Protein AF-0000000075777014 (afdb_homodimer)

Organism: Galleria mellonella (NCBI:txid7137)

Sequence (472 aa):
MSAPPPPPPPPPGHVQSVHVVETNTSNSIITFLNIINAITHWLLGAVVIGAFFFANIVPKAGIFSTLRQHIYLCVTGYIILMSLALTSINPYSGFLKTLDQNKKRTIHFVLQVIGSVLAIAGSILSISKFKNFNSAHGILGLIAMILTFLSLIGGLVNVFAQKLNKFPVLI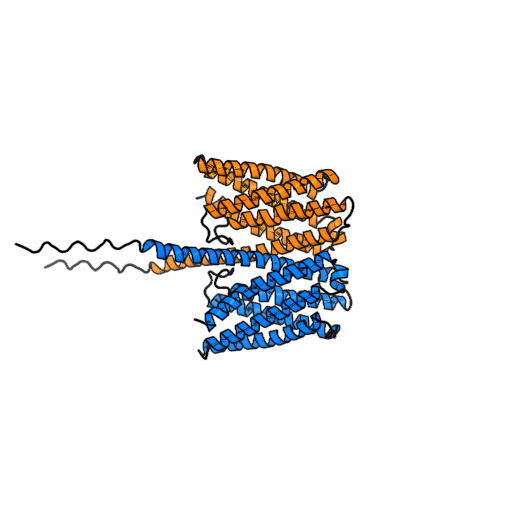KSCHACLGSVTLIVAFLSLIFGFSSDIFRNSIGETNSNMCIAFTVFALVGVIISPCITLFSRLFKMSAPPPPPPPPPGHVQSVHVVETNTSNSIITFLNIINAITHWLLGAVVIGAFFFANIVPKAGIFSTLRQHIYLCVTGYIILMSLALTSINPYSGFLKTLDQNKKRTIHFVLQVIGSVLAIAGSILSISKFKNFNSAHGILGLIAMILTFLSLIGGLVNVFAQKLNKFPVLIKSCHACLGSVTLIVAFLSLIFGFSSDIFRNSIGETNSNMCIAFTVFALVGVIISPCITLFSRLFK

InterPro domains:
  IPR006593 Cytochrome b561/ferric reductase, transmembrane domain [PF03188] (70-199)
  IPR006593 Cytochrome b561/ferric reductase, transmembrane domain [PS50939] (35-233)
  IPR006593 Cytochrome b561/ferric reductase, transmembrane domain [SM00665] (69-194)

Secondary structure (DSSP, 8-state):
---PPPPPPPP----HHHHHHHHHHHHHHHHHHHHHHHHHHHHHHHHHHHHHHHHHHS-SSTHHHHHHHHHHHHIIIIIIIIHHHHHHT-TTT-TTTTS-HHHHHHHHHHHHHHHHHHHHHHHHHHHHHH--TTSHHHHHHHHHHHHHHHHHHHHHHHHHHHHHTSSHHHHHHHHHHHHHHHHHHHHHHHHHHHHSHHHHHHH-HHHHHHHHHHHHHHHHHHHHHHHHHHHHHHH-/---PPPPPPPP----HHHHHHHHHHHHHHHHHHHHHHHHHHHHHHHHHHHHHHHHHHS-SSTHHHHHHHHHHHHIIIIIIIIHHHHHHT-TTT-TTTTS-HHHHHHHHHHHHHHHHHHHHHHHHHHHHHH--TTSHHHHHHHHHHHHHHHHHHHHHHHHHHHHHTSSHHHHHHHHHHHHHHHHHHHHHHHHHHHHSHHHHHHH-HHHHHHHHHHHHHHHHHHHHHHHHHHHHHHH-

Nearest PDB structures (foldseek):
  6egc-assembly1_A  TM=4.283E-01  e=3.767E+00  synthetic construct
  2wcd-assembly1_A  TM=2.147E-01  e=3.954E-01  Escherichia coli K-12
  3l39-assembly1_A  TM=3.059E-01  e=2.216E+00  Bacteroides thetaiotaomicron VPI-5482
  4q25-assembly1_B  TM=2.924E-01  e=4.495E+00  Pseudomonas aeruginosa PAO1
  8oyy-assembly2_B  TM=3.520E-01  e=6.125E+00  synthetic construct

Radius of gyration: 27.45 Å; Cα contacts (8 Å, |Δi|>4): 585; chains: 2; bounding box: 64×109×84 Å

pLDDT: mean 88.57, std 14.11, range [35.44, 98.88]

Solvent-accessible surface area (backbone atoms only — not comparable to full-atom values): 23688 Å² total; per-residue (Å²): 136,79,80,75,79,76,80,77,77,78,73,85,73,83,64,68,59,59,63,52,50,58,53,49,54,51,40,51,53,41,32,51,46,18,44,45,42,50,50,23,33,20,27,44,21,24,36,52,43,56,54,50,44,52,42,68,60,50,59,83,55,73,74,40,36,47,50,27,49,21,46,53,26,28,44,46,6,54,59,48,29,34,46,50,21,56,41,35,63,28,83,74,54,21,48,40,56,73,51,55,69,68,60,31,50,50,51,27,52,53,30,37,52,57,13,46,52,32,27,43,55,15,50,52,51,39,50,73,70,57,68,52,65,77,40,72,31,35,41,31,40,51,52,21,45,54,37,45,54,51,33,53,51,37,49,53,50,38,58,50,26,57,74,66,68,50,63,49,64,62,48,47,49,51,34,52,49,45,42,50,51,24,51,51,37,41,52,50,14,48,38,41,47,36,66,30,66,71,44,26,73,71,60,30,63,68,49,24,53,48,43,33,53,33,44,54,53,22,49,54,46,62,47,48,54,60,50,52,53,49,51,49,62,71,71,102,137,81,80,76,80,78,79,77,77,78,75,86,72,83,64,67,61,59,62,54,51,58,53,48,54,52,39,52,53,41,32,52,47,17,44,45,42,51,51,23,32,18,28,44,21,24,38,51,41,55,52,50,44,52,43,68,61,48,60,82,54,73,75,38,36,47,49,27,50,22,46,55,26,28,44,45,6,54,58,48,28,36,44,48,22,54,40,33,62,27,84,75,55,21,48,41,57,72,52,55,69,68,59,31,51,49,50,26,50,52,31,38,52,56,12,46,52,32,26,44,53,14,49,51,51,40,51,75,70,59,68,52,64,77,40,71,28,36,42,31,40,52,51,20,45,52,38,42,54,51,33,53,52,37,48,52,49,38,58,50,26,57,74,66,68,49,63,50,64,60,48,46,47,51,34,52,49,45,42,50,51,24,51,51,37,42,51,51,15,47,38,40,47,35,66,31,65,71,43,26,74,72,60,31,64,70,47,24,54,49,44,33,53,34,43,53,54,22,48,53,46,62,48,48,54,59,51,52,53,48,51,50,62,73,74,102

Structure (mmCIF, N/CA/C/O backbone):
data_AF-0000000075777014-model_v1
#
loop_
_entity.id
_entity.type
_entity.pdbx_description
1 polymer 'ascorbate ferrireductase (transmembrane)'
#
loop_
_atom_site.group_PDB
_atom_site.id
_atom_site.type_symbol
_atom_site.label_atom_id
_atom_site.label_alt_id
_atom_site.label_comp_id
_atom_site.label_asym_id
_atom_site.label_entity_id
_atom_site.label_seq_id
_atom_site.pdbx_PDB_ins_code
_atom_site.Cartn_x
_atom_site.Cartn_y
_atom_site.Cartn_z
_atom_site.occupancy
_atom_site.B_iso_or_equiv
_atom_site.auth_seq_id
_atom_site.auth_comp_id
_atom_site.auth_asym_id
_atom_site.auth_atom_id
_atom_site.pdbx_PDB_model_num
ATOM 1 N N . MET A 1 1 ? 2.143 54.531 64.562 1 35.44 1 MET A N 1
ATOM 2 C CA . MET A 1 1 ? 2.857 53.344 64.188 1 35.44 1 MET A CA 1
ATOM 3 C C . MET A 1 1 ? 2.174 52.625 63.031 1 35.44 1 MET A C 1
ATOM 5 O O . MET A 1 1 ? 1.037 52.188 63.156 1 35.44 1 MET A O 1
ATOM 9 N N . SER A 1 2 ? 2.459 53 61.812 1 42.75 2 SER A N 1
ATOM 10 C CA . SER A 1 2 ? 1.83 52.656 60.531 1 42.75 2 SER A CA 1
ATOM 11 C C . SER A 1 2 ? 2.006 51.188 60.188 1 42.75 2 SER A C 1
ATOM 13 O O . SER A 1 2 ? 3.053 50.594 60.469 1 42.75 2 SER A O 1
ATOM 15 N N . ALA A 1 3 ? 0.825 50.375 60.094 1 61.12 3 ALA A N 1
ATOM 16 C CA . ALA A 1 3 ? 0.763 48.938 59.75 1 61.12 3 ALA A CA 1
ATOM 17 C C . ALA A 1 3 ? 1.71 48.594 58.625 1 61.12 3 ALA A C 1
ATOM 19 O O . ALA A 1 3 ? 1.916 49.438 57.719 1 61.12 3 ALA A O 1
ATOM 20 N N . PRO A 1 4 ? 2.627 47.688 58.781 1 56.28 4 PRO A N 1
ATOM 21 C CA . PRO A 1 4 ? 3.574 47.344 57.719 1 56.28 4 PRO A CA 1
ATOM 22 C C . PRO A 1 4 ? 2.883 46.875 56.438 1 56.28 4 PRO A C 1
ATOM 24 O O . PRO A 1 4 ? 1.76 46.375 56.469 1 56.28 4 PRO A O 1
ATOM 27 N N . PRO A 1 5 ? 3.264 47.406 55.188 1 57.84 5 PRO A N 1
ATOM 28 C CA . PRO A 1 5 ? 2.564 47.062 53.938 1 57.84 5 PRO A CA 1
ATOM 29 C C . PRO A 1 5 ? 2.51 45.562 53.688 1 57.84 5 PRO A C 1
ATOM 31 O O . PRO A 1 5 ? 3.359 44.812 54.188 1 57.84 5 PRO A O 1
ATOM 34 N N . PRO A 1 6 ? 1.336 45 53.312 1 61.06 6 PRO A N 1
ATOM 35 C CA . PRO A 1 6 ? 1.16 43.562 53.094 1 61.06 6 PRO A CA 1
ATOM 36 C C . PRO A 1 6 ? 2.219 43 52.156 1 61.06 6 PRO A C 1
ATOM 38 O O . PRO A 1 6 ? 2.816 43.719 51.375 1 61.06 6 PRO A O 1
ATOM 41 N N . PRO A 1 7 ? 2.707 41.781 52.469 1 58.62 7 PRO A N 1
ATOM 42 C CA . PRO A 1 7 ? 3.77 41.188 51.656 1 58.62 7 PRO A CA 1
ATOM 43 C C . PRO A 1 7 ? 3.383 41.062 50.188 1 58.62 7 PRO A C 1
ATOM 45 O O . PRO A 1 7 ? 2.195 41 49.844 1 58.62 7 PRO A O 1
ATOM 48 N N . PRO A 1 8 ? 4.266 41.406 49.156 1 58.19 8 PRO A N 1
ATOM 49 C CA . PRO A 1 8 ? 3.975 41.344 47.719 1 58.19 8 PRO A CA 1
ATOM 50 C C . PRO A 1 8 ? 3.457 40 47.281 1 58.19 8 PRO A C 1
ATOM 52 O O . PRO A 1 8 ? 3.756 38.969 47.906 1 58.19 8 PRO A O 1
ATOM 55 N N . PRO A 1 9 ? 2.398 39.969 46.531 1 58.56 9 PRO A N 1
ATOM 56 C CA . PRO A 1 9 ? 1.796 38.719 46.062 1 58.56 9 PRO A CA 1
ATOM 57 C C . PRO A 1 9 ? 2.814 37.75 45.469 1 58.56 9 PRO A C 1
ATOM 59 O O . PRO A 1 9 ? 3.855 38.188 44.969 1 58.56 9 PRO A O 1
ATOM 62 N N . PRO A 1 10 ? 2.672 36.5 45.812 1 54.78 10 PRO A N 1
ATOM 63 C CA . PRO A 1 10 ? 3.658 35.531 45.281 1 54.78 10 PRO A CA 1
ATOM 64 C C . PRO A 1 10 ? 3.766 35.562 43.75 1 54.78 10 PRO A C 1
ATOM 66 O O . PRO A 1 10 ? 2.812 35.969 43.094 1 54.78 10 PRO A O 1
ATOM 69 N N . PRO A 1 11 ? 4.926 35.625 43.156 1 48.66 11 PRO A N 1
ATOM 70 C CA . PRO A 1 11 ? 5.141 35.688 41.719 1 48.66 11 PRO A CA 1
ATOM 71 C C . PRO A 1 11 ? 4.355 34.625 40.969 1 48.66 11 PRO A C 1
ATOM 73 O O . PRO A 1 11 ? 4.051 33.562 41.5 1 48.66 11 PRO A O 1
ATOM 76 N N . PRO A 1 12 ? 3.535 34.969 40 1 46.94 12 PRO A N 1
ATOM 77 C CA . PRO A 1 12 ? 2.754 34.031 39.219 1 46.94 12 PRO A CA 1
ATOM 78 C C . PRO A 1 12 ? 3.539 32.75 38.875 1 46.94 12 PRO A C 1
ATOM 80 O O . PRO A 1 12 ? 4.66 32.844 38.344 1 46.94 12 PRO A O 1
ATOM 83 N N . GLY A 1 13 ? 3.352 31.641 39.594 1 43.09 13 GLY A N 1
ATOM 84 C CA . GLY A 1 13 ? 3.994 30.344 39.406 1 43.09 13 GLY A CA 1
ATOM 85 C C . GLY A 1 13 ? 3.992 29.859 37.969 1 43.09 13 GLY A C 1
ATOM 86 O O . GLY A 1 13 ? 3.314 30.438 37.125 1 43.09 13 GLY A O 1
ATOM 87 N N . HIS A 1 14 ? 4.746 28.703 37.625 1 43.19 14 HIS A N 1
ATOM 88 C CA . HIS A 1 14 ? 5.242 27.953 36.469 1 43.19 14 HIS A CA 1
ATOM 89 C C . HIS A 1 14 ? 4.098 27.344 35.656 1 43.19 14 HIS A C 1
ATOM 91 O O . HIS A 1 14 ? 3.676 26.219 35.938 1 43.19 14 HIS A O 1
ATOM 97 N N . VAL A 1 15 ? 3.123 28.031 35.312 1 48.84 15 VAL A N 1
ATOM 98 C CA . VAL A 1 15 ? 2.09 27.547 34.406 1 48.84 15 VAL A CA 1
ATOM 99 C C . VAL A 1 15 ? 2.732 27.047 33.125 1 48.84 15 VAL A C 1
ATOM 101 O O . VAL A 1 15 ? 2.078 26.406 32.312 1 48.84 15 VAL A O 1
ATOM 104 N N . GLN A 1 16 ? 3.959 27.297 32.781 1 50.84 16 GLN A N 1
ATOM 105 C CA . GLN A 1 16 ? 4.523 26.969 31.484 1 50.84 16 GLN A CA 1
ATOM 106 C C . GLN A 1 16 ? 4.629 25.453 31.297 1 50.84 16 GLN A C 1
ATOM 108 O O . GLN A 1 16 ? 4.59 24.953 30.172 1 50.84 16 GLN A O 1
ATOM 113 N N . SER A 1 17 ? 4.617 24.672 32.406 1 50.22 17 SER A N 1
ATOM 114 C CA . SER A 1 17 ? 4.926 23.25 32.25 1 50.22 17 SER A CA 1
ATOM 115 C C . SER A 1 17 ? 3.703 22.469 31.781 1 50.22 17 SER A C 1
ATOM 117 O O . SER A 1 17 ? 3.834 21.484 31.047 1 50.22 17 SER A O 1
ATOM 119 N N . VAL A 1 18 ? 2.539 22.984 32.125 1 51.41 18 VAL A N 1
ATOM 120 C CA . VAL A 1 18 ? 1.358 22.188 31.828 1 51.41 18 VAL A CA 1
ATOM 121 C C . VAL A 1 18 ? 1.059 22.234 30.328 1 51.41 18 VAL A C 1
ATOM 123 O O . VAL A 1 18 ? 0.735 21.219 29.719 1 51.41 18 VAL A O 1
ATOM 126 N N . HIS A 1 19 ? 1.19 23.344 29.641 1 52.88 19 HIS A N 1
ATOM 127 C CA . HIS A 1 19 ? 0.889 23.5 28.219 1 52.88 19 HIS A CA 1
ATOM 128 C C . HIS A 1 19 ? 1.884 22.719 27.359 1 52.88 19 HIS A C 1
ATOM 130 O O . HIS A 1 19 ? 1.521 22.203 26.297 1 52.88 19 HIS A O 1
ATOM 136 N N . VAL A 1 20 ? 3.119 22.672 27.938 1 52.09 20 VAL A N 1
ATOM 137 C CA . VAL A 1 20 ? 4.168 21.969 27.203 1 52.09 20 VAL A CA 1
ATOM 138 C C . VAL A 1 20 ? 3.922 20.469 27.266 1 52.09 20 VAL A C 1
ATOM 140 O O . VAL A 1 20 ? 4.09 19.766 26.266 1 52.09 20 VAL A O 1
ATOM 143 N N . VAL A 1 21 ? 3.33 19.906 28.344 1 51.69 21 VAL A N 1
ATOM 144 C CA . VAL A 1 21 ? 3.084 18.484 28.531 1 51.69 21 VAL A CA 1
ATOM 145 C C . VAL A 1 21 ? 1.923 18.047 27.641 1 51.69 21 VAL A C 1
ATOM 147 O O . VAL A 1 21 ? 1.988 16.984 27.016 1 51.69 21 VAL A O 1
ATOM 150 N N . GLU A 1 22 ? 0.84 18.719 27.5 1 51.47 22 GLU A N 1
ATOM 151 C CA . GLU A 1 22 ? -0.319 18.375 26.672 1 51.47 22 GLU A CA 1
ATOM 152 C C . GLU A 1 22 ? 0.03 18.406 25.188 1 51.47 22 GLU A C 1
ATOM 154 O O . GLU A 1 22 ? -0.395 17.531 24.422 1 51.47 22 GLU A O 1
ATOM 159 N N . THR A 1 23 ? 0.928 19.328 24.797 1 59.56 23 THR A N 1
ATOM 160 C CA . THR A 1 23 ? 1.347 19.422 23.406 1 59.56 23 THR A CA 1
ATOM 161 C C . THR A 1 23 ? 2.248 18.25 23.016 1 59.56 23 THR A C 1
ATOM 163 O O . THR A 1 23 ? 2.117 17.688 21.938 1 59.56 23 THR A O 1
ATOM 166 N N . ASN A 1 24 ? 3.047 17.797 24.031 1 62.06 24 ASN A N 1
ATOM 167 C CA . ASN A 1 24 ? 3.951 16.672 23.781 1 62.06 24 ASN A CA 1
ATOM 168 C C . ASN A 1 24 ? 3.193 15.359 23.672 1 62.06 24 ASN A C 1
ATOM 170 O O . ASN A 1 24 ? 3.523 14.516 22.828 1 62.06 24 ASN A O 1
ATOM 174 N N . THR A 1 25 ? 2.205 15.102 24.516 1 61.53 25 THR A N 1
ATOM 175 C CA . THR A 1 25 ? 1.397 13.891 24.453 1 61.53 25 THR A CA 1
ATOM 176 C C . THR A 1 25 ? 0.602 13.844 23.156 1 61.53 25 THR A C 1
ATOM 178 O O . THR A 1 25 ? 0.506 12.789 22.516 1 61.53 25 THR A O 1
ATOM 181 N N . SER A 1 26 ? 0.234 15 22.844 1 74.5 26 SER A N 1
ATOM 182 C CA . SER A 1 26 ? -0.527 15.086 21.609 1 74.5 26 SER A CA 1
ATOM 183 C C . SER A 1 26 ? 0.353 14.789 20.391 1 74.5 26 SER A C 1
ATOM 185 O O . SER A 1 26 ? -0.049 14.055 19.5 1 74.5 26 SER A O 1
ATOM 187 N N . ASN A 1 27 ? 1.629 15.148 20.562 1 83.44 27 ASN A N 1
ATOM 188 C CA . ASN A 1 27 ? 2.545 14.922 19.453 1 83.44 27 ASN A CA 1
ATOM 189 C C . ASN A 1 27 ? 2.955 13.453 19.359 1 83.44 27 ASN A C 1
ATOM 191 O O . ASN A 1 27 ? 3.105 12.922 18.25 1 83.44 27 ASN A O 1
ATOM 195 N N . SER A 1 28 ? 3.027 12.844 20.562 1 86 28 SER A N 1
ATOM 196 C CA . SER A 1 28 ? 3.418 11.438 20.578 1 86 28 SER A CA 1
ATOM 197 C C . SER A 1 28 ? 2.318 10.555 19.984 1 86 28 SER A C 1
ATOM 199 O O . SER A 1 28 ? 2.604 9.594 19.266 1 86 28 SER A O 1
ATOM 201 N N . ILE A 1 29 ? 1.096 10.883 20.312 1 86.56 29 ILE A N 1
ATOM 202 C CA . ILE A 1 29 ? -0.028 10.109 19.797 1 86.56 29 ILE A CA 1
ATOM 203 C C . ILE A 1 29 ? -0.126 10.281 18.281 1 86.56 29 ILE A C 1
ATOM 205 O O . ILE A 1 29 ? -0.361 9.312 17.562 1 86.56 29 ILE A O 1
ATOM 209 N N . ILE A 1 30 ? 0.134 11.438 17.844 1 87.06 30 ILE A N 1
ATOM 210 C CA . ILE A 1 30 ? 0.062 11.719 16.406 1 87.06 30 ILE A CA 1
ATOM 211 C C . ILE A 1 30 ? 1.189 10.984 15.688 1 87.06 30 ILE A C 1
ATOM 213 O O . ILE A 1 30 ? 0.982 10.43 14.602 1 87.06 30 ILE A O 1
ATOM 217 N N . THR A 1 31 ? 2.344 11.023 16.297 1 89.06 31 THR A N 1
ATOM 218 C CA . THR A 1 31 ? 3.467 10.289 15.711 1 89.06 31 THR A CA 1
ATOM 219 C C . THR A 1 31 ? 3.158 8.797 15.633 1 89.06 31 THR A C 1
ATOM 221 O O . THR A 1 31 ? 3.412 8.156 14.609 1 89.06 31 THR A O 1
ATOM 224 N N . PHE A 1 32 ? 2.602 8.297 16.719 1 90.56 32 PHE A N 1
ATOM 225 C CA . PHE A 1 32 ? 2.234 6.887 16.766 1 90.56 32 PHE A CA 1
ATOM 226 C C . PHE A 1 32 ? 1.229 6.551 15.664 1 90.56 32 PHE A C 1
ATOM 228 O O . PHE A 1 32 ? 1.383 5.551 14.961 1 90.56 32 PHE A O 1
ATOM 235 N N . LEU A 1 33 ? 0.269 7.367 15.461 1 89.25 33 LEU A N 1
ATOM 236 C CA . LEU A 1 33 ? -0.756 7.137 14.453 1 89.25 33 LEU A CA 1
ATOM 237 C C . LEU A 1 33 ? -0.174 7.277 13.047 1 89.25 33 LEU A C 1
ATOM 239 O O . LEU A 1 33 ? -0.598 6.578 12.125 1 89.25 33 LEU A O 1
ATOM 243 N N . ASN A 1 34 ? 0.771 8.125 12.906 1 89.19 34 ASN A N 1
ATOM 244 C CA . ASN A 1 34 ? 1.46 8.258 11.625 1 89.19 34 ASN A CA 1
ATOM 245 C C . ASN A 1 34 ? 2.252 7.004 11.281 1 89.19 34 ASN A C 1
ATOM 247 O O . ASN A 1 34 ? 2.281 6.582 10.125 1 89.19 34 ASN A O 1
ATOM 251 N N . ILE A 1 35 ? 2.873 6.469 12.273 1 91.81 35 ILE A N 1
ATOM 252 C CA . ILE A 1 35 ? 3.633 5.238 12.078 1 91.81 35 ILE A CA 1
ATOM 253 C C . ILE A 1 35 ? 2.688 4.105 11.695 1 91.81 35 ILE A C 1
ATOM 255 O O . ILE A 1 35 ? 2.953 3.363 10.742 1 91.81 35 ILE A O 1
ATOM 259 N N . ILE A 1 36 ? 1.582 4.004 12.367 1 92.31 36 ILE A N 1
ATOM 260 C CA . ILE A 1 36 ? 0.596 2.971 12.07 1 92.31 36 ILE A CA 1
ATOM 261 C C . ILE A 1 36 ? 0.069 3.154 10.648 1 92.31 36 ILE A C 1
ATOM 263 O O . ILE A 1 36 ? -0.12 2.178 9.922 1 92.31 36 ILE A O 1
ATOM 267 N N . ASN A 1 37 ? -0.108 4.352 10.312 1 91.94 37 ASN A N 1
ATOM 268 C CA . ASN A 1 37 ? -0.606 4.641 8.969 1 91.94 37 ASN A CA 1
ATOM 269 C C . ASN A 1 37 ? 0.393 4.219 7.898 1 91.94 37 ASN A C 1
ATOM 271 O O . ASN A 1 37 ? 0.009 3.643 6.879 1 91.94 37 ASN A O 1
ATOM 275 N N . ALA A 1 38 ? 1.639 4.547 8.102 1 92.5 38 ALA A N 1
ATOM 276 C CA . ALA A 1 38 ? 2.672 4.148 7.148 1 92.5 38 ALA A CA 1
ATOM 277 C C . ALA A 1 38 ? 2.742 2.631 7.02 1 92.5 38 ALA A C 1
ATOM 279 O O . ALA A 1 38 ? 2.783 2.1 5.906 1 92.5 38 ALA A O 1
ATOM 280 N N . ILE A 1 39 ? 2.686 1.96 8.109 1 95.06 39 ILE A N 1
ATOM 281 C CA . ILE A 1 39 ? 2.725 0.501 8.117 1 95.06 39 ILE A CA 1
ATOM 282 C C . ILE A 1 39 ? 1.491 -0.052 7.406 1 95.06 39 ILE A C 1
ATOM 284 O O . ILE A 1 39 ? 1.589 -1.012 6.637 1 95.06 39 ILE A O 1
ATOM 288 N N . THR A 1 40 ? 0.391 0.559 7.699 1 96.25 40 THR A N 1
ATOM 289 C CA . THR A 1 40 ? -0.855 0.125 7.074 1 96.25 40 THR A CA 1
ATOM 290 C C . THR A 1 40 ? -0.766 0.231 5.555 1 96.25 40 THR A C 1
ATOM 292 O O . THR A 1 40 ? -1.189 -0.679 4.84 1 96.25 40 THR A O 1
ATOM 295 N N . HIS A 1 41 ? -0.216 1.272 5.062 1 96.12 41 HIS A N 1
ATOM 296 C CA . HIS A 1 41 ? -0.076 1.438 3.619 1 96.12 41 HIS A CA 1
ATOM 297 C C . HIS A 1 41 ? 0.849 0.378 3.029 1 96.12 41 HIS A C 1
ATOM 299 O O . HIS A 1 41 ? 0.579 -0.158 1.952 1 96.12 41 HIS A O 1
ATOM 305 N N . TRP A 1 42 ? 1.928 0.049 3.719 1 97.06 42 TRP A N 1
ATOM 306 C CA . TRP A 1 42 ? 2.805 -1.033 3.283 1 97.06 42 TRP A CA 1
ATOM 307 C C . TRP A 1 42 ? 2.041 -2.352 3.195 1 97.06 42 TRP A C 1
ATOM 309 O O . TRP A 1 42 ? 2.16 -3.078 2.207 1 97.06 42 TRP A O 1
ATOM 319 N N . LEU A 1 43 ? 1.316 -2.582 4.25 1 98 43 LEU A N 1
ATOM 320 C CA . LEU A 1 43 ? 0.597 -3.846 4.355 1 98 43 LEU A CA 1
ATOM 321 C C . LEU A 1 43 ? -0.484 -3.947 3.287 1 98 43 LEU A C 1
ATOM 323 O O . LEU A 1 43 ? -0.692 -5.016 2.707 1 98 43 LEU A O 1
ATOM 327 N N . LEU A 1 44 ? -1.144 -2.85 3.053 1 98.38 44 LEU A N 1
ATOM 328 C CA . LEU A 1 44 ? -2.17 -2.842 2.016 1 98.38 44 LEU A CA 1
ATOM 329 C C . LEU A 1 44 ? -1.561 -3.125 0.646 1 98.38 44 LEU A C 1
ATOM 331 O O . LEU A 1 44 ? -2.115 -3.896 -0.138 1 98.38 44 LEU A O 1
ATOM 335 N N . GLY A 1 45 ? -0.43 -2.484 0.338 1 97.94 45 GLY A N 1
ATOM 336 C CA . GLY A 1 45 ? 0.27 -2.803 -0.896 1 97.94 45 GLY A CA 1
ATOM 337 C C . GLY A 1 45 ? 0.631 -4.27 -1.017 1 97.94 45 GLY A C 1
ATOM 338 O O . GLY A 1 45 ? 0.477 -4.867 -2.084 1 97.94 45 GLY A O 1
ATOM 339 N N . ALA A 1 46 ? 1.086 -4.828 0.08 1 98 46 ALA A N 1
ATOM 340 C CA . ALA A 1 46 ? 1.467 -6.238 0.114 1 98 46 ALA A CA 1
ATOM 341 C C . ALA A 1 46 ? 0.262 -7.137 -0.148 1 98 46 ALA A C 1
ATOM 343 O O . ALA A 1 46 ? 0.356 -8.102 -0.905 1 98 46 ALA A O 1
ATOM 344 N N . VAL A 1 47 ? -0.828 -6.824 0.484 1 98.56 47 VAL A N 1
ATOM 345 C CA . VAL A 1 47 ? -2.045 -7.613 0.342 1 98.56 47 VAL A CA 1
ATOM 346 C C . VAL A 1 47 ? -2.527 -7.566 -1.106 1 98.56 47 VAL A C 1
ATOM 348 O O . VAL A 1 47 ? -2.896 -8.594 -1.679 1 98.56 47 VAL A O 1
ATOM 351 N N . VAL A 1 48 ? -2.518 -6.387 -1.705 1 98.62 48 VAL A N 1
ATOM 352 C CA . VAL A 1 48 ? -2.986 -6.195 -3.074 1 98.62 48 VAL A CA 1
ATOM 353 C C . VAL A 1 48 ? -2.129 -7.02 -4.031 1 98.62 48 VAL A C 1
ATOM 355 O O . VAL A 1 48 ? -2.656 -7.742 -4.883 1 98.62 48 VAL A O 1
ATOM 358 N N . ILE A 1 49 ? -0.854 -6.984 -3.84 1 97.44 49 ILE A N 1
ATOM 359 C CA . ILE A 1 49 ? 0.032 -7.68 -4.762 1 97.44 49 ILE A CA 1
ATOM 360 C C . ILE A 1 49 ? -0.097 -9.188 -4.562 1 97.44 49 ILE A C 1
ATOM 362 O O . ILE A 1 49 ? -0.011 -9.961 -5.523 1 97.44 49 ILE A O 1
ATOM 366 N N . GLY A 1 50 ? -0.251 -9.609 -3.35 1 97.56 50 GLY A N 1
ATOM 367 C CA . GLY A 1 50 ? -0.514 -11.016 -3.125 1 97.56 50 GLY A CA 1
ATOM 368 C C . GLY A 1 50 ? -1.717 -11.531 -3.895 1 97.56 50 GLY A C 1
ATOM 369 O O . GLY A 1 50 ? -1.658 -12.602 -4.508 1 97.56 50 GLY A O 1
ATOM 370 N N . ALA A 1 51 ? -2.793 -10.781 -3.9 1 98.38 51 ALA A N 1
ATOM 371 C CA . ALA A 1 51 ? -4.008 -11.164 -4.613 1 98.38 51 ALA A CA 1
ATOM 372 C C . ALA A 1 51 ? -3.803 -11.102 -6.125 1 98.38 51 ALA A C 1
ATOM 374 O O . ALA A 1 51 ? -4.227 -12 -6.852 1 98.38 51 ALA A O 1
ATOM 375 N N . PHE A 1 52 ? -3.141 -10.109 -6.605 1 97.94 52 PHE A N 1
ATOM 376 C CA . PHE A 1 52 ? -2.961 -9.922 -8.039 1 97.94 52 PHE A CA 1
ATOM 377 C C . PHE A 1 52 ? -2.008 -10.969 -8.609 1 97.94 52 PHE A C 1
ATOM 379 O O . PHE A 1 52 ? -2.166 -11.398 -9.75 1 97.94 52 PHE A O 1
ATOM 386 N N . PHE A 1 53 ? -0.965 -11.344 -7.836 1 97.06 53 PHE A N 1
ATOM 387 C CA . PHE A 1 53 ? -0.081 -12.422 -8.273 1 97.06 53 PHE A CA 1
ATOM 388 C C . PHE A 1 53 ? -0.874 -13.688 -8.555 1 97.06 53 PHE A C 1
ATOM 390 O O . PHE A 1 53 ? -0.682 -14.328 -9.594 1 97.06 53 PHE A O 1
ATOM 397 N N . PHE A 1 54 ? -1.752 -14.047 -7.641 1 97.19 54 PHE A N 1
ATOM 398 C CA . PHE A 1 54 ? -2.584 -15.234 -7.812 1 97.19 54 PHE A CA 1
ATOM 399 C C . PHE A 1 54 ? -3.477 -15.094 -9.039 1 97.19 54 PHE A C 1
ATOM 401 O O . PHE A 1 54 ? -3.604 -16.031 -9.828 1 97.19 54 PHE A O 1
ATOM 408 N N . ALA A 1 55 ? -4.086 -13.898 -9.195 1 96.69 55 ALA A N 1
ATOM 409 C CA . ALA A 1 55 ? -4.941 -13.648 -10.352 1 96.69 55 ALA A CA 1
ATOM 410 C C . ALA A 1 55 ? -4.184 -13.883 -11.656 1 96.69 55 ALA A C 1
ATOM 412 O O . ALA A 1 55 ? -4.762 -14.328 -12.648 1 96.69 55 ALA A O 1
ATOM 413 N N . ASN A 1 56 ? -2.895 -13.609 -11.68 1 95.88 56 ASN A N 1
ATOM 414 C CA . ASN A 1 56 ? -2.102 -13.688 -12.898 1 95.88 56 ASN A CA 1
ATOM 415 C C . ASN A 1 56 ? -1.534 -15.094 -13.109 1 95.88 56 ASN A C 1
ATOM 417 O O . ASN A 1 56 ? -1.068 -15.422 -14.203 1 95.88 56 ASN A O 1
ATOM 421 N N . ILE A 1 57 ? -1.499 -15.891 -12.086 1 93.94 57 ILE A N 1
ATOM 422 C CA . ILE A 1 57 ? -0.912 -17.219 -12.164 1 93.94 57 ILE A CA 1
ATOM 423 C C . ILE A 1 57 ? -1.966 -18.219 -12.641 1 93.94 57 ILE A C 1
ATOM 425 O O . ILE A 1 57 ? -1.647 -19.188 -13.352 1 93.94 57 ILE A O 1
ATOM 429 N N . VAL A 1 58 ? -3.24 -18.078 -12.258 1 90.69 58 VAL A N 1
ATOM 430 C CA . VAL A 1 58 ? -4.277 -19.016 -12.648 1 90.69 58 VAL A CA 1
ATOM 431 C C . VAL A 1 58 ? -4.438 -19 -14.172 1 90.69 58 VAL A C 1
ATOM 433 O O . VAL A 1 58 ? -4.133 -18 -14.82 1 90.69 58 VAL A O 1
ATOM 436 N N . PRO A 1 59 ? -4.938 -20.125 -14.719 1 88.56 59 PR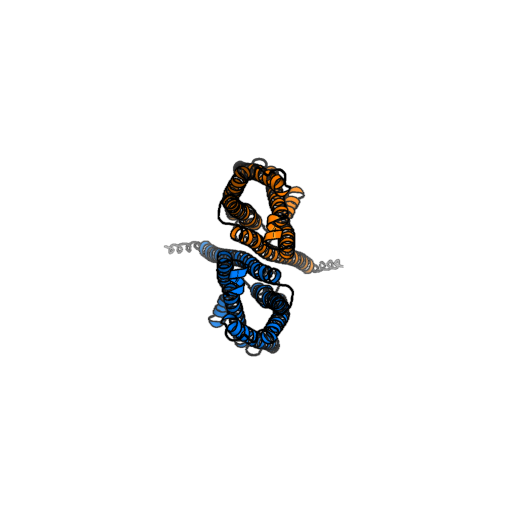O A N 1
ATOM 437 C CA . PRO A 1 59 ? -5.09 -20.203 -16.172 1 88.56 59 PRO A CA 1
ATOM 438 C C . PRO A 1 59 ? -5.945 -19.078 -16.75 1 88.56 59 PRO A C 1
ATOM 440 O O . PRO A 1 59 ? -6.824 -18.562 -16.062 1 88.56 59 PRO A O 1
ATOM 443 N N . LYS A 1 60 ? -5.66 -18.641 -17.969 1 85.75 60 LYS A N 1
ATOM 444 C CA . LYS A 1 60 ? -6.27 -17.453 -18.547 1 85.75 60 LYS A CA 1
ATOM 445 C C . LYS A 1 60 ? -7.562 -17.797 -19.281 1 85.75 60 LYS A C 1
ATOM 447 O O . LYS A 1 60 ? -8.219 -16.922 -19.844 1 85.75 60 LYS A O 1
ATOM 452 N N . ALA A 1 61 ? -8.016 -18.922 -19.156 1 86.94 61 ALA A N 1
ATOM 453 C CA . ALA A 1 61 ? -9.195 -19.312 -19.922 1 86.94 61 ALA A CA 1
ATOM 454 C C . ALA A 1 61 ? -10.242 -19.969 -19.031 1 86.94 61 ALA A C 1
ATOM 456 O O . ALA A 1 61 ? -9.953 -20.312 -17.875 1 86.94 61 ALA A O 1
ATOM 457 N N . GLY A 1 62 ? -11.492 -19.891 -19.562 1 86.75 62 GLY A N 1
ATOM 458 C CA . GLY A 1 62 ? -12.578 -20.594 -18.891 1 86.75 62 GLY A CA 1
ATOM 459 C C . GLY A 1 62 ? -12.984 -19.938 -17.578 1 86.75 62 GLY A C 1
ATOM 460 O O . GLY A 1 62 ? -13.109 -18.703 -17.516 1 86.75 62 GLY A O 1
ATOM 461 N N . ILE A 1 63 ? -13.266 -20.719 -16.594 1 84.44 63 ILE A N 1
ATOM 462 C CA . ILE A 1 63 ? -13.766 -20.281 -15.297 1 84.44 63 ILE A CA 1
ATOM 463 C C . ILE A 1 63 ? -12.711 -19.438 -14.594 1 84.44 63 ILE A C 1
ATOM 465 O O . ILE A 1 63 ? -13.039 -18.531 -13.82 1 84.44 63 ILE A O 1
ATOM 469 N N . PHE A 1 64 ? -11.5 -19.609 -14.984 1 88.5 64 PHE A N 1
ATOM 470 C CA . PHE A 1 64 ? -10.406 -18.922 -14.32 1 88.5 64 PHE A CA 1
ATOM 471 C C . PHE A 1 64 ? -10.281 -17.484 -14.828 1 88.5 64 PHE A C 1
ATOM 473 O O . PHE A 1 64 ? -9.766 -16.609 -14.133 1 88.5 64 PHE A O 1
ATOM 480 N N . SER A 1 65 ? -10.781 -17.281 -16.031 1 90.75 65 SER A N 1
ATOM 481 C CA . SER A 1 65 ? -10.82 -15.914 -16.516 1 90.75 65 SER A CA 1
ATOM 482 C C . SER A 1 65 ? -11.781 -15.055 -15.695 1 90.75 65 SER A C 1
ATOM 484 O O . SER A 1 65 ? -11.469 -13.906 -15.375 1 90.75 65 SER A O 1
ATOM 486 N N . THR A 1 66 ? -12.906 -15.625 -15.367 1 92.38 66 THR A N 1
ATOM 487 C CA . THR A 1 66 ? -13.875 -14.93 -14.531 1 92.38 66 THR A CA 1
ATOM 488 C C . THR A 1 66 ? -13.328 -14.719 -13.125 1 92.38 66 THR A C 1
ATOM 490 O O . THR A 1 66 ? -13.539 -13.672 -12.516 1 92.38 66 THR A O 1
ATOM 493 N N . LEU A 1 67 ? -12.648 -15.703 -12.594 1 93.62 67 LEU A N 1
ATOM 494 C CA . LEU A 1 67 ? -12.023 -15.594 -11.281 1 93.62 67 LEU A CA 1
ATOM 495 C C . LEU A 1 67 ? -11.008 -14.461 -11.25 1 93.62 67 LEU A C 1
ATOM 497 O O . LEU A 1 67 ? -10.984 -13.672 -10.305 1 93.62 67 LEU A O 1
ATOM 501 N N . ARG A 1 68 ? -10.211 -14.383 -12.312 1 96.25 68 ARG A N 1
ATOM 502 C CA . ARG A 1 68 ? -9.211 -13.328 -12.438 1 96.25 68 ARG A CA 1
ATOM 503 C C . ARG A 1 68 ? -9.859 -11.953 -12.422 1 96.25 68 ARG A C 1
ATOM 505 O O . ARG A 1 68 ? -9.414 -11.055 -11.695 1 96.25 68 ARG A O 1
ATOM 512 N N . GLN A 1 69 ? -10.914 -11.828 -13.227 1 96.25 69 GLN A N 1
ATOM 513 C CA . GLN A 1 69 ? -11.617 -10.547 -13.281 1 96.25 69 GLN A CA 1
ATOM 514 C C . GLN A 1 69 ? -12.25 -10.211 -11.938 1 96.25 69 GLN A C 1
ATOM 516 O O . GLN A 1 69 ? -12.211 -9.055 -11.5 1 96.25 69 GLN A O 1
ATOM 521 N N . HIS A 1 70 ? -12.844 -11.211 -11.266 1 96.88 70 HIS A N 1
ATOM 522 C CA . HIS A 1 70 ? -13.414 -11.031 -9.938 1 96.88 70 HIS A CA 1
ATOM 523 C C . HIS A 1 70 ? -12.359 -10.523 -8.953 1 96.88 70 HIS A C 1
ATOM 525 O O . HIS A 1 70 ? -12.617 -9.57 -8.211 1 96.88 70 HIS A O 1
ATOM 531 N N . ILE A 1 71 ? -11.18 -11.062 -9.008 1 97.88 71 ILE A N 1
ATOM 532 C CA . ILE A 1 71 ? -10.117 -10.695 -8.078 1 97.88 71 ILE A CA 1
ATOM 533 C C . ILE A 1 71 ? -9.664 -9.266 -8.344 1 97.88 71 ILE A C 1
ATOM 535 O O . ILE A 1 71 ? -9.602 -8.445 -7.418 1 97.88 71 ILE A O 1
ATOM 539 N N . TYR A 1 72 ? -9.453 -8.945 -9.555 1 98.19 72 TYR A N 1
ATOM 540 C CA . TYR A 1 72 ? -9 -7.602 -9.898 1 98.19 72 TYR A CA 1
ATOM 541 C C . TYR A 1 72 ? -10.023 -6.551 -9.484 1 98.19 72 TYR A C 1
ATOM 543 O O . TYR A 1 72 ? -9.664 -5.516 -8.922 1 98.19 72 TYR A O 1
ATOM 551 N N . LEU A 1 73 ? -11.219 -6.793 -9.766 1 98.5 73 LEU A N 1
ATOM 552 C CA . LEU A 1 73 ? -12.281 -5.816 -9.516 1 98.5 73 LEU A CA 1
ATOM 553 C C . LEU A 1 73 ? -12.539 -5.668 -8.023 1 98.5 73 LEU A C 1
ATOM 555 O O . LEU A 1 73 ? -12.578 -4.551 -7.504 1 98.5 73 LEU A O 1
ATOM 559 N N . CYS A 1 74 ? -12.688 -6.75 -7.301 1 98.56 74 CYS A N 1
ATOM 560 C CA . CYS A 1 74 ? -13.016 -6.691 -5.883 1 98.56 74 CYS A CA 1
ATOM 561 C C . CYS A 1 74 ? -11.844 -6.152 -5.07 1 98.56 74 CYS A C 1
ATOM 563 O O . CYS A 1 74 ? -12.039 -5.359 -4.145 1 98.56 74 CYS A O 1
ATOM 565 N N . VAL A 1 75 ? -10.609 -6.574 -5.422 1 98.88 75 VAL A N 1
ATOM 566 C CA . VAL A 1 75 ? -9.438 -6.105 -4.688 1 98.88 75 VAL A CA 1
ATOM 567 C C . VAL A 1 75 ? -9.211 -4.621 -4.973 1 98.88 75 VAL A C 1
ATOM 569 O O . VAL A 1 75 ? -8.922 -3.844 -4.062 1 98.88 75 VAL A O 1
ATOM 572 N N . THR A 1 76 ? -9.391 -4.215 -6.164 1 98.75 76 THR A N 1
ATOM 573 C CA . THR A 1 76 ? -9.273 -2.799 -6.492 1 98.75 76 THR A CA 1
ATOM 574 C C . THR A 1 76 ? -10.352 -1.986 -5.785 1 98.75 76 THR A C 1
ATOM 576 O O . THR A 1 76 ? -10.078 -0.905 -5.258 1 98.75 76 THR A O 1
ATOM 579 N N . GLY A 1 77 ? -11.5 -2.473 -5.758 1 98.75 77 GLY A N 1
ATOM 580 C CA . GLY A 1 77 ? -12.602 -1.766 -5.129 1 98.75 77 GLY A CA 1
ATOM 581 C C . GLY A 1 77 ? -12.5 -1.722 -3.615 1 98.75 77 GLY A C 1
ATOM 582 O O . GLY A 1 77 ? -12.406 -0.644 -3.025 1 98.75 77 GLY A O 1
ATOM 583 N N . TYR A 1 78 ? -12.438 -2.883 -2.945 1 98.75 78 TYR A N 1
ATOM 584 C CA . TYR A 1 78 ? -12.508 -2.982 -1.492 1 98.75 78 TYR A CA 1
ATOM 585 C C . TYR A 1 78 ? -11.18 -2.592 -0.853 1 98.75 78 TYR A C 1
ATOM 587 O O . TYR A 1 78 ? -11.148 -1.815 0.104 1 98.75 78 TYR A O 1
ATOM 595 N N . ILE A 1 79 ? -10.102 -3.129 -1.372 1 98.81 79 ILE A N 1
ATOM 596 C CA . ILE A 1 79 ? -8.828 -3.031 -0.66 1 98.81 79 ILE A CA 1
ATOM 597 C C . ILE A 1 79 ? -8.109 -1.747 -1.062 1 98.81 79 ILE A C 1
ATOM 599 O O . ILE A 1 79 ? -7.617 -1.011 -0.205 1 98.81 79 ILE A O 1
ATOM 603 N N . ILE A 1 80 ? -8.094 -1.444 -2.34 1 98.5 80 ILE A N 1
ATOM 604 C CA . ILE A 1 80 ? -7.355 -0.259 -2.762 1 98.5 80 ILE A CA 1
ATOM 605 C C . ILE A 1 80 ? -8.211 0.987 -2.547 1 98.5 80 ILE A C 1
ATOM 607 O O . ILE A 1 80 ? -7.93 1.798 -1.662 1 98.5 80 ILE A O 1
ATOM 611 N N . LEU A 1 81 ? -9.32 1.07 -3.23 1 98.44 81 LEU A N 1
ATOM 612 C CA . LEU A 1 81 ? -10.07 2.322 -3.309 1 98.44 81 LEU A CA 1
ATOM 613 C C . LEU A 1 81 ? -10.781 2.609 -1.993 1 98.44 81 LEU A C 1
ATOM 615 O O . LEU A 1 81 ? -10.734 3.732 -1.486 1 98.44 81 LEU A O 1
ATOM 619 N N . MET A 1 82 ? -11.438 1.652 -1.407 1 98.19 82 MET A N 1
ATOM 620 C CA . MET A 1 82 ? -12.203 1.915 -0.193 1 98.19 82 MET A CA 1
ATOM 621 C C . MET A 1 82 ? -11.281 2.152 0.995 1 98.19 82 MET A C 1
ATOM 623 O O . MET A 1 82 ? -11.586 2.953 1.88 1 98.19 82 MET A O 1
ATOM 627 N N . SER A 1 83 ? -10.156 1.417 1.051 1 97.5 83 SER A N 1
ATOM 628 C CA . SER A 1 83 ? -9.188 1.695 2.109 1 97.5 83 SER A CA 1
ATOM 629 C C . SER A 1 83 ? -8.609 3.096 1.97 1 97.5 83 SER A C 1
ATOM 631 O O . SER A 1 83 ? -8.438 3.807 2.963 1 97.5 83 SER A O 1
ATOM 633 N N . LEU A 1 84 ? -8.305 3.49 0.725 1 96.75 84 LEU A N 1
ATOM 634 C CA . LEU A 1 84 ? -7.828 4.844 0.482 1 96.75 84 LEU A CA 1
ATOM 635 C C . LEU A 1 84 ? -8.883 5.875 0.878 1 96.75 84 LEU A C 1
ATOM 637 O O . LEU A 1 84 ? -8.547 6.926 1.436 1 96.75 84 LEU A O 1
ATOM 641 N N . ALA A 1 85 ? -10.109 5.582 0.601 1 96.94 85 ALA A N 1
ATOM 642 C CA . ALA A 1 85 ? -11.195 6.492 0.955 1 96.94 85 ALA A CA 1
ATOM 643 C C . ALA A 1 85 ? -11.281 6.688 2.467 1 96.94 85 ALA A C 1
ATOM 645 O O . ALA A 1 85 ? -11.43 7.812 2.947 1 96.94 85 ALA A O 1
ATOM 646 N N . LEU A 1 86 ? -11.156 5.594 3.178 1 95.44 86 LEU A N 1
ATOM 647 C CA . LEU A 1 86 ? -11.25 5.668 4.633 1 95.44 86 LEU A CA 1
ATOM 648 C C . LEU A 1 86 ? -10.055 6.414 5.219 1 95.44 86 LEU A C 1
ATOM 650 O O . LEU A 1 86 ? -10.219 7.223 6.137 1 95.44 86 LEU A O 1
ATOM 654 N N . THR A 1 87 ? -8.891 6.191 4.656 1 92.25 87 THR A N 1
ATOM 655 C CA . THR A 1 87 ? -7.691 6.84 5.188 1 92.25 87 THR A CA 1
ATOM 656 C C . THR A 1 87 ? -7.629 8.305 4.754 1 92.25 87 THR A C 1
ATOM 658 O O . THR A 1 87 ? -6.977 9.117 5.402 1 92.25 87 THR A O 1
ATOM 661 N N . SER A 1 88 ? -8.328 8.672 3.723 1 91.31 88 SER A N 1
ATOM 662 C CA . SER A 1 88 ? -8.328 10.047 3.223 1 91.31 88 SER A CA 1
ATOM 663 C C . SER A 1 88 ? -9.055 10.984 4.184 1 91.31 88 SER A C 1
ATOM 665 O O . SER A 1 88 ? -8.75 12.172 4.246 1 91.31 88 SER A O 1
ATOM 667 N N . ILE A 1 89 ? -10.047 10.484 4.895 1 90.38 89 ILE A N 1
ATOM 668 C CA . ILE A 1 89 ? -10.812 11.367 5.766 1 90.38 89 ILE A CA 1
ATOM 669 C C . ILE A 1 89 ? -10.32 11.219 7.207 1 90.38 89 ILE A C 1
ATOM 671 O O . ILE A 1 89 ? -10.961 11.711 8.141 1 90.38 89 ILE A O 1
ATOM 675 N N . ASN A 1 90 ? -9.164 10.469 7.383 1 84.88 90 ASN A N 1
ATOM 676 C CA . ASN A 1 90 ? -8.523 10.383 8.695 1 84.88 90 ASN A CA 1
ATOM 677 C C . ASN A 1 90 ? -7.992 11.742 9.141 1 84.88 90 ASN A C 1
ATOM 679 O O . ASN A 1 90 ? -7.117 12.312 8.492 1 84.88 90 ASN A O 1
ATOM 683 N N . PRO A 1 91 ? -8.492 12.281 10.203 1 82.19 91 PRO A N 1
ATOM 684 C CA . PRO A 1 91 ? -8.07 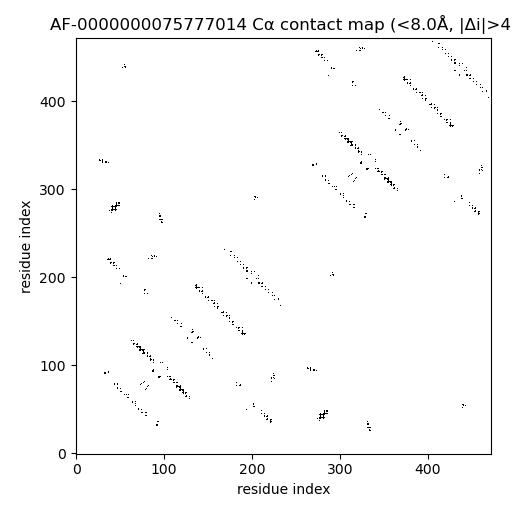13.625 10.617 1 82.19 91 PRO A CA 1
ATOM 685 C C . PRO A 1 91 ? -6.695 13.625 11.289 1 82.19 91 PRO A C 1
ATOM 687 O O . PRO A 1 91 ? -6.094 14.688 11.461 1 82.19 91 PRO A O 1
ATOM 690 N N . TYR A 1 92 ? -6.156 12.555 11.617 1 78.12 92 TYR A N 1
ATOM 691 C CA . TYR A 1 92 ? -4.941 12.5 12.422 1 78.12 92 TYR A CA 1
ATOM 692 C C . TYR A 1 92 ? -3.719 12.234 11.547 1 78.12 92 TYR A C 1
ATOM 694 O O . TYR A 1 92 ? -2.631 12.742 11.828 1 78.12 92 TYR A O 1
ATOM 702 N N . SER A 1 93 ? -3.857 11.43 10.625 1 72.44 93 SER A N 1
ATOM 703 C CA . SER A 1 93 ? -2.652 10.984 9.938 1 72.44 93 SER A CA 1
ATOM 704 C C . SER A 1 93 ? -2.939 10.648 8.477 1 72.44 93 SER A C 1
ATOM 706 O O . SER A 1 93 ? -2.252 9.82 7.879 1 72.44 93 SER A O 1
ATOM 708 N N . GLY A 1 94 ? -3.832 11.305 7.914 1 77.88 94 GLY A N 1
ATOM 709 C CA . GLY A 1 94 ? -4.156 11.023 6.523 1 77.88 94 GLY A CA 1
ATOM 710 C C . GLY A 1 94 ? -3.254 11.742 5.539 1 77.88 94 GLY A C 1
ATOM 711 O O . GLY A 1 94 ? -2.639 12.75 5.879 1 77.88 94 GLY A O 1
ATOM 712 N N . PHE A 1 95 ? -3.209 11.18 4.355 1 84.44 95 PHE A N 1
ATOM 713 C CA . PHE A 1 95 ? -2.35 11.75 3.326 1 84.44 95 PHE A CA 1
ATOM 714 C C . PHE A 1 95 ? -2.975 13.008 2.732 1 84.44 95 PHE A C 1
ATOM 716 O O . PHE A 1 95 ? -2.324 13.727 1.975 1 84.44 95 PHE A O 1
ATOM 723 N N . LEU A 1 96 ? -4.199 13.297 3.158 1 85.94 96 LEU A N 1
ATOM 724 C CA . LEU A 1 96 ? -4.883 14.516 2.73 1 85.94 96 LEU A CA 1
ATOM 725 C C . LEU A 1 96 ? -5.125 15.445 3.914 1 85.94 96 LEU A C 1
ATOM 727 O O . LEU A 1 96 ? -6.035 16.281 3.883 1 85.94 96 LEU A O 1
ATOM 731 N N . LYS A 1 97 ? -4.352 15.375 4.914 1 82.56 97 LYS A N 1
ATOM 732 C CA . LYS A 1 97 ? -4.574 16.062 6.184 1 82.56 97 LYS A CA 1
ATOM 733 C C . LYS A 1 97 ? -4.582 17.578 5.992 1 82.56 97 LYS A C 1
ATOM 735 O O . LYS A 1 97 ? -5.242 18.297 6.746 1 82.56 97 LYS A O 1
ATOM 740 N N . THR A 1 98 ? -3.967 18.078 4.902 1 84.19 98 THR A N 1
ATOM 741 C CA . THR A 1 98 ? -3.83 19.516 4.703 1 84.19 98 THR A CA 1
ATOM 742 C C . THR A 1 98 ? -5.023 20.062 3.93 1 84.19 98 THR A C 1
ATOM 744 O O . THR A 1 98 ? -5.188 21.281 3.82 1 84.19 98 THR A O 1
ATOM 747 N N . LEU A 1 99 ? -5.848 19.219 3.424 1 87.94 99 LEU A N 1
ATOM 748 C CA . LEU A 1 99 ? -7.016 19.641 2.668 1 87.94 99 LEU A CA 1
ATOM 749 C C . LEU A 1 99 ? -8.172 20 3.602 1 87.94 99 LEU A C 1
ATOM 751 O O . LEU A 1 99 ? -8.234 19.5 4.727 1 87.94 99 LEU A O 1
ATOM 755 N N . ASP A 1 100 ? -8.961 20.891 3.154 1 89.38 100 ASP A N 1
ATOM 756 C CA . ASP A 1 100 ? -10.148 21.203 3.943 1 89.38 100 ASP A CA 1
ATOM 757 C C . ASP A 1 100 ? -11.109 20.016 3.98 1 89.38 100 ASP A C 1
ATOM 759 O O . ASP A 1 100 ? -11.07 19.156 3.1 1 89.38 100 ASP A O 1
ATOM 763 N N . GLN A 1 101 ? -12 19.984 4.871 1 89 101 GLN A N 1
ATOM 764 C CA . GLN A 1 101 ? -12.898 18.875 5.16 1 89 101 GLN A CA 1
ATOM 765 C C . GLN A 1 101 ? -13.812 18.578 3.973 1 89 101 GLN A C 1
ATOM 767 O O . GLN A 1 101 ? -14.117 17.422 3.684 1 89 101 GLN A O 1
ATOM 772 N N . ASN A 1 102 ? -14.234 19.625 3.312 1 89.94 102 ASN A N 1
ATOM 773 C CA . ASN A 1 102 ? -15.141 19.438 2.184 1 89.94 102 ASN A CA 1
ATOM 774 C C . ASN A 1 102 ? -14.461 18.703 1.035 1 89.94 102 ASN A C 1
ATOM 776 O O . ASN A 1 102 ? -15.07 17.828 0.402 1 89.94 102 ASN A O 1
ATOM 780 N N . LYS A 1 103 ? -13.227 19.047 0.749 1 92.56 103 LYS A N 1
ATOM 781 C CA . LYS A 1 103 ? -12.461 18.375 -0.295 1 92.56 103 LYS A CA 1
ATOM 782 C C . LYS A 1 103 ? -12.195 16.922 0.08 1 92.56 103 LYS A C 1
ATOM 784 O O . LYS A 1 103 ? -12.289 16.016 -0.764 1 92.56 103 LYS A O 1
ATOM 789 N N . LYS A 1 104 ? -11.883 16.672 1.307 1 94.06 104 LYS A N 1
ATOM 790 C CA . LYS A 1 104 ? -11.672 15.305 1.787 1 94.06 104 LYS A CA 1
ATOM 791 C C . LYS A 1 104 ? -12.938 14.461 1.629 1 94.06 104 LYS A C 1
ATOM 793 O O . LYS A 1 104 ? -12.875 13.312 1.193 1 94.06 104 LYS A O 1
ATOM 798 N N . ARG A 1 105 ? -14.039 15.086 1.962 1 93 105 ARG A N 1
ATOM 799 C CA . ARG A 1 105 ? -15.312 14.391 1.853 1 93 105 ARG A CA 1
ATOM 800 C C . ARG A 1 105 ? -15.633 14.062 0.398 1 93 105 ARG A C 1
ATOM 802 O O . ARG A 1 105 ? -16.203 13.008 0.105 1 93 105 ARG A O 1
ATOM 809 N N . THR A 1 106 ? -15.312 14.977 -0.453 1 94.81 106 THR A N 1
ATOM 810 C CA . THR A 1 106 ? -15.539 14.758 -1.876 1 94.81 106 THR A CA 1
ATOM 811 C C . THR A 1 106 ? -14.68 13.602 -2.389 1 94.81 106 THR A C 1
ATOM 813 O O . THR A 1 106 ? -15.156 12.742 -3.131 1 94.81 106 THR A O 1
ATOM 816 N N . ILE A 1 107 ? -13.414 13.617 -2.004 1 95.75 107 ILE A N 1
ATOM 817 C CA . ILE A 1 107 ? -12.508 12.555 -2.426 1 95.75 107 ILE A CA 1
ATOM 818 C C . ILE A 1 107 ? -12.977 11.219 -1.859 1 95.75 107 ILE A C 1
ATOM 820 O O . ILE A 1 107 ? -13.008 10.211 -2.572 1 95.75 107 ILE A O 1
ATOM 824 N N . HIS A 1 108 ? -13.359 11.203 -0.605 1 96.75 108 HIS A N 1
ATOM 825 C CA . HIS A 1 108 ? -13.938 10.016 0.009 1 96.75 108 HIS A CA 1
ATOM 826 C C . HIS A 1 108 ? -15.141 9.508 -0.787 1 96.75 108 HIS A C 1
ATOM 828 O O . HIS A 1 108 ? -15.234 8.32 -1.088 1 96.75 108 HIS A O 1
ATOM 834 N N . PHE A 1 109 ? -16.016 10.445 -1.118 1 96.12 109 PHE A N 1
ATOM 835 C CA . PHE A 1 109 ? -17.234 10.117 -1.854 1 96.12 109 PHE A CA 1
ATOM 836 C C . PHE A 1 109 ? -16.906 9.492 -3.201 1 96.12 109 PHE A C 1
ATOM 838 O O . PHE A 1 109 ? -17.453 8.445 -3.559 1 96.12 109 PHE A O 1
ATOM 845 N N . VAL A 1 110 ? -15.984 10.062 -3.973 1 97.31 110 VAL A N 1
ATOM 846 C CA . VAL A 1 110 ? -15.625 9.602 -5.309 1 97.31 110 VAL A CA 1
ATOM 847 C C . VAL A 1 110 ? -14.969 8.227 -5.223 1 97.31 110 VAL A C 1
ATOM 849 O O . VAL A 1 110 ? -15.336 7.312 -5.965 1 97.31 110 VAL A O 1
ATOM 852 N N . LEU A 1 111 ? -14.039 8.055 -4.332 1 98.06 111 LEU A N 1
ATOM 853 C CA . LEU A 1 111 ? -13.336 6.785 -4.168 1 98.06 111 LEU A CA 1
ATOM 854 C C . LEU A 1 111 ? -14.305 5.684 -3.744 1 98.06 111 LEU A C 1
ATOM 856 O O . LEU A 1 111 ? -14.211 4.555 -4.23 1 98.06 111 LEU A O 1
ATOM 860 N N . GLN A 1 112 ? -15.242 6.035 -2.916 1 98.06 112 GLN A N 1
ATOM 861 C CA . GLN A 1 112 ? -16.203 5.051 -2.432 1 98.06 112 GLN A CA 1
ATOM 862 C C . GLN A 1 112 ? -17.172 4.629 -3.541 1 98.06 112 GLN A C 1
ATOM 864 O O . GLN A 1 112 ? -17.516 3.449 -3.654 1 98.06 112 GLN A O 1
ATOM 869 N N . VAL A 1 113 ? -17.594 5.547 -4.297 1 97.75 113 VAL A N 1
ATOM 870 C CA . VAL A 1 113 ? -18.547 5.23 -5.367 1 97.75 113 VAL A CA 1
ATOM 871 C C . VAL A 1 113 ? -17.859 4.344 -6.406 1 97.75 113 VAL A C 1
ATOM 873 O O . VAL A 1 113 ? -18.391 3.295 -6.781 1 97.75 113 VAL A O 1
ATOM 876 N N . ILE A 1 114 ? -16.672 4.758 -6.906 1 98.44 114 ILE A N 1
ATOM 877 C CA . ILE A 1 114 ? -15.953 3.963 -7.898 1 98.44 114 ILE A CA 1
ATOM 878 C C . ILE A 1 114 ? -15.617 2.592 -7.312 1 98.44 114 ILE A C 1
ATOM 880 O O . ILE A 1 114 ? -15.797 1.567 -7.977 1 98.44 114 ILE A O 1
ATOM 884 N N . GLY A 1 115 ? -15.109 2.588 -6.016 1 98.62 115 GLY A N 1
ATOM 885 C CA . GLY A 1 115 ? -14.789 1.333 -5.355 1 98.62 115 GLY A CA 1
ATOM 886 C C . GLY A 1 115 ? -15.977 0.407 -5.219 1 98.62 115 GLY A C 1
ATOM 887 O O . GLY A 1 115 ? -15.867 -0.8 -5.438 1 98.62 115 GLY A O 1
ATOM 888 N N . SER A 1 116 ? -17.125 0.956 -4.918 1 98.44 116 SER A N 1
ATOM 889 C CA . SER A 1 116 ? -18.328 0.163 -4.762 1 98.44 116 SER A CA 1
ATOM 890 C C . SER A 1 116 ? -18.781 -0.442 -6.09 1 98.44 116 SER A C 1
ATOM 892 O O . SER A 1 116 ? -19.188 -1.603 -6.145 1 98.44 116 SER A O 1
ATOM 894 N N . VAL A 1 117 ? -18.688 0.312 -7.133 1 98.31 117 VAL A N 1
ATOM 895 C CA . VAL A 1 117 ? -19.094 -0.169 -8.453 1 98.31 117 VAL A CA 1
ATOM 896 C C . VAL A 1 117 ? -18.203 -1.343 -8.859 1 98.31 117 VAL A C 1
ATOM 898 O O . VAL A 1 117 ? -18.703 -2.365 -9.344 1 98.31 117 VAL A O 1
ATOM 901 N N . LEU A 1 118 ? -16.922 -1.189 -8.68 1 98.69 118 LEU A N 1
ATOM 902 C CA . LEU A 1 118 ? -15.992 -2.254 -9.039 1 98.69 118 LEU A CA 1
ATOM 903 C C . LEU A 1 118 ? -16.219 -3.486 -8.164 1 98.69 118 LEU A C 1
ATOM 905 O O . LEU A 1 118 ? -16.234 -4.613 -8.672 1 98.69 118 LEU A O 1
ATOM 909 N N . ALA A 1 119 ? -16.391 -3.264 -6.859 1 98.5 119 ALA A N 1
ATOM 910 C CA . ALA A 1 119 ? -16.578 -4.371 -5.922 1 98.5 119 ALA A CA 1
ATOM 911 C C . ALA A 1 119 ? -17.859 -5.133 -6.234 1 98.5 119 ALA A C 1
ATOM 913 O O . ALA A 1 119 ? -17.875 -6.367 -6.23 1 98.5 119 ALA A O 1
ATOM 914 N N . ILE A 1 120 ? -18.922 -4.438 -6.492 1 97.81 120 ILE A N 1
ATOM 915 C CA . ILE A 1 120 ? -20.203 -5.055 -6.793 1 97.81 120 ILE A CA 1
ATOM 916 C C . ILE A 1 120 ? -20.125 -5.789 -8.133 1 97.81 120 ILE A C 1
ATOM 918 O O . ILE A 1 120 ? -20.562 -6.934 -8.242 1 97.81 120 ILE A O 1
ATOM 922 N N . ALA A 1 121 ? -19.547 -5.137 -9.188 1 97.69 121 ALA A N 1
ATOM 923 C CA . ALA A 1 121 ? -19.375 -5.785 -10.484 1 97.69 121 ALA A CA 1
ATOM 924 C C . ALA A 1 121 ? -18.562 -7.07 -10.352 1 97.69 121 ALA A C 1
ATOM 926 O O . ALA A 1 121 ? -18.922 -8.102 -10.938 1 97.69 121 ALA A O 1
ATOM 927 N N . GLY A 1 122 ? -17.484 -7.031 -9.633 1 97.5 122 GLY A N 1
ATOM 928 C CA . GLY A 1 122 ? -16.672 -8.219 -9.414 1 97.5 122 GLY A CA 1
ATOM 929 C C . GLY A 1 122 ? -17.406 -9.32 -8.688 1 97.5 122 GLY A C 1
ATOM 930 O O . GLY A 1 122 ? -17.234 -10.5 -9 1 97.5 122 GLY A O 1
ATOM 931 N N . SER A 1 123 ? -18.234 -8.945 -7.703 1 95.94 123 SER A N 1
ATOM 932 C CA . SER A 1 123 ? -19.016 -9.914 -6.953 1 95.94 123 SER A CA 1
ATOM 933 C C . SER A 1 123 ? -20.062 -10.578 -7.832 1 95.94 123 SER A C 1
ATOM 935 O O . SER A 1 123 ? -20.281 -11.789 -7.738 1 95.94 123 SER A O 1
ATOM 937 N N . ILE A 1 124 ? -20.656 -9.844 -8.672 1 94.56 124 ILE A N 1
ATOM 938 C CA . ILE A 1 124 ? -21.688 -10.375 -9.555 1 94.56 124 ILE A CA 1
ATOM 939 C C . ILE A 1 124 ? -21.062 -11.352 -10.547 1 94.56 124 ILE A C 1
ATOM 941 O O . ILE A 1 124 ? -21.656 -12.391 -10.859 1 94.56 124 ILE A O 1
ATOM 945 N N . LEU A 1 125 ? -19.891 -11.039 -11.062 1 92.38 125 LEU A N 1
ATOM 946 C CA . LEU A 1 125 ? -19.188 -11.945 -11.961 1 92.38 125 LEU A CA 1
ATOM 947 C C . LEU A 1 125 ? -18.953 -13.305 -11.297 1 92.38 125 LEU A C 1
ATOM 949 O O . LEU A 1 125 ? -19.109 -14.344 -11.938 1 92.38 125 LEU A O 1
ATOM 953 N N . SER A 1 126 ? -18.578 -13.281 -10.062 1 90 126 SER A N 1
ATOM 954 C CA . SER A 1 126 ? -18.297 -14.516 -9.336 1 90 126 SER A CA 1
ATOM 955 C C . SER A 1 126 ? -19.578 -15.312 -9.086 1 90 126 SER A C 1
ATOM 957 O O . SER A 1 126 ? -19.578 -16.531 -9.195 1 90 126 SER A O 1
ATOM 959 N N . ILE A 1 127 ? -20.656 -14.656 -8.703 1 86.31 127 ILE A N 1
ATOM 960 C CA . ILE A 1 127 ? -21.938 -15.297 -8.414 1 86.31 127 ILE A CA 1
ATOM 961 C C . ILE A 1 127 ? -22.484 -15.961 -9.672 1 86.31 127 ILE A C 1
ATOM 963 O O . ILE A 1 127 ? -23.047 -17.062 -9.617 1 86.31 127 ILE A O 1
ATOM 967 N N . SER A 1 128 ? -22.297 -15.414 -10.703 1 79.5 128 SER A N 1
ATOM 968 C CA . SER A 1 128 ? -22.828 -15.922 -11.969 1 79.5 128 SER A CA 1
ATOM 969 C C . SER A 1 128 ? -22.094 -17.203 -12.391 1 79.5 128 SER A C 1
ATOM 971 O O . SER A 1 128 ? -22.688 -18.062 -13.031 1 79.5 128 SER A O 1
ATOM 973 N N . LYS A 1 129 ? -20.875 -17.297 -11.961 1 75.06 129 LYS A N 1
ATOM 974 C CA . LYS A 1 129 ? -20.078 -18.391 -12.5 1 75.06 129 LYS A CA 1
ATOM 975 C C . LYS A 1 129 ? -19.875 -19.484 -11.461 1 75.06 129 LYS A C 1
ATOM 977 O O . LYS A 1 129 ? -19.906 -20.672 -11.797 1 75.06 129 LYS A O 1
ATOM 982 N N . PHE A 1 130 ? -19.672 -19.141 -10.234 1 70.81 130 PHE A N 1
ATOM 983 C CA . PHE A 1 130 ? -19.234 -20.156 -9.266 1 70.81 130 PHE A CA 1
ATOM 984 C C . PHE A 1 130 ? -20.391 -20.547 -8.359 1 70.81 130 PHE A C 1
ATOM 986 O O . PHE A 1 130 ? -20.406 -21.656 -7.805 1 70.81 130 PHE A O 1
ATOM 993 N N . LYS A 1 131 ? -21.406 -19.906 -8.391 1 64.06 131 LYS A N 1
ATOM 994 C CA . LYS A 1 131 ? -22.578 -20.141 -7.539 1 64.06 131 LYS A CA 1
ATOM 995 C C . LYS A 1 131 ? -22.156 -20.734 -6.199 1 64.06 131 LYS A C 1
ATOM 997 O O . LYS A 1 131 ? -22.797 -21.656 -5.695 1 64.06 131 LYS A O 1
ATOM 1002 N N . ASN A 1 132 ? -20.875 -20.453 -5.785 1 63.44 132 ASN A N 1
ATOM 1003 C CA . ASN A 1 132 ? -20.328 -21.094 -4.59 1 63.44 132 ASN A CA 1
ATOM 1004 C C . ASN A 1 132 ? -20.578 -20.234 -3.348 1 63.44 132 ASN A C 1
ATOM 1006 O O . ASN A 1 132 ? -19.641 -19.641 -2.809 1 63.44 132 ASN A O 1
ATOM 1010 N N . PHE A 1 133 ? -21.766 -20.359 -2.975 1 75.5 133 PHE A N 1
ATOM 1011 C CA . PHE A 1 133 ? -22.141 -19.641 -1.761 1 75.5 133 PHE A CA 1
ATOM 1012 C C . PHE A 1 133 ? -22.016 -20.547 -0.54 1 75.5 133 PHE A C 1
ATOM 1014 O O . PHE A 1 133 ? -22.625 -20.281 0.503 1 75.5 133 PHE A O 1
ATOM 1021 N N . ASN A 1 134 ? -21.219 -21.469 -0.787 1 83.62 134 ASN A N 1
ATOM 1022 C CA . ASN A 1 134 ? -21.141 -22.391 0.341 1 83.62 134 ASN A CA 1
ATOM 1023 C C . ASN A 1 134 ? -19.812 -22.25 1.083 1 83.62 134 ASN A C 1
ATOM 1025 O O . ASN A 1 134 ? -19.625 -22.828 2.156 1 83.62 134 ASN A O 1
ATOM 1029 N N . SER A 1 135 ? -18.953 -21.578 0.58 1 91.5 135 SER A N 1
ATOM 1030 C CA . SER A 1 135 ? -17.688 -21.359 1.276 1 91.5 135 SER A CA 1
ATOM 1031 C C . SER A 1 135 ? -17.734 -20.109 2.139 1 91.5 135 SER A C 1
ATOM 1033 O O . SER A 1 135 ? -18.578 -19.234 1.924 1 91.5 135 SER A O 1
ATOM 1035 N N . ALA A 1 136 ? -16.891 -20.094 3.223 1 94.5 136 ALA A N 1
ATOM 1036 C CA . ALA A 1 136 ? -16.812 -18.906 4.066 1 94.5 136 ALA A CA 1
ATOM 1037 C C . ALA A 1 136 ? -16.5 -17.656 3.236 1 94.5 136 ALA A C 1
ATOM 1039 O O . ALA A 1 136 ? -17.078 -16.594 3.467 1 94.5 136 ALA A O 1
ATOM 1040 N N . HIS A 1 137 ? -15.609 -17.766 2.244 1 96.69 137 HIS A N 1
ATOM 1041 C CA . HIS A 1 137 ? -15.273 -16.656 1.356 1 96.69 137 HIS A CA 1
ATOM 1042 C C . HIS A 1 137 ? -16.5 -16.188 0.583 1 96.69 137 HIS A C 1
ATOM 1044 O O . HIS A 1 137 ? -16.766 -14.984 0.523 1 96.69 137 HIS A O 1
ATOM 1050 N N . GLY A 1 138 ? -17.219 -17.156 0.045 1 94.88 138 GLY A N 1
ATOM 1051 C CA . GLY A 1 138 ? -18.391 -16.797 -0.741 1 94.88 138 GLY A CA 1
ATOM 1052 C C . GLY A 1 138 ? -19.484 -16.156 0.082 1 94.88 138 GLY A C 1
ATOM 1053 O O . GLY A 1 138 ? -20.109 -15.188 -0.36 1 94.88 138 GLY A O 1
ATOM 1054 N N . ILE A 1 139 ? -19.672 -16.641 1.267 1 95.62 139 ILE A N 1
ATOM 1055 C CA . ILE A 1 139 ? -20.719 -16.109 2.148 1 95.62 139 ILE A CA 1
ATOM 1056 C C . ILE A 1 139 ? -20.359 -14.695 2.582 1 95.62 139 ILE A C 1
ATOM 1058 O O . ILE A 1 139 ? -21.172 -13.781 2.459 1 95.62 139 ILE A O 1
ATOM 1062 N N . LEU A 1 140 ? -19.234 -14.578 3.027 1 97.31 140 LEU A N 1
ATOM 1063 C CA . LEU A 1 140 ? -18.797 -13.266 3.484 1 97.31 140 LEU A CA 1
ATOM 1064 C C . LEU A 1 140 ? -18.734 -12.273 2.324 1 97.31 140 LEU A C 1
ATOM 1066 O O . LEU A 1 140 ? -19.031 -11.086 2.494 1 97.31 140 LEU A O 1
ATOM 1070 N N . GLY A 1 141 ? -18.359 -12.797 1.158 1 97 141 GLY A N 1
ATOM 1071 C CA . GLY A 1 141 ? -18.359 -11.945 -0.024 1 97 141 GLY A CA 1
ATOM 1072 C C . GLY A 1 141 ? -19.75 -11.43 -0.37 1 97 141 GLY A C 1
ATOM 1073 O O . GLY A 1 141 ? -19.906 -10.258 -0.716 1 97 141 GLY A O 1
ATOM 1074 N N . LEU A 1 142 ? -20.656 -12.273 -0.288 1 95.75 142 LEU A N 1
ATOM 1075 C CA . LEU A 1 142 ? -22.047 -11.875 -0.555 1 95.75 142 LEU A CA 1
ATOM 1076 C C . LEU A 1 142 ? -22.516 -10.844 0.465 1 95.75 142 LEU A C 1
ATOM 1078 O O . LEU A 1 142 ? -23.156 -9.852 0.102 1 95.75 142 LEU A O 1
ATOM 1082 N N . ILE A 1 143 ? -22.234 -11.109 1.694 1 97.44 143 ILE A N 1
ATOM 1083 C CA . ILE A 1 143 ? -22.609 -10.172 2.748 1 97.44 143 ILE A CA 1
ATOM 1084 C C . ILE A 1 143 ? -21.953 -8.82 2.5 1 97.44 143 ILE A C 1
ATOM 1086 O O . ILE A 1 143 ? -22.594 -7.777 2.615 1 97.44 143 ILE A O 1
ATOM 1090 N N . ALA A 1 144 ? -20.688 -8.852 2.17 1 98.25 144 ALA A N 1
ATOM 1091 C CA . ALA A 1 144 ? -19.953 -7.613 1.892 1 98.25 144 ALA A CA 1
ATOM 1092 C C . ALA A 1 144 ? -20.594 -6.848 0.737 1 98.25 144 ALA A C 1
ATOM 1094 O O . ALA A 1 144 ? -20.703 -5.621 0.777 1 98.25 144 ALA A O 1
ATOM 1095 N N . MET A 1 145 ? -21.016 -7.566 -0.239 1 97.88 145 MET A N 1
ATOM 1096 C CA . MET A 1 145 ? -21.641 -6.918 -1.391 1 97.88 145 MET A CA 1
ATOM 1097 C C . MET A 1 145 ? -22.938 -6.23 -0.99 1 97.88 145 MET A C 1
ATOM 1099 O O . MET A 1 145 ? -23.188 -5.094 -1.389 1 97.88 145 MET A O 1
ATOM 1103 N N . ILE A 1 146 ? -23.719 -6.895 -0.27 1 97.81 146 ILE A N 1
ATOM 1104 C CA . ILE A 1 146 ? -24.984 -6.336 0.186 1 97.81 146 ILE A CA 1
ATOM 1105 C C . ILE A 1 146 ? -24.734 -5.105 1.057 1 97.81 146 ILE A C 1
ATOM 1107 O O . ILE A 1 146 ? -25.359 -4.062 0.875 1 97.81 146 ILE A O 1
ATOM 1111 N N . LEU A 1 147 ? -23.844 -5.273 1.953 1 98.5 147 LEU A N 1
ATOM 1112 C CA . LEU A 1 147 ? -23.516 -4.164 2.84 1 98.5 147 LEU A CA 1
ATOM 1113 C C . LEU A 1 147 ? -22.953 -2.99 2.049 1 98.5 147 LEU A C 1
ATOM 1115 O O . LEU A 1 147 ? -23.156 -1.832 2.41 1 98.5 147 LEU A O 1
ATOM 1119 N N . THR A 1 148 ? -22.203 -3.293 1.021 1 98.5 148 THR A N 1
ATOM 1120 C CA . THR A 1 148 ? -21.672 -2.24 0.164 1 98.5 148 THR A CA 1
ATOM 1121 C C . THR A 1 148 ? -22.797 -1.432 -0.468 1 98.5 148 THR A C 1
ATOM 1123 O O . THR A 1 148 ? -22.734 -0.201 -0.504 1 98.5 148 THR A O 1
ATOM 1126 N N . PHE A 1 149 ? -23.766 -2.102 -0.889 1 97.25 149 PHE A N 1
ATOM 1127 C CA . PHE A 1 149 ? -24.922 -1.435 -1.466 1 97.25 149 PHE A CA 1
ATOM 1128 C C . PHE A 1 149 ? -25.625 -0.56 -0.428 1 97.25 149 PHE A C 1
ATOM 1130 O O . PHE A 1 149 ? -25.984 0.582 -0.715 1 97.25 149 PHE A O 1
ATOM 1137 N N . LEU A 1 150 ? -25.828 -1.046 0.686 1 97.44 150 LEU A N 1
ATOM 1138 C CA . LEU A 1 150 ? -26.453 -0.307 1.771 1 97.44 150 LEU A CA 1
ATOM 1139 C C . LEU A 1 150 ? -25.609 0.895 2.18 1 97.44 150 LEU A C 1
ATOM 1141 O O . LEU A 1 150 ? -26.156 1.973 2.449 1 97.44 150 LEU A O 1
ATOM 1145 N N . SER A 1 151 ? -24.344 0.646 2.236 1 97.38 151 SER A N 1
ATOM 1146 C CA . SER A 1 151 ? -23.438 1.734 2.607 1 97.38 151 SER A CA 1
ATOM 1147 C C . SER A 1 151 ? -23.469 2.85 1.566 1 97.38 151 SER A C 1
ATOM 1149 O O . SER A 1 151 ? -23.328 4.027 1.908 1 97.38 151 SER A O 1
ATOM 1151 N N . LEU A 1 152 ? -23.562 2.516 0.318 1 96.56 152 LEU A N 1
ATOM 1152 C CA . LEU A 1 152 ? -23.688 3.508 -0.744 1 96.56 152 LEU A CA 1
ATOM 1153 C C . LEU A 1 152 ? -24.922 4.371 -0.55 1 96.56 152 LEU A C 1
ATOM 1155 O O . LEU A 1 152 ? -24.859 5.594 -0.693 1 96.56 152 LEU A O 1
ATOM 1159 N N . ILE A 1 153 ? -26 3.729 -0.238 1 95.25 153 ILE A N 1
ATOM 1160 C CA . ILE A 1 153 ? -27.234 4.438 0.032 1 95.25 153 ILE A CA 1
ATOM 1161 C C . ILE A 1 153 ? -27.078 5.328 1.263 1 95.25 153 ILE A C 1
ATOM 1163 O O . ILE A 1 153 ? -27.484 6.488 1.26 1 95.25 153 ILE A O 1
ATOM 1167 N N . GLY A 1 154 ? -26.516 4.738 2.242 1 94.44 154 GLY A N 1
ATOM 1168 C CA . GLY A 1 154 ? -26.266 5.508 3.449 1 94.44 154 GLY A CA 1
ATOM 1169 C C . GLY A 1 154 ? -25.406 6.734 3.203 1 94.44 154 GLY A C 1
ATOM 1170 O O . GLY A 1 154 ? -25.625 7.789 3.799 1 94.44 154 GLY A O 1
ATOM 1171 N N . GLY A 1 155 ? -24.391 6.566 2.408 1 94.69 155 GLY A N 1
ATOM 1172 C CA . GLY A 1 155 ? -23.562 7.703 2.037 1 94.69 155 GLY A CA 1
ATOM 1173 C C . GLY A 1 155 ? -24.344 8.797 1.327 1 94.69 155 GLY A C 1
ATOM 1174 O O . GLY A 1 155 ? -24.141 9.984 1.607 1 94.69 155 GLY A O 1
ATOM 1175 N N . LEU A 1 156 ? -25.219 8.477 0.434 1 93.19 156 LEU A N 1
ATOM 1176 C CA . LEU A 1 156 ? -26.062 9.438 -0.28 1 93.19 156 LEU A CA 1
ATOM 1177 C C . LEU A 1 156 ? -27 10.148 0.678 1 93.19 156 LEU A C 1
ATOM 1179 O O . LEU A 1 156 ? -27.203 11.367 0.576 1 93.19 156 LEU A O 1
ATOM 1183 N N . VAL A 1 157 ? -27.547 9.438 1.538 1 92.38 157 VAL A N 1
ATOM 1184 C CA . VAL A 1 157 ? -28.438 10.008 2.553 1 92.38 157 VAL A CA 1
ATOM 1185 C C . VAL A 1 157 ? -27.656 11 3.416 1 92.38 157 VAL A C 1
ATOM 1187 O O . VAL A 1 157 ? -28.172 12.062 3.764 1 92.38 157 VAL A O 1
ATOM 1190 N N . ASN A 1 158 ? -26.453 10.547 3.748 1 91.56 158 ASN A N 1
ATOM 1191 C CA . ASN A 1 158 ? -25.625 11.414 4.574 1 91.56 158 ASN A CA 1
ATOM 1192 C C . ASN A 1 158 ? -25.312 12.727 3.869 1 91.56 158 ASN A C 1
ATOM 1194 O O . ASN A 1 158 ? -25.297 13.789 4.5 1 91.56 158 ASN A O 1
ATOM 1198 N N . VAL A 1 159 ? -25.031 12.703 2.566 1 90.19 159 VAL A N 1
ATOM 1199 C CA . VAL A 1 159 ? -24.75 13.914 1.791 1 90.19 159 VAL A CA 1
ATOM 1200 C C . VAL A 1 159 ? -25.969 14.836 1.809 1 90.19 159 VAL A C 1
ATOM 1202 O O . VAL A 1 159 ? -25.844 16.047 2.027 1 90.19 159 VAL A O 1
ATOM 1205 N N . PHE A 1 160 ? -27.156 14.32 1.712 1 88.88 160 PHE A N 1
ATOM 1206 C CA . PHE A 1 160 ? -28.391 15.102 1.692 1 88.88 160 PHE A CA 1
ATOM 1207 C C . PHE A 1 160 ? -28.734 15.602 3.09 1 88.88 160 PHE A C 1
ATOM 1209 O O . PHE A 1 160 ? -29.219 16.719 3.25 1 88.88 160 PHE A O 1
ATOM 1216 N N . ALA A 1 161 ? -28.562 14.805 3.975 1 87.25 161 ALA A N 1
ATOM 1217 C CA . ALA A 1 161 ? -28.859 15.18 5.355 1 87.25 161 ALA A CA 1
ATOM 1218 C C . ALA A 1 161 ? -28 16.359 5.801 1 87.25 161 ALA A C 1
ATOM 1220 O O . ALA A 1 161 ? -28.453 17.219 6.543 1 87.25 161 ALA A O 1
ATOM 1221 N N . GLN A 1 162 ? -26.766 16.344 5.461 1 85.19 162 GLN A N 1
ATOM 1222 C CA . GLN A 1 162 ? -25.875 17.453 5.793 1 85.19 162 GLN A CA 1
ATOM 1223 C C . GLN A 1 162 ? -26.328 18.75 5.121 1 85.19 162 GLN A C 1
ATOM 1225 O O . GLN A 1 162 ? -26.25 19.828 5.723 1 85.19 162 GLN A O 1
ATOM 1230 N N . LYS A 1 163 ? -26.859 18.609 3.975 1 85 163 LYS A N 1
ATOM 1231 C CA . LYS A 1 163 ? -27.344 19.781 3.244 1 85 163 LYS A CA 1
ATOM 1232 C C . LYS A 1 163 ? -28.625 20.328 3.871 1 85 163 LYS A C 1
ATOM 1234 O O . LYS A 1 163 ? -28.828 21.547 3.896 1 85 163 LYS A O 1
ATOM 1239 N N . LEU A 1 164 ? -29.344 19.406 4.453 1 85.38 164 LEU A N 1
ATOM 1240 C CA . LEU A 1 164 ? -30.625 19.812 5 1 85.38 164 LEU A CA 1
ATOM 1241 C C . LEU A 1 164 ? -30.531 20.062 6.5 1 85.38 164 LEU A C 1
ATOM 1243 O O . LEU A 1 164 ? -31.5 20.484 7.133 1 85.38 164 LEU A O 1
ATOM 1247 N N . ASN A 1 165 ? -29.297 19.828 7.121 1 81.62 165 ASN A N 1
ATOM 1248 C CA . ASN A 1 165 ? -29.062 20 8.547 1 81.62 165 ASN A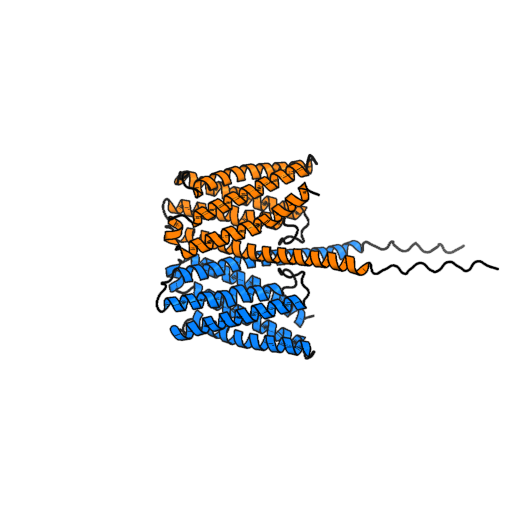 CA 1
ATOM 1249 C C . ASN A 1 165 ? -30.016 19.172 9.391 1 81.62 165 ASN A C 1
ATOM 1251 O O . ASN A 1 165 ? -30.562 19.672 10.383 1 81.62 165 ASN A O 1
ATOM 1255 N N . LYS A 1 166 ? -30.328 18.078 8.992 1 74.25 166 LYS A N 1
ATOM 1256 C CA . LYS A 1 166 ? -31.219 17.188 9.719 1 74.25 166 LYS A CA 1
ATOM 1257 C C . LYS A 1 166 ? -30.438 16.047 10.375 1 74.25 166 LYS A C 1
ATOM 1259 O O . LYS A 1 166 ? -29.938 15.156 9.68 1 74.25 166 LYS A O 1
ATOM 1264 N N . PHE A 1 167 ? -30.391 15.938 11.625 1 76.69 167 PHE A N 1
ATOM 1265 C CA . PHE A 1 167 ? -29.781 14.922 12.469 1 76.69 167 PHE A CA 1
ATOM 1266 C C . PHE A 1 167 ? -28.406 14.523 11.945 1 76.69 167 PHE A C 1
ATOM 1268 O O . PHE A 1 167 ? -28.125 13.336 11.781 1 76.69 167 PHE A O 1
ATOM 1275 N N . PRO A 1 168 ? -27.578 15.453 11.828 1 80.12 168 PRO A N 1
ATOM 1276 C CA . PRO A 1 168 ? -26.328 15.18 11.109 1 80.12 168 PRO A CA 1
ATOM 1277 C C . PRO A 1 168 ? -25.406 14.234 11.859 1 80.12 168 PRO A C 1
ATOM 1279 O O . PRO A 1 168 ? -24.781 13.352 11.25 1 80.12 168 PRO A O 1
ATOM 1282 N N . VAL A 1 169 ? -25.516 14.172 13.094 1 85.5 169 VAL A N 1
ATOM 1283 C CA . VAL A 1 169 ? -24.562 13.383 13.867 1 85.5 169 VAL A CA 1
ATOM 1284 C C . VAL A 1 169 ? -24.969 11.906 13.828 1 85.5 169 VAL A C 1
ATOM 1286 O O . VAL A 1 169 ? -24.125 11.031 13.641 1 85.5 169 VAL A O 1
ATOM 1289 N N . LEU A 1 170 ? -26.234 11.672 14.008 1 89.38 170 LEU A N 1
ATOM 1290 C CA . LEU A 1 170 ? -26.734 10.297 14.039 1 89.38 170 LEU A CA 1
ATOM 1291 C C . LEU A 1 170 ? -26.562 9.633 12.672 1 89.38 170 LEU A C 1
ATOM 1293 O O . LEU A 1 170 ? -26.125 8.484 12.594 1 89.38 170 LEU A O 1
ATOM 1297 N N . ILE A 1 171 ? -26.938 10.328 11.656 1 92.19 171 ILE A N 1
ATOM 1298 C CA . ILE A 1 171 ? -26.844 9.773 10.305 1 92.19 171 ILE A CA 1
ATOM 1299 C C . ILE A 1 171 ? -25.375 9.539 9.938 1 92.19 171 ILE A C 1
ATOM 1301 O O . ILE A 1 171 ? -25.031 8.5 9.375 1 92.19 171 ILE A O 1
ATOM 1305 N N . LYS A 1 172 ? -24.562 10.469 10.273 1 92.06 172 LYS A N 1
ATOM 1306 C CA . LYS A 1 172 ? -23.125 10.352 10.016 1 92.06 172 LYS A CA 1
ATOM 1307 C C . LYS A 1 172 ? -22.531 9.172 10.781 1 92.06 172 LYS A C 1
ATOM 1309 O O . LYS A 1 172 ? -21.703 8.438 10.242 1 92.06 172 LYS A O 1
ATOM 1314 N N . SER A 1 173 ? -22.938 9.039 12.023 1 93.25 173 SER A N 1
ATOM 1315 C CA . SER A 1 173 ? -22.422 7.949 12.852 1 93.25 173 SER A CA 1
ATOM 1316 C C . SER A 1 173 ? -22.891 6.594 12.336 1 93.25 173 SER A C 1
ATOM 1318 O O . SER A 1 173 ? -22.125 5.637 12.289 1 93.25 173 SER A O 1
ATOM 1320 N N . CYS A 1 174 ? -24.125 6.504 11.961 1 93.62 174 CYS A N 1
ATOM 1321 C CA . CYS A 1 174 ? -24.672 5.262 11.422 1 93.62 174 CYS A CA 1
ATOM 1322 C C . CYS A 1 174 ? -23.969 4.887 10.117 1 93.62 174 CYS A C 1
ATOM 1324 O O . CYS A 1 174 ? -23.641 3.723 9.906 1 93.62 174 CYS A O 1
ATOM 1326 N N . HIS A 1 175 ? -23.75 5.844 9.242 1 95.12 175 HIS A N 1
ATOM 1327 C CA . HIS A 1 175 ? -23.047 5.598 7.992 1 95.12 175 HIS A CA 1
ATOM 1328 C C . HIS A 1 175 ? -21.609 5.125 8.242 1 95.12 175 HIS A C 1
ATOM 1330 O O . HIS A 1 175 ? -21.141 4.191 7.598 1 95.12 175 HIS A O 1
ATOM 1336 N N . ALA A 1 176 ? -20.969 5.781 9.195 1 94.69 176 ALA A N 1
ATOM 1337 C CA . ALA A 1 176 ? -19.594 5.402 9.523 1 94.69 176 ALA A CA 1
ATOM 1338 C C . ALA A 1 176 ? -19.531 3.969 10.039 1 94.69 176 ALA A C 1
ATOM 1340 O O . ALA A 1 176 ? -18.609 3.221 9.703 1 94.69 176 ALA A O 1
ATOM 1341 N N . CYS A 1 177 ? -20.453 3.617 10.836 1 95.38 177 CYS A N 1
ATOM 1342 C CA . CYS A 1 177 ? -20.516 2.264 11.375 1 95.38 177 CYS A CA 1
ATOM 1343 C C . CYS A 1 177 ? -20.781 1.249 10.266 1 95.38 177 CYS A C 1
ATOM 1345 O O . CYS A 1 177 ? -20.062 0.246 10.164 1 95.38 177 CYS A O 1
ATOM 1347 N N . LEU A 1 178 ? -21.75 1.543 9.508 1 96.75 178 LEU A N 1
ATOM 1348 C CA . LEU A 1 178 ? -22.094 0.649 8.406 1 96.75 178 LEU A CA 1
ATOM 1349 C C . LEU A 1 178 ? -20.922 0.489 7.445 1 96.75 178 LEU A C 1
ATOM 1351 O O . LEU A 1 178 ? -20.625 -0.622 7 1 96.75 178 LEU A O 1
ATOM 1355 N N . GLY A 1 179 ? -20.328 1.583 7.055 1 97 179 GLY A N 1
ATOM 1356 C CA . GLY A 1 179 ? -19.156 1.537 6.191 1 97 179 GLY A CA 1
ATOM 1357 C C . GLY A 1 179 ? -18.016 0.732 6.773 1 97 179 GLY A C 1
ATOM 1358 O O . GLY A 1 179 ? -17.375 -0.053 6.07 1 97 179 GLY A O 1
ATOM 1359 N N . SER A 1 180 ? -17.719 0.918 8.062 1 97.44 180 SER A N 1
ATOM 1360 C CA . SER A 1 180 ? -16.656 0.183 8.727 1 97.44 180 SER A CA 1
ATOM 1361 C C . SER A 1 180 ? -16.938 -1.314 8.742 1 97.44 180 SER A C 1
ATOM 1363 O O . SER A 1 180 ? -16.062 -2.125 8.453 1 97.44 180 SER A O 1
ATOM 1365 N N . VAL A 1 181 ? -18.125 -1.645 9.078 1 97.75 181 VAL A N 1
ATOM 1366 C CA . VAL A 1 181 ? -18.516 -3.053 9.109 1 97.75 181 VAL A CA 1
ATOM 1367 C C . VAL A 1 181 ? -18.375 -3.658 7.715 1 97.75 181 VAL A C 1
ATOM 1369 O O . VAL A 1 181 ? -17.938 -4.797 7.566 1 97.75 181 VAL A O 1
ATOM 1372 N N . THR A 1 182 ? -18.812 -2.936 6.73 1 98.31 182 THR A N 1
ATOM 1373 C CA . THR A 1 182 ? -18.703 -3.385 5.348 1 98.31 182 THR A CA 1
ATOM 1374 C C . THR A 1 182 ? -17.266 -3.742 5.008 1 98.31 182 THR A C 1
ATOM 1376 O O . THR A 1 182 ? -17 -4.812 4.465 1 98.31 182 THR A O 1
ATOM 1379 N N . LEU A 1 183 ? -16.391 -2.854 5.312 1 98.38 183 LEU A N 1
ATOM 1380 C CA . LEU A 1 183 ? -14.984 -3.082 4.977 1 98.38 183 LEU A CA 1
ATOM 1381 C C . LEU A 1 183 ? -14.414 -4.234 5.797 1 98.38 183 LEU A C 1
ATOM 1383 O O . LEU A 1 183 ? -13.609 -5.02 5.293 1 98.38 183 LEU A O 1
ATOM 1387 N N . ILE A 1 184 ? -14.789 -4.344 7.059 1 98.56 184 ILE A N 1
ATOM 1388 C CA . ILE A 1 184 ? -14.344 -5.445 7.902 1 98.56 184 ILE A CA 1
ATOM 1389 C C . ILE A 1 184 ? -14.758 -6.777 7.273 1 98.56 184 ILE A C 1
ATOM 1391 O O . ILE A 1 184 ? -13.93 -7.688 7.141 1 98.56 184 ILE A O 1
ATOM 1395 N N . VAL A 1 185 ? -15.953 -6.859 6.867 1 98.69 185 VAL A N 1
ATOM 1396 C CA . VAL A 1 185 ? -16.469 -8.102 6.293 1 98.69 185 VAL A CA 1
ATOM 1397 C C . VAL A 1 185 ? -15.75 -8.391 4.973 1 98.69 185 VAL A C 1
ATOM 1399 O O . VAL A 1 185 ? -15.453 -9.547 4.664 1 98.69 185 VAL A O 1
ATOM 1402 N N . ALA A 1 186 ? -15.555 -7.379 4.164 1 98.75 186 ALA A N 1
ATOM 1403 C CA . ALA A 1 186 ? -14.836 -7.555 2.904 1 98.75 186 ALA A CA 1
ATOM 1404 C C . ALA A 1 186 ? -13.43 -8.094 3.146 1 98.75 186 ALA A C 1
ATOM 1406 O O . ALA A 1 186 ? -12.969 -9 2.443 1 98.75 186 ALA A O 1
ATOM 1407 N N . PHE A 1 187 ? -12.68 -7.523 4.133 1 98.81 187 PHE A N 1
ATOM 1408 C CA . PHE A 1 187 ? -11.336 -7.992 4.473 1 98.81 187 PHE A CA 1
ATOM 1409 C C . PHE A 1 187 ? -11.375 -9.43 4.977 1 98.81 187 PHE A C 1
ATOM 1411 O O . PHE A 1 187 ? -10.5 -10.234 4.645 1 98.81 187 PHE A O 1
ATOM 1418 N N . LEU A 1 188 ? -12.391 -9.758 5.777 1 98.56 188 LEU A N 1
ATOM 1419 C CA . LEU A 1 188 ? -12.539 -11.125 6.262 1 98.56 188 LEU A CA 1
ATOM 1420 C C . LEU A 1 188 ? -12.758 -12.094 5.098 1 98.56 188 LEU A C 1
ATOM 1422 O O . LEU A 1 188 ? -12.203 -13.195 5.09 1 98.56 188 LEU A O 1
ATOM 1426 N N . SER A 1 189 ? -13.562 -11.656 4.195 1 98.31 189 SER A N 1
ATOM 1427 C CA . SER A 1 189 ? -13.766 -12.484 3.01 1 98.31 189 SER A CA 1
ATOM 1428 C C . SER A 1 189 ? -12.438 -12.75 2.299 1 98.31 189 SER A C 1
ATOM 1430 O O . SER A 1 189 ? -12.18 -13.875 1.857 1 98.31 189 SER A O 1
ATOM 1432 N N . LEU A 1 190 ? -11.664 -11.734 2.148 1 98.69 190 LEU A N 1
ATOM 1433 C CA . LEU A 1 190 ? -10.375 -11.875 1.479 1 98.69 190 LEU A CA 1
ATOM 1434 C C . LEU A 1 190 ? -9.461 -12.82 2.258 1 98.69 190 LEU A C 1
ATOM 1436 O O . LEU A 1 190 ? -8.703 -13.594 1.661 1 98.69 190 LEU A O 1
ATOM 1440 N N . ILE A 1 191 ? -9.484 -12.727 3.619 1 98.75 191 ILE A N 1
ATOM 1441 C CA . ILE A 1 191 ? -8.695 -13.625 4.461 1 98.75 191 ILE A CA 1
ATOM 1442 C C . ILE A 1 191 ? -9.047 -15.07 4.137 1 98.75 191 ILE A C 1
ATOM 1444 O O . ILE A 1 191 ? -8.156 -15.906 3.957 1 98.75 191 ILE A O 1
ATOM 1448 N N . PHE A 1 192 ? -10.266 -15.359 3.982 1 97.94 192 PHE A N 1
ATOM 1449 C CA . PHE A 1 192 ? -10.68 -16.719 3.648 1 97.94 192 PHE A CA 1
ATOM 1450 C C . PHE A 1 192 ? -10.344 -17.047 2.201 1 97.94 192 PHE A C 1
ATOM 1452 O O . PHE A 1 192 ? -10.148 -18.219 1.854 1 97.94 192 PHE A O 1
ATOM 1459 N N . GLY A 1 193 ? -10.336 -15.992 1.324 1 97.38 193 GLY A N 1
ATOM 1460 C CA . GLY A 1 193 ? -9.805 -16.203 -0.011 1 97.38 193 GLY A CA 1
ATOM 1461 C C . GLY A 1 193 ? -8.359 -16.672 -0.011 1 97.38 193 GLY A C 1
ATOM 1462 O O . GLY A 1 193 ? -8 -17.609 -0.725 1 97.38 193 GLY A O 1
ATOM 1463 N N . PHE A 1 194 ? -7.508 -16.078 0.839 1 98.25 194 PHE A N 1
ATOM 1464 C CA . PHE A 1 194 ? -6.098 -16.422 0.953 1 98.25 194 PHE A CA 1
ATOM 1465 C C . PHE A 1 194 ? -5.93 -17.781 1.622 1 98.25 194 PHE A C 1
ATOM 1467 O O . PHE A 1 194 ? -4.895 -18.438 1.458 1 98.25 194 PHE A O 1
ATOM 1474 N N . SER A 1 195 ? -6.945 -18.203 2.379 1 97.38 195 SER A N 1
ATOM 1475 C CA . SER A 1 195 ? -6.883 -19.484 3.084 1 97.38 195 SER A CA 1
ATOM 1476 C C . SER A 1 195 ? -7.445 -20.609 2.23 1 97.38 195 SER A C 1
ATOM 1478 O O . SER A 1 195 ? -7.383 -21.781 2.617 1 97.38 195 SER A O 1
ATOM 1480 N N . SER A 1 196 ? -8.016 -20.328 1.113 1 95.5 196 SER A N 1
ATOM 1481 C CA . SER A 1 196 ? -8.633 -21.344 0.26 1 95.5 196 SER A CA 1
ATOM 1482 C C . SER A 1 196 ? -7.59 -22.297 -0.306 1 95.5 196 SER A C 1
ATOM 1484 O O . SER A 1 196 ? -6.414 -21.953 -0.412 1 95.5 196 SER A O 1
ATOM 1486 N N . ASP A 1 197 ? -7.973 -23.484 -0.711 1 94.94 197 ASP A N 1
ATOM 1487 C CA . ASP A 1 197 ? -7.09 -24.516 -1.249 1 94.94 197 ASP A CA 1
ATOM 1488 C C . ASP A 1 197 ? -6.48 -24.078 -2.578 1 94.94 197 ASP A C 1
ATOM 1490 O O . ASP A 1 197 ? -5.309 -24.344 -2.846 1 94.94 197 ASP A O 1
ATOM 1494 N N . ILE A 1 198 ? -7.262 -23.453 -3.381 1 93.31 198 ILE A N 1
ATOM 1495 C CA . ILE A 1 198 ? -6.773 -23.062 -4.699 1 93.31 198 ILE A CA 1
ATOM 1496 C C . ILE A 1 198 ? -5.633 -22.062 -4.555 1 93.31 198 ILE A C 1
ATOM 1498 O O . ILE A 1 198 ? -4.648 -22.125 -5.293 1 93.31 198 ILE A O 1
ATOM 1502 N N . PHE A 1 199 ? -5.766 -21.109 -3.652 1 95.81 199 PHE A N 1
ATOM 1503 C CA . PHE A 1 199 ? -4.711 -20.125 -3.412 1 95.81 199 PHE A CA 1
ATOM 1504 C C . PHE A 1 199 ? -3.48 -20.797 -2.811 1 95.81 199 PHE A C 1
ATOM 1506 O O . PHE A 1 199 ? -2.363 -20.609 -3.297 1 95.81 199 PHE A O 1
ATOM 1513 N N . ARG A 1 200 ? -3.682 -21.625 -1.753 1 96.19 200 ARG A N 1
ATOM 1514 C CA . ARG A 1 200 ? -2.586 -22.281 -1.045 1 96.19 200 ARG A CA 1
ATOM 1515 C C . ARG A 1 200 ? -1.813 -23.203 -1.974 1 96.19 200 ARG A C 1
ATOM 1517 O O . ARG A 1 200 ? -0.586 -23.297 -1.895 1 96.19 200 ARG A O 1
ATOM 1524 N N . ASN A 1 201 ? -2.494 -23.891 -2.879 1 94.94 201 ASN A N 1
ATOM 1525 C CA . ASN A 1 201 ? -1.844 -24.797 -3.807 1 94.94 201 ASN A CA 1
ATOM 1526 C C . ASN A 1 201 ? -1.077 -24.047 -4.895 1 94.94 201 ASN A C 1
ATOM 1528 O O . ASN A 1 201 ? -0.081 -24.562 -5.414 1 94.94 201 ASN A O 1
ATOM 1532 N N . SER A 1 202 ? -1.544 -22.828 -5.188 1 93.38 202 SER A N 1
ATOM 1533 C CA . SER A 1 202 ? -0.941 -22.047 -6.262 1 93.38 202 SER A CA 1
ATOM 1534 C C . SER A 1 202 ? 0.261 -21.25 -5.762 1 93.38 202 SER A C 1
ATOM 1536 O O . SER A 1 202 ? 1.272 -21.141 -6.461 1 93.38 202 SER A O 1
ATOM 1538 N N . ILE A 1 203 ? 0.109 -20.641 -4.559 1 93.94 203 ILE A N 1
ATOM 1539 C CA . ILE A 1 203 ? 1.095 -19.656 -4.117 1 93.94 203 ILE A CA 1
ATOM 1540 C C . ILE A 1 203 ? 1.937 -20.25 -2.986 1 93.94 203 ILE A C 1
ATOM 1542 O O . ILE A 1 203 ? 3.016 -19.734 -2.678 1 93.94 203 ILE A O 1
ATOM 1546 N N . GLY A 1 204 ? 1.511 -21.359 -2.35 1 95 204 GLY A N 1
ATOM 1547 C CA . GLY A 1 204 ? 2.244 -22 -1.272 1 95 204 GLY A CA 1
ATOM 1548 C C . GLY A 1 204 ? 1.703 -21.656 0.104 1 95 204 GLY A C 1
ATOM 1549 O O . GLY A 1 204 ? 1.13 -20.594 0.306 1 95 204 GLY A O 1
ATOM 1550 N N . GLU A 1 205 ? 1.966 -22.516 1.018 1 96.56 205 GLU A N 1
ATOM 1551 C CA . GLU A 1 205 ? 1.431 -22.406 2.369 1 96.56 205 GLU A CA 1
ATOM 1552 C C . GLU A 1 205 ? 2.014 -21.188 3.086 1 96.56 205 GLU A C 1
ATOM 1554 O O . GLU A 1 205 ? 1.282 -20.422 3.727 1 96.56 205 GLU A O 1
ATOM 1559 N N . THR A 1 206 ? 3.291 -20.969 3.037 1 96.62 206 THR A N 1
ATOM 1560 C CA . THR A 1 206 ? 3.957 -19.875 3.723 1 96.62 206 THR A CA 1
ATOM 1561 C C . THR A 1 206 ? 3.453 -18.516 3.205 1 96.62 206 THR A C 1
ATOM 1563 O O . THR A 1 206 ? 3.166 -17.609 3.99 1 96.62 206 THR A O 1
ATOM 1566 N N . ASN A 1 207 ? 3.365 -18.406 1.902 1 97.44 207 ASN A N 1
ATOM 1567 C CA . ASN A 1 207 ? 2.887 -17.172 1.292 1 97.44 207 ASN A CA 1
ATOM 1568 C C . ASN A 1 207 ? 1.425 -16.906 1.639 1 97.44 207 ASN A C 1
ATOM 1570 O O . ASN A 1 207 ? 1.032 -15.758 1.844 1 97.44 207 ASN A O 1
ATOM 1574 N N . SER A 1 208 ? 0.629 -17.938 1.71 1 98.06 208 SER A N 1
ATOM 1575 C CA . SER A 1 208 ? -0.766 -17.797 2.115 1 98.06 208 SER A CA 1
ATOM 1576 C C . SER A 1 208 ? -0.878 -17.266 3.537 1 98.06 208 SER A C 1
ATOM 1578 O O . SER A 1 208 ? -1.646 -16.328 3.795 1 98.06 208 SER A O 1
ATOM 1580 N N . ASN A 1 209 ? -0.126 -17.828 4.422 1 98.12 209 ASN A N 1
ATOM 1581 C CA . ASN A 1 209 ? -0.145 -17.391 5.812 1 98.12 209 ASN A CA 1
ATOM 1582 C C . ASN A 1 209 ? 0.336 -15.945 5.941 1 98.12 209 ASN A C 1
ATOM 1584 O O . ASN A 1 209 ? -0.166 -15.195 6.777 1 98.12 209 ASN A O 1
ATOM 1588 N N . MET A 1 210 ? 1.268 -15.57 5.129 1 98 210 MET A N 1
ATOM 1589 C CA . MET A 1 210 ? 1.759 -14.195 5.125 1 98 210 MET A CA 1
ATOM 1590 C C . MET A 1 210 ? 0.672 -13.234 4.66 1 98 210 MET A C 1
ATOM 1592 O O . MET A 1 210 ? 0.462 -12.188 5.273 1 98 210 MET A O 1
ATOM 1596 N N . CYS A 1 211 ? 0.016 -13.602 3.611 1 98.38 211 CYS A N 1
ATOM 1597 C CA . CYS A 1 211 ? -1.061 -12.758 3.102 1 98.38 211 CYS A CA 1
ATOM 1598 C C . CYS A 1 211 ? -2.172 -12.602 4.133 1 98.38 211 CYS A C 1
ATOM 1600 O O . CYS A 1 211 ? -2.709 -11.516 4.32 1 98.38 211 CYS A O 1
ATOM 1602 N N . ILE A 1 212 ? -2.502 -13.695 4.793 1 98.69 212 ILE A N 1
ATOM 1603 C CA . ILE A 1 212 ? -3.535 -13.672 5.824 1 98.69 212 ILE A CA 1
ATOM 1604 C C . ILE A 1 212 ? -3.115 -12.734 6.953 1 98.69 212 ILE A C 1
ATOM 1606 O O . ILE A 1 212 ? -3.883 -11.859 7.363 1 98.69 212 ILE A O 1
ATOM 1610 N N . ALA A 1 213 ? -1.906 -12.922 7.438 1 98.56 213 ALA A N 1
ATOM 1611 C CA . ALA A 1 213 ? -1.405 -12.086 8.523 1 98.56 213 ALA A CA 1
ATOM 1612 C C . ALA A 1 213 ? -1.394 -10.609 8.125 1 98.56 213 ALA A C 1
ATOM 1614 O O . ALA A 1 213 ? -1.847 -9.758 8.883 1 98.56 213 ALA A O 1
ATOM 1615 N N . PHE A 1 214 ? -0.895 -10.312 6.934 1 98.56 214 PHE A N 1
ATOM 1616 C CA . PHE A 1 214 ? -0.824 -8.938 6.465 1 98.56 214 PHE A CA 1
ATOM 1617 C C . PHE A 1 214 ? -2.219 -8.344 6.316 1 98.56 214 PHE A C 1
ATOM 1619 O O . PHE A 1 214 ? -2.43 -7.16 6.59 1 98.56 214 PHE A O 1
ATOM 1626 N N . THR A 1 215 ? -3.16 -9.125 5.879 1 98.75 215 THR A N 1
ATOM 1627 C CA . THR A 1 215 ? -4.531 -8.648 5.719 1 98.75 215 THR A CA 1
ATOM 1628 C C . THR A 1 215 ? -5.141 -8.305 7.074 1 98.75 215 THR A C 1
ATOM 1630 O O . THR A 1 215 ? -5.812 -7.277 7.211 1 98.75 215 THR A O 1
ATOM 1633 N N . VAL A 1 216 ? -4.898 -9.148 8.078 1 98.56 216 VAL A N 1
ATOM 1634 C CA . VAL A 1 216 ? -5.418 -8.898 9.414 1 98.56 216 VAL A CA 1
ATOM 1635 C C . VAL A 1 216 ? -4.84 -7.598 9.961 1 98.56 216 VAL A C 1
ATOM 1637 O O . VAL A 1 216 ? -5.578 -6.73 10.43 1 98.56 216 VAL A O 1
ATOM 1640 N N . PHE A 1 217 ? -3.559 -7.418 9.836 1 98.12 217 PHE A N 1
ATOM 1641 C CA . PHE A 1 217 ? -2.916 -6.23 10.375 1 98.12 217 PHE A CA 1
ATOM 1642 C C . PHE A 1 217 ? -3.32 -4.988 9.586 1 98.12 217 PHE A C 1
ATOM 1644 O O . PHE A 1 217 ? -3.479 -3.908 10.164 1 98.12 217 PHE A O 1
ATOM 1651 N N . ALA A 1 218 ? -3.439 -5.145 8.289 1 98.31 218 ALA A N 1
ATOM 1652 C CA . ALA A 1 218 ? -3.891 -4.02 7.477 1 98.31 218 ALA A CA 1
ATOM 1653 C C . ALA A 1 218 ? -5.297 -3.58 7.875 1 98.31 218 ALA A C 1
ATOM 1655 O O . ALA A 1 218 ? -5.582 -2.383 7.941 1 98.31 218 ALA A O 1
ATOM 1656 N N . LEU A 1 219 ? -6.148 -4.531 8.117 1 98 219 LEU A N 1
ATOM 1657 C CA . LEU A 1 219 ? -7.516 -4.242 8.539 1 98 219 LEU A CA 1
ATOM 1658 C C . LEU A 1 219 ? -7.527 -3.443 9.836 1 98 219 LEU A C 1
ATOM 1660 O O . LEU A 1 219 ? -8.242 -2.445 9.953 1 98 219 LEU A O 1
ATOM 1664 N N . VAL A 1 220 ? -6.754 -3.92 10.789 1 97.19 220 VAL A N 1
ATOM 1665 C CA . VAL A 1 220 ? -6.668 -3.211 12.062 1 97.19 220 VAL A CA 1
ATOM 1666 C C . VAL A 1 220 ? -6.211 -1.774 11.828 1 97.19 220 VAL A C 1
ATOM 1668 O O . VAL A 1 220 ? -6.773 -0.835 12.391 1 97.19 220 VAL A O 1
ATOM 1671 N N . GLY A 1 221 ? -5.238 -1.602 10.969 1 95.94 221 GLY A N 1
ATOM 1672 C CA . GLY A 1 221 ? -4.727 -0.273 10.672 1 95.94 221 GLY A CA 1
ATOM 1673 C C . GLY A 1 221 ? -5.754 0.634 10.023 1 95.94 221 GLY A C 1
ATOM 1674 O O . GLY A 1 221 ? -5.816 1.827 10.328 1 95.94 221 GLY A O 1
ATOM 1675 N N . VAL A 1 222 ? -6.543 0.108 9.164 1 96.62 222 VAL A N 1
ATOM 1676 C CA . VAL A 1 222 ? -7.5 0.903 8.406 1 96.62 222 VAL A CA 1
ATOM 1677 C C . VAL A 1 222 ? -8.664 1.304 9.297 1 96.62 222 VAL A C 1
ATOM 1679 O O . VAL A 1 222 ? -9.203 2.41 9.18 1 96.62 222 VAL A O 1
ATOM 1682 N N . ILE A 1 223 ? -9.031 0.451 10.25 1 96 223 ILE A N 1
ATOM 1683 C CA . ILE A 1 223 ? -10.273 0.657 10.977 1 96 223 ILE A CA 1
ATOM 1684 C C . ILE A 1 223 ? -10 1.437 12.258 1 96 223 ILE A C 1
ATOM 1686 O O . ILE A 1 223 ? -10.922 1.939 12.898 1 96 223 ILE A O 1
ATOM 1690 N N . ILE A 1 224 ? -8.805 1.54 12.656 1 93 224 ILE A N 1
ATOM 1691 C CA . ILE A 1 224 ? -8.453 2.195 13.914 1 93 224 ILE A CA 1
ATOM 1692 C C . ILE A 1 224 ? -8.969 3.633 13.906 1 93 224 ILE A C 1
ATOM 1694 O O . ILE A 1 224 ? -9.602 4.078 14.859 1 93 224 ILE A O 1
ATOM 1698 N N . SER A 1 225 ? -8.773 4.352 12.844 1 89 225 SER A N 1
ATOM 1699 C CA . SER A 1 225 ? -9.125 5.77 12.805 1 89 225 SER A CA 1
ATOM 1700 C C . SER A 1 225 ? -10.633 5.969 12.812 1 89 225 SER A C 1
ATOM 1702 O O . SER A 1 225 ? -11.148 6.781 13.586 1 89 225 SER A O 1
ATOM 1704 N N . PRO A 1 226 ? -11.398 5.277 12 1 91.5 226 PRO A N 1
ATOM 1705 C CA . PRO A 1 226 ? -12.852 5.441 12.062 1 91.5 226 PRO A CA 1
ATOM 1706 C C . PRO A 1 226 ? -13.438 5.031 13.414 1 91.5 226 PRO A C 1
ATOM 1708 O O . PRO A 1 226 ? -14.43 5.605 13.859 1 91.5 226 PRO A O 1
ATOM 1711 N N . CYS A 1 227 ? -12.844 4.113 14.047 1 91.06 227 CYS A N 1
ATOM 1712 C CA . CYS A 1 227 ? -13.312 3.709 15.367 1 91.06 227 CYS A CA 1
ATOM 1713 C C . CYS A 1 227 ? -13.086 4.816 16.391 1 91.06 227 CYS A C 1
ATOM 1715 O O . CYS A 1 227 ? -13.969 5.113 17.188 1 91.06 227 CYS A O 1
ATOM 1717 N N . ILE A 1 228 ? -11.938 5.414 16.344 1 89.38 228 ILE A N 1
ATOM 1718 C CA . ILE A 1 228 ? -11.625 6.508 17.25 1 89.38 228 ILE A CA 1
ATOM 1719 C C . ILE A 1 228 ? -12.57 7.68 17 1 89.38 228 ILE A C 1
ATOM 1721 O O . ILE A 1 228 ? -13.109 8.266 17.938 1 89.38 228 ILE A O 1
ATOM 1725 N N . THR A 1 229 ? -12.789 7.992 15.727 1 89 229 THR A N 1
ATOM 1726 C CA . THR A 1 229 ? -13.648 9.109 15.359 1 89 229 THR A CA 1
ATOM 1727 C C . THR A 1 229 ? -15.094 8.844 15.773 1 89 229 THR A C 1
ATOM 1729 O O . THR A 1 229 ? -15.773 9.742 16.266 1 89 229 THR A O 1
ATOM 1732 N N . LEU A 1 230 ? -15.562 7.688 15.57 1 90.38 230 LEU A N 1
ATOM 1733 C CA . LEU A 1 230 ? -16.906 7.309 15.961 1 90.38 230 LEU A CA 1
ATOM 1734 C C . LEU A 1 230 ? -17.094 7.383 17.469 1 90.38 230 LEU A C 1
ATOM 1736 O O . LEU A 1 230 ? -18.109 7.883 17.953 1 90.38 230 LEU A O 1
ATOM 1740 N N . PHE A 1 231 ? -16.141 6.875 18.172 1 88.94 231 PHE A N 1
ATOM 1741 C CA . PHE A 1 231 ? -16.188 6.898 19.625 1 88.94 231 PHE A CA 1
ATOM 1742 C C . PHE A 1 231 ? -16.203 8.328 20.141 1 88.94 231 PHE A C 1
ATOM 1744 O O . PHE A 1 231 ? -16.969 8.656 21.047 1 88.94 231 PHE A O 1
ATOM 1751 N N . SER A 1 232 ? -15.352 9.188 19.547 1 87.94 232 SER A N 1
ATOM 1752 C CA . SER A 1 232 ? -15.297 10.594 19.953 1 87.94 232 SER A CA 1
ATOM 1753 C C . SER A 1 232 ? -16.594 11.312 19.641 1 87.94 232 SER A C 1
ATOM 1755 O O . SER A 1 232 ? -17.031 12.195 20.391 1 87.94 232 SER A O 1
ATOM 1757 N N . ARG A 1 233 ? -17.25 10.953 18.578 1 86 233 ARG A N 1
ATOM 1758 C CA . ARG A 1 233 ? -18.516 11.578 18.172 1 86 233 ARG A CA 1
ATOM 1759 C C . ARG A 1 233 ? -19.641 11.172 19.094 1 86 233 ARG A C 1
ATOM 1761 O O . ARG A 1 233 ? -20.516 11.992 19.422 1 86 233 ARG A O 1
ATOM 1768 N N . LEU A 1 234 ? -19.609 10.047 19.562 1 84.81 234 LEU A N 1
ATOM 1769 C CA . LEU A 1 234 ? -20.719 9.508 20.359 1 84.81 234 LEU A CA 1
ATOM 1770 C C . LEU A 1 234 ? -20.547 9.875 21.828 1 84.81 234 LEU A C 1
ATOM 1772 O O . LEU A 1 234 ? -21.547 9.992 22.562 1 84.81 234 LEU A O 1
ATOM 1776 N N . PHE A 1 235 ? -19.359 10.062 22.281 1 82.81 235 PHE A N 1
ATOM 1777 C CA . PHE A 1 235 ? -19.156 10.25 23.719 1 82.81 235 PHE A CA 1
ATOM 1778 C C . PHE A 1 235 ? -18.656 11.656 24 1 82.81 235 PHE A C 1
ATOM 1780 O O . PHE A 1 235 ? -18.406 12.008 25.156 1 82.81 235 PHE A O 1
ATOM 1787 N N . LYS A 1 236 ? -18.391 12.586 23.109 1 66.56 236 LYS A N 1
ATOM 1788 C CA . LYS A 1 236 ? -18.141 13.992 23.391 1 66.56 236 LYS A CA 1
ATOM 1789 C C . LYS A 1 236 ? -19.406 14.828 23.219 1 66.56 236 LYS A C 1
ATOM 1791 O O . LYS A 1 236 ? -20.219 14.547 22.344 1 66.56 236 LYS A O 1
ATOM 1796 N N . MET B 1 1 ? -5.184 83.25 6.465 1 35.44 1 MET B N 1
ATOM 1797 C CA . MET B 1 1 ? -5.742 82.25 5.602 1 35.44 1 MET B CA 1
ATOM 1798 C C . MET B 1 1 ? -4.941 80.938 5.723 1 35.44 1 MET B C 1
ATOM 1800 O O . MET B 1 1 ? -3.76 80.875 5.375 1 35.44 1 MET B O 1
ATOM 1804 N N . SER B 1 2 ? -5.305 80 6.664 1 43.69 2 SER B N 1
ATOM 1805 C CA . SER B 1 2 ? -4.648 78.812 7.176 1 43.69 2 SER B CA 1
ATOM 1806 C C . SER B 1 2 ? -4.629 77.688 6.129 1 43.69 2 SER B C 1
ATOM 1808 O O . SER B 1 2 ? -5.602 77.562 5.395 1 43.69 2 SER B O 1
ATOM 1810 N N . ALA B 1 3 ? -3.406 77.312 5.609 1 61.34 3 ALA B N 1
ATOM 1811 C CA . ALA B 1 3 ? -3.174 76.188 4.652 1 61.34 3 ALA B CA 1
ATOM 1812 C C . ALA B 1 3 ? -4.027 75 4.984 1 61.34 3 ALA B C 1
ATOM 1814 O O . ALA B 1 3 ? -4.254 74.688 6.156 1 61.34 3 ALA B O 1
ATOM 1815 N N . PRO B 1 4 ? -4.875 74.5 4.094 1 56.66 4 PRO B N 1
ATOM 1816 C CA . PRO B 1 4 ? -5.73 73.375 4.371 1 56.66 4 PRO B CA 1
ATOM 1817 C C . PRO B 1 4 ? -4.934 72.125 4.762 1 56.66 4 PRO B C 1
ATOM 1819 O O . PRO B 1 4 ? -3.768 72 4.379 1 56.66 4 PRO B O 1
ATOM 1822 N N . PRO B 1 5 ? -5.344 71.312 5.824 1 58.34 5 PRO B N 1
ATOM 1823 C CA . PRO B 1 5 ? -4.574 70.125 6.305 1 58.34 5 PRO B CA 1
ATOM 1824 C C . PRO B 1 5 ? -4.379 69.062 5.234 1 58.34 5 PRO B C 1
ATOM 1826 O O . PRO B 1 5 ? -5.18 69 4.301 1 58.34 5 PRO B O 1
ATOM 1829 N N . PRO B 1 6 ? -3.16 68.562 5.004 1 62.22 6 PRO B N 1
ATOM 1830 C CA . PRO B 1 6 ? -2.875 67.562 3.971 1 62.22 6 PRO B CA 1
ATOM 1831 C C . PRO B 1 6 ? -3.828 66.375 4.027 1 62.22 6 PRO B C 1
ATOM 1833 O O . PRO B 1 6 ? -4.406 66.062 5.078 1 62.22 6 PRO B O 1
ATOM 1836 N N . PRO B 1 7 ? -4.312 65.875 2.902 1 59.5 7 PRO B N 1
ATOM 1837 C CA . PRO B 1 7 ? -5.27 64.75 2.873 1 59.5 7 PRO B CA 1
ATOM 1838 C C . PRO B 1 7 ? -4.754 63.531 3.602 1 59.5 7 PRO B C 1
ATOM 1840 O O . PRO B 1 7 ? -3.543 63.344 3.746 1 59.5 7 PRO B O 1
ATOM 1843 N N . PRO B 1 8 ? -5.602 62.781 4.387 1 58.09 8 PRO B N 1
ATOM 1844 C CA . PRO B 1 8 ? -5.203 61.625 5.176 1 58.09 8 PRO B CA 1
ATOM 1845 C C . PRO B 1 8 ? -4.566 60.5 4.328 1 58.09 8 PRO B C 1
ATOM 1847 O O . PRO B 1 8 ? -4.832 60.438 3.127 1 58.09 8 PRO B O 1
ATOM 1850 N N . PRO B 1 9 ? -3.516 59.906 4.785 1 59.16 9 PRO B N 1
ATOM 1851 C CA . PRO B 1 9 ? -2.799 58.875 4.035 1 59.16 9 PRO B CA 1
ATOM 1852 C C . PRO B 1 9 ? -3.717 57.75 3.555 1 59.16 9 PRO B C 1
ATOM 1854 O O . PRO B 1 9 ? -4.773 57.531 4.148 1 59.16 9 PRO B O 1
ATOM 1857 N N . PRO B 1 10 ? -3.537 57.344 2.338 1 55.47 10 PRO B N 1
ATOM 1858 C CA . PRO B 1 10 ? -4.406 56.281 1.799 1 55.47 10 PRO B CA 1
ATOM 1859 C C . PRO B 1 10 ? -4.461 55.062 2.693 1 55.47 10 PRO B C 1
ATOM 1861 O O . PRO B 1 10 ? -3.521 54.781 3.447 1 55.47 10 PRO B O 1
ATOM 1864 N N . PRO B 1 11 ? -5.602 54.531 3.014 1 49.56 11 PRO B N 1
ATOM 1865 C CA . PRO B 1 11 ? -5.773 53.344 3.885 1 49.56 11 PRO B CA 1
ATOM 1866 C C . PRO B 1 11 ? -4.883 52.188 3.486 1 49.56 11 PRO B C 1
ATOM 1868 O O . PRO B 1 11 ? -4.504 52.062 2.32 1 49.56 11 PRO B O 1
ATOM 1871 N N . PRO B 1 12 ? -4.121 51.625 4.383 1 46.97 12 PRO B N 1
ATOM 1872 C CA . PRO B 1 12 ? -3.24 50.469 4.094 1 46.97 12 PRO B CA 1
ATOM 1873 C C . PRO B 1 12 ? -3.906 49.438 3.209 1 46.97 12 PRO B C 1
ATOM 1875 O O . PRO B 1 12 ? -5.031 49 3.486 1 46.97 12 PRO B O 1
ATOM 1878 N N . GLY B 1 13 ? -3.648 49.375 1.892 1 43.19 13 GLY B N 1
ATOM 1879 C CA . GLY B 1 13 ? -4.145 48.406 0.915 1 43.19 13 GLY B CA 1
ATOM 1880 C C . GLY B 1 13 ? -4.094 47 1.404 1 43.19 13 GLY B C 1
ATOM 1881 O O . GLY B 1 13 ? -3.463 46.688 2.42 1 43.19 13 GLY B O 1
ATOM 1882 N N . HIS B 1 14 ? -4.816 46 0.735 1 43.53 14 HIS B N 1
ATOM 1883 C CA . HIS B 1 14 ? -5.211 44.594 0.845 1 43.53 14 HIS B CA 1
ATOM 1884 C C . HIS B 1 14 ? -3.994 43.688 0.871 1 43.53 14 HIS B C 1
ATOM 1886 O O . HIS B 1 14 ? -3.52 43.25 -0.18 1 43.53 14 HIS B O 1
ATOM 1892 N N . VAL B 1 15 ? -3.051 43.875 1.661 1 48.16 15 VAL B N 1
ATOM 1893 C CA . VAL B 1 15 ? -1.961 42.938 1.861 1 48.16 15 VAL B CA 1
ATOM 1894 C C . VAL B 1 15 ? -2.529 41.562 2.23 1 48.16 15 VAL B C 1
ATOM 1896 O O . VAL B 1 15 ? -1.803 40.562 2.254 1 48.16 15 VAL B O 1
ATOM 1899 N N . GLN B 1 16 ? -3.775 41.375 2.531 1 51.09 16 GLN B N 1
ATOM 1900 C CA . GLN B 1 16 ? -4.273 40.094 3.023 1 51.09 16 GLN B CA 1
ATOM 1901 C C . GLN B 1 16 ? -4.242 39.031 1.925 1 51.09 16 GLN B C 1
ATOM 1903 O O . GLN B 1 16 ? -4.129 37.844 2.211 1 51.09 16 GLN B O 1
ATOM 1908 N N . SER B 1 17 ? -4.238 39.406 0.615 1 49.97 17 SER B N 1
ATOM 1909 C CA . SER B 1 17 ? -4.406 38.375 -0.426 1 49.97 17 SER B CA 1
ATOM 1910 C C . SER B 1 17 ? -3.1 37.656 -0.687 1 49.97 17 SER B C 1
ATOM 1912 O O . SER B 1 17 ? -3.111 36.469 -1.03 1 49.97 17 SER B O 1
ATOM 1914 N N . VAL B 1 18 ? -1.99 38.312 -0.416 1 51.22 18 VAL B N 1
ATOM 1915 C CA . VAL B 1 18 ? -0.723 37.719 -0.785 1 51.22 18 VAL B CA 1
ATOM 1916 C C . VAL B 1 18 ? -0.384 36.594 0.207 1 51.22 18 VAL B C 1
ATOM 1918 O O . VAL B 1 18 ? 0.08 35.531 -0.188 1 51.22 18 VAL B O 1
ATOM 1921 N N . HIS B 1 19 ? -0.622 36.688 1.478 1 52.81 19 HIS B N 1
ATOM 1922 C CA . HIS B 1 19 ? -0.287 35.719 2.5 1 52.81 19 HIS B CA 1
ATOM 1923 C C . HIS B 1 19 ? -1.159 34.469 2.369 1 52.81 19 HIS B C 1
ATOM 1925 O O . HIS B 1 19 ? -0.696 33.344 2.617 1 52.81 19 HIS B O 1
ATOM 1931 N N . VAL B 1 20 ? -2.416 34.75 1.861 1 52.34 20 VAL B N 1
ATOM 1932 C CA . VAL B 1 20 ? -3.348 33.656 1.713 1 52.34 20 VAL B CA 1
ATOM 1933 C C . VAL B 1 20 ? -2.941 32.781 0.519 1 52.34 20 VAL B C 1
ATOM 1935 O O . VAL B 1 20 ? -2.986 31.547 0.589 1 52.34 20 VAL B O 1
ATOM 1938 N N . VAL B 1 21 ? -2.35 33.344 -0.559 1 51.66 21 VAL B N 1
ATOM 1939 C CA . VAL B 1 21 ? -1.953 32.625 -1.772 1 51.66 21 VAL B CA 1
ATOM 1940 C C . VAL B 1 21 ? -0.704 31.797 -1.499 1 51.66 21 VAL B C 1
ATOM 1942 O O . VAL B 1 21 ? -0.612 30.641 -1.932 1 51.66 21 VAL B O 1
ATOM 1945 N N . GLU B 1 22 ? 0.301 32.219 -0.812 1 51.34 22 GLU B N 1
ATOM 1946 C CA . GLU B 1 22 ? 1.533 31.5 -0.494 1 51.34 22 GLU B CA 1
ATOM 1947 C C . GLU B 1 22 ? 1.263 30.328 0.436 1 51.34 22 GLU B C 1
ATOM 1949 O O . GLU B 1 22 ? 1.826 29.25 0.256 1 51.34 22 GLU B O 1
ATOM 1954 N N . THR B 1 23 ? 0.277 30.5 1.339 1 59.06 23 THR B N 1
ATOM 1955 C CA . THR B 1 23 ? -0.076 29.422 2.268 1 59.06 23 THR B CA 1
ATOM 1956 C C . THR B 1 23 ? -0.811 28.297 1.545 1 59.06 23 THR B C 1
ATOM 1958 O O . THR B 1 23 ? -0.558 27.125 1.802 1 59.06 23 THR B O 1
ATOM 1961 N N . ASN B 1 24 ? -1.59 28.719 0.489 1 61.84 24 ASN B N 1
ATOM 1962 C CA . ASN B 1 24 ? -2.342 27.719 -0.27 1 61.84 24 ASN B CA 1
ATOM 1963 C C . ASN B 1 24 ? -1.429 26.906 -1.179 1 61.84 24 ASN B C 1
ATOM 1965 O O . ASN B 1 24 ? -1.613 25.688 -1.324 1 61.84 24 ASN B O 1
ATOM 1969 N N . THR B 1 25 ? -0.475 27.516 -1.869 1 61.72 25 THR B N 1
ATOM 1970 C CA . THR B 1 25 ? 0.471 26.797 -2.723 1 61.72 25 THR B CA 1
ATOM 1971 C C . THR B 1 25 ? 1.337 25.859 -1.896 1 61.72 25 THR B C 1
ATOM 1973 O O . THR B 1 25 ? 1.586 24.719 -2.305 1 61.72 25 THR B O 1
ATOM 1976 N N . SER B 1 26 ? 1.594 26.375 -0.783 1 74.69 26 SER B N 1
ATOM 1977 C CA . SER B 1 26 ? 2.404 25.562 0.109 1 74.69 26 SER B CA 1
ATOM 1978 C C . SER B 1 26 ? 1.627 24.344 0.594 1 74.69 26 SER B C 1
ATOM 1980 O O . SER B 1 26 ? 2.158 23.219 0.615 1 74.69 26 SER B O 1
ATOM 1982 N N . ASN B 1 27 ? 0.304 24.547 0.678 1 83.62 27 ASN B N 1
ATOM 1983 C CA . ASN B 1 27 ? -0.52 23.453 1.151 1 83.62 27 ASN B CA 1
ATOM 1984 C C . ASN B 1 27 ? -0.748 22.406 0.055 1 83.62 27 ASN B C 1
ATOM 1986 O O . ASN B 1 27 ? -0.774 21.203 0.328 1 83.62 27 ASN B O 1
ATOM 1990 N N . SER B 1 28 ? -0.827 22.953 -1.187 1 86.06 28 SER B N 1
ATOM 1991 C CA . SER B 1 28 ? -1.046 22.031 -2.301 1 86.06 28 SER B CA 1
ATOM 1992 C C . SER B 1 28 ? 0.179 21.156 -2.547 1 86.06 28 SER B C 1
ATOM 1994 O O . SER B 1 28 ? 0.049 19.969 -2.857 1 86.06 28 SER B O 1
ATOM 1996 N N . ILE B 1 29 ? 1.332 21.766 -2.443 1 86.88 29 ILE B N 1
ATOM 1997 C CA . ILE B 1 29 ? 2.564 21.016 -2.658 1 86.88 29 ILE B CA 1
ATOM 1998 C C . ILE B 1 29 ? 2.723 19.953 -1.563 1 86.88 29 ILE B C 1
ATOM 2000 O O . ILE B 1 29 ? 3.107 18.828 -1.842 1 86.88 29 ILE B O 1
ATOM 2004 N N . ILE B 1 30 ? 2.357 20.297 -0.392 1 87.31 30 ILE B N 1
ATOM 2005 C CA . ILE B 1 30 ? 2.475 19.375 0.729 1 87.31 30 ILE B CA 1
ATOM 2006 C C . ILE B 1 30 ? 1.479 18.234 0.556 1 87.31 30 ILE B C 1
ATOM 2008 O O . ILE B 1 30 ? 1.808 17.078 0.82 1 87.31 30 ILE B O 1
ATOM 2012 N N . THR B 1 31 ? 0.303 18.578 0.135 1 89.19 31 THR B N 1
ATOM 2013 C CA . THR B 1 31 ? -0.693 17.547 -0.127 1 89.19 31 THR B CA 1
ATOM 2014 C C . THR B 1 31 ? -0.208 16.594 -1.213 1 89.19 31 THR B C 1
ATOM 2016 O O . THR B 1 31 ? -0.329 15.375 -1.074 1 89.19 31 THR B O 1
ATOM 2019 N N . PHE B 1 32 ? 0.34 17.172 -2.258 1 90.62 32 PHE B N 1
ATOM 2020 C CA . PHE B 1 32 ? 0.866 16.375 -3.357 1 90.62 32 PHE B CA 1
ATOM 2021 C C . PHE B 1 32 ? 1.963 15.43 -2.867 1 90.62 32 PHE B C 1
ATOM 2023 O O . PHE B 1 32 ? 1.972 14.25 -3.207 1 90.62 32 PHE B O 1
ATOM 2030 N N . LEU B 1 33 ? 2.842 15.906 -2.053 1 89.5 33 LEU B N 1
ATOM 2031 C CA . LEU B 1 33 ? 3.939 15.102 -1.531 1 89.5 33 LEU B CA 1
ATOM 2032 C C . LEU B 1 33 ? 3.42 14.031 -0.575 1 89.5 33 LEU B C 1
ATOM 2034 O O . LEU B 1 33 ? 3.973 12.93 -0.509 1 89.5 33 LEU B O 1
ATOM 2038 N N . ASN B 1 34 ? 2.373 14.352 0.115 1 89.31 34 ASN B N 1
ATOM 2039 C CA . ASN B 1 34 ? 1.746 13.359 0.989 1 89.31 34 ASN B CA 1
ATOM 2040 C C . ASN B 1 34 ? 1.125 12.219 0.191 1 89.31 34 ASN B C 1
ATOM 2042 O O . ASN B 1 34 ? 1.211 11.055 0.592 1 89.31 34 ASN B O 1
ATOM 2046 N N . ILE B 1 35 ? 0.525 12.578 -0.876 1 92 35 ILE B N 1
ATOM 2047 C CA . ILE B 1 35 ? -0.075 11.57 -1.746 1 92 35 ILE B CA 1
ATOM 2048 C C . ILE B 1 35 ? 1.016 10.672 -2.328 1 92 35 ILE B C 1
ATOM 2050 O O . ILE B 1 35 ? 0.893 9.445 -2.314 1 92 35 ILE B O 1
ATOM 2054 N N . ILE B 1 36 ? 2.084 11.266 -2.785 1 92.38 36 ILE B N 1
ATOM 2055 C CA . ILE B 1 36 ? 3.199 10.508 -3.342 1 92.38 36 ILE B CA 1
ATOM 2056 C C . ILE B 1 36 ? 3.785 9.586 -2.273 1 92.38 36 ILE B C 1
ATOM 2058 O O . ILE B 1 36 ? 4.133 8.438 -2.557 1 92.38 36 ILE B O 1
ATOM 2062 N N . ASN B 1 37 ? 3.83 10.094 -1.108 1 92 37 ASN B N 1
ATOM 2063 C CA . ASN B 1 37 ? 4.367 9.297 -0.01 1 92 37 ASN B CA 1
ATOM 2064 C C . ASN B 1 37 ? 3.49 8.086 0.287 1 92 37 ASN B C 1
ATOM 2066 O O . ASN B 1 37 ? 3.998 6.984 0.498 1 92 37 ASN B O 1
ATOM 2070 N N . ALA B 1 38 ? 2.221 8.305 0.328 1 92.56 38 ALA B N 1
ATOM 2071 C CA . ALA B 1 38 ? 1.302 7.195 0.57 1 92.56 38 ALA B CA 1
ATOM 2072 C C . ALA B 1 38 ? 1.416 6.137 -0.526 1 92.56 38 ALA B C 1
ATOM 2074 O O . ALA B 1 38 ? 1.508 4.941 -0.237 1 92.56 38 ALA B O 1
ATOM 2075 N N . ILE B 1 39 ? 1.456 6.559 -1.722 1 95.06 39 ILE B N 1
ATOM 2076 C CA . ILE B 1 39 ? 1.583 5.652 -2.857 1 95.06 39 ILE B CA 1
ATOM 2077 C C . ILE B 1 39 ? 2.912 4.902 -2.775 1 95.06 39 ILE B C 1
ATOM 2079 O O . ILE B 1 39 ? 2.973 3.701 -3.037 1 95.06 39 ILE B O 1
ATOM 2083 N N . THR B 1 40 ? 3.932 5.648 -2.445 1 96.31 40 THR B N 1
ATOM 2084 C CA . THR B 1 40 ? 5.254 5.047 -2.322 1 96.31 40 THR B CA 1
ATOM 2085 C C . THR B 1 40 ? 5.242 3.924 -1.288 1 96.31 40 THR B C 1
ATOM 2087 O O . THR B 1 40 ? 5.809 2.854 -1.52 1 96.31 40 THR B O 1
ATOM 2090 N N . HIS B 1 41 ? 4.586 4.113 -0.183 1 96.06 41 HIS B N 1
ATOM 2091 C CA . HIS B 1 41 ? 4.512 3.084 0.847 1 96.06 41 HIS B CA 1
ATOM 2092 C C . HIS B 1 41 ? 3.75 1.859 0.348 1 96.06 41 HIS B C 1
ATOM 2094 O O . HIS B 1 41 ? 4.141 0.724 0.629 1 96.06 41 HIS B O 1
ATOM 2100 N N . TRP B 1 42 ? 2.701 2.068 -0.402 1 97.12 42 TRP B N 1
ATOM 2101 C CA . TRP B 1 42 ? 1.979 0.956 -1.014 1 97.12 42 TRP B CA 1
ATOM 2102 C C . TRP B 1 42 ? 2.893 0.157 -1.938 1 97.12 42 TRP B C 1
ATOM 2104 O O . TRP B 1 42 ? 2.92 -1.074 -1.882 1 97.12 42 TRP B O 1
ATOM 2114 N N . LEU B 1 43 ? 3.566 0.91 -2.744 1 98.06 43 LEU B N 1
ATOM 2115 C CA . LEU B 1 43 ? 4.422 0.292 -3.75 1 98.06 43 LEU B CA 1
ATOM 2116 C C . LEU B 1 43 ? 5.566 -0.475 -3.096 1 98.06 43 LEU B C 1
ATOM 2118 O O . LEU B 1 43 ? 5.926 -1.564 -3.547 1 98.06 43 LEU B O 1
ATOM 2122 N N . LEU B 1 44 ? 6.113 0.112 -2.064 1 98.38 44 LEU B N 1
ATOM 2123 C CA . LEU B 1 44 ? 7.188 -0.568 -1.347 1 98.38 44 LEU B CA 1
ATOM 2124 C C . LEU B 1 44 ? 6.691 -1.875 -0.738 1 98.38 44 LEU B C 1
ATOM 2126 O O . LEU B 1 44 ? 7.375 -2.898 -0.81 1 98.38 44 LEU B O 1
ATOM 2130 N N . GLY B 1 45 ? 5.5 -1.849 -0.115 1 97.94 45 GLY B N 1
ATOM 2131 C CA . GLY B 1 45 ? 4.914 -3.084 0.377 1 97.94 45 GLY B CA 1
ATOM 2132 C C . GLY B 1 45 ? 4.734 -4.133 -0.706 1 97.94 45 GLY B C 1
ATOM 2133 O O . GLY B 1 45 ? 5.02 -5.312 -0.49 1 97.94 45 GLY B O 1
ATOM 2134 N N . ALA B 1 46 ? 4.309 -3.691 -1.842 1 98.06 46 ALA B N 1
ATOM 2135 C CA . ALA B 1 46 ? 4.09 -4.586 -2.977 1 98.06 46 ALA B CA 1
ATOM 2136 C C . ALA B 1 46 ? 5.402 -5.203 -3.447 1 98.06 46 ALA B C 1
ATOM 2138 O O . ALA B 1 46 ? 5.465 -6.402 -3.73 1 98.06 46 ALA B O 1
ATOM 2139 N N . VAL B 1 47 ? 6.395 -4.387 -3.545 1 98.56 47 VAL B N 1
ATOM 2140 C CA . VAL B 1 47 ? 7.703 -4.844 -4.004 1 98.56 47 VAL B CA 1
ATOM 2141 C C . VAL B 1 47 ? 8.258 -5.879 -3.027 1 98.56 47 VAL B C 1
ATOM 2143 O O . VAL B 1 47 ? 8.781 -6.918 -3.443 1 98.56 47 VAL B O 1
ATOM 2146 N N . VAL B 1 48 ? 8.156 -5.605 -1.732 1 98.62 48 VAL B N 1
ATOM 2147 C CA . VAL B 1 48 ? 8.68 -6.492 -0.7 1 98.62 48 VAL B CA 1
ATOM 2148 C C . VAL B 1 48 ? 7.977 -7.848 -0.779 1 98.62 48 VAL B C 1
ATOM 2150 O O . VAL B 1 48 ? 8.633 -8.891 -0.774 1 98.62 48 VAL B O 1
ATOM 2153 N N . ILE B 1 49 ? 6.691 -7.832 -0.952 1 97.5 49 ILE B N 1
ATOM 2154 C CA . ILE B 1 49 ? 5.945 -9.086 -0.962 1 97.5 49 ILE B CA 1
ATOM 2155 C C . ILE B 1 49 ? 6.238 -9.852 -2.25 1 97.5 49 ILE B C 1
ATOM 2157 O O . ILE B 1 49 ? 6.309 -11.078 -2.246 1 97.5 49 ILE B O 1
ATOM 2161 N N . GLY B 1 50 ? 6.371 -9.148 -3.324 1 97.56 50 GLY B N 1
ATOM 2162 C CA . GLY B 1 50 ? 6.789 -9.82 -4.547 1 97.56 50 GLY B CA 1
ATOM 2163 C C . GLY B 1 50 ? 8.086 -10.594 -4.391 1 97.56 50 GLY B C 1
ATOM 2164 O O . GLY B 1 50 ? 8.188 -11.742 -4.836 1 97.56 50 GLY B O 1
ATOM 2165 N N . ALA B 1 51 ? 9.055 -10.008 -3.748 1 98.38 51 ALA B N 1
ATOM 2166 C CA . ALA B 1 51 ? 10.344 -10.656 -3.531 1 98.38 51 ALA B CA 1
ATOM 2167 C C . ALA B 1 51 ? 10.219 -11.812 -2.543 1 98.38 51 ALA B C 1
ATOM 2169 O O . ALA B 1 51 ? 10.781 -12.891 -2.762 1 98.38 51 ALA B O 1
ATOM 2170 N N . PHE B 1 52 ? 9.469 -11.641 -1.511 1 97.94 52 PHE B N 1
ATOM 2171 C CA . PHE B 1 52 ? 9.352 -12.664 -0.471 1 97.94 52 PHE B CA 1
ATOM 2172 C C . PHE B 1 52 ? 8.555 -13.859 -0.975 1 97.94 52 PHE B C 1
ATOM 2174 O O . PHE B 1 52 ? 8.828 -15 -0.587 1 97.94 52 PHE B O 1
ATOM 2181 N N . PHE B 1 53 ? 7.555 -13.625 -1.826 1 97.06 53 PHE B N 1
ATOM 2182 C CA . PHE B 1 53 ? 6.828 -14.734 -2.432 1 97.06 53 PHE B CA 1
ATOM 2183 C C . PHE B 1 53 ? 7.777 -15.656 -3.193 1 97.06 53 PHE B C 1
ATOM 2185 O O . PHE B 1 53 ? 7.723 -16.875 -3.041 1 97.06 53 PHE B O 1
ATOM 2192 N N . PHE B 1 54 ? 8.617 -15.062 -3.977 1 97.19 54 PHE B N 1
ATOM 2193 C CA . PHE B 1 54 ? 9.594 -15.828 -4.742 1 97.19 54 PHE B CA 1
ATOM 2194 C C . PHE B 1 54 ? 10.531 -16.594 -3.812 1 97.19 54 PHE B C 1
ATOM 2196 O O . PHE B 1 54 ? 10.82 -17.766 -4.039 1 97.19 54 PHE B O 1
ATOM 2203 N N . ALA B 1 55 ? 11 -15.891 -2.758 1 96.69 55 ALA B N 1
ATOM 2204 C CA . ALA B 1 55 ? 11.883 -16.531 -1.788 1 96.69 55 ALA B CA 1
ATOM 2205 C C . ALA B 1 55 ? 11.234 -17.781 -1.192 1 96.69 55 ALA B C 1
ATOM 2207 O O . ALA B 1 55 ? 11.922 -18.75 -0.882 1 96.69 55 ALA B O 1
ATOM 2208 N N . ASN B 1 56 ? 9.938 -17.781 -1.068 1 95.81 56 ASN B N 1
ATOM 2209 C CA . ASN B 1 56 ? 9.234 -18.875 -0.407 1 95.81 56 ASN B CA 1
ATOM 2210 C C . ASN B 1 56 ? 8.836 -19.969 -1.396 1 95.81 56 ASN B C 1
ATOM 2212 O O . ASN B 1 56 ? 8.469 -21.062 -0.992 1 95.81 56 ASN B O 1
ATOM 2216 N N . ILE B 1 57 ? 8.859 -19.672 -2.637 1 93.88 57 ILE B N 1
ATOM 2217 C CA . ILE B 1 57 ? 8.438 -20.641 -3.652 1 93.88 57 ILE B CA 1
ATOM 2218 C C . ILE B 1 57 ? 9.625 -21.5 -4.074 1 93.88 57 ILE B C 1
ATOM 2220 O O . ILE B 1 57 ? 9.461 -22.672 -4.391 1 93.88 57 ILE B O 1
ATOM 2224 N N . VAL B 1 58 ? 10.828 -20.938 -4.129 1 90.5 58 VAL B N 1
ATOM 2225 C CA . VAL B 1 58 ? 11.992 -21.719 -4.555 1 90.5 58 VAL B CA 1
ATOM 2226 C C . VAL B 1 58 ? 12.234 -22.859 -3.582 1 90.5 58 VAL B C 1
ATOM 2228 O O . VAL B 1 58 ? 11.844 -22.781 -2.414 1 90.5 58 VAL B O 1
ATOM 2231 N N . PRO B 1 59 ? 12.898 -23.922 -4.086 1 88.31 59 PRO B N 1
ATOM 2232 C CA . PRO B 1 59 ? 13.141 -25.078 -3.221 1 88.31 59 PRO B CA 1
ATOM 2233 C C . PRO B 1 59 ? 13.891 -24.719 -1.944 1 88.31 59 PRO B C 1
ATOM 2235 O O . PRO B 1 59 ? 14.664 -23.75 -1.931 1 88.31 59 PRO B O 1
ATOM 2238 N N . LYS B 1 60 ? 13.641 -25.406 -0.834 1 85.75 60 LYS B N 1
ATOM 2239 C CA . LYS B 1 60 ? 14.141 -25.047 0.489 1 85.75 60 LYS B CA 1
ATOM 2240 C C . LYS B 1 60 ? 15.508 -25.688 0.75 1 85.75 60 LYS B C 1
ATOM 2242 O O . LYS B 1 60 ? 16.094 -25.5 1.822 1 85.75 60 LYS B O 1
ATOM 2247 N N . ALA B 1 61 ? 16.062 -26.25 -0.18 1 86.81 61 ALA B N 1
ATOM 2248 C CA . ALA B 1 61 ? 17.312 -26.953 0.053 1 86.81 61 ALA B CA 1
ATOM 2249 C C . ALA B 1 61 ? 18.375 -26.547 -0.962 1 86.81 61 ALA B C 1
ATOM 2251 O O . ALA B 1 61 ? 18.062 -25.891 -1.964 1 86.81 61 ALA B O 1
ATOM 2252 N N . GLY B 1 62 ? 19.656 -26.75 -0.491 1 86.44 62 GLY B N 1
ATOM 2253 C CA . GLY B 1 62 ? 20.781 -26.531 -1.393 1 86.44 62 GLY B CA 1
ATOM 2254 C C . GLY B 1 62 ? 21.031 -25.062 -1.686 1 86.44 62 GLY B C 1
ATOM 2255 O O . GLY B 1 62 ? 21.016 -24.234 -0.776 1 86.44 62 GLY B O 1
ATOM 2256 N N . ILE B 1 63 ? 21.328 -24.781 -2.916 1 84.12 63 ILE B N 1
ATOM 2257 C CA . ILE B 1 63 ? 21.688 -23.438 -3.363 1 84.12 63 ILE B CA 1
ATOM 2258 C C . ILE B 1 63 ? 20.5 -22.484 -3.203 1 84.12 63 ILE B C 1
ATOM 2260 O O . ILE B 1 63 ? 20.688 -21.297 -2.971 1 84.12 63 ILE B O 1
ATOM 2264 N N . PHE B 1 64 ? 19.375 -23.047 -3.16 1 88.38 64 PHE B N 1
ATOM 2265 C CA . PHE B 1 64 ? 18.172 -22.219 -3.098 1 88.38 64 PHE B CA 1
ATOM 2266 C C . PHE B 1 64 ? 17.922 -21.75 -1.671 1 88.38 64 PHE B C 1
ATOM 2268 O O . PHE B 1 64 ? 17.266 -20.719 -1.459 1 88.38 64 PHE B O 1
ATOM 2275 N N . SER B 1 65 ? 18.438 -22.5 -0.73 1 90.56 65 SER B N 1
ATOM 2276 C CA . SER B 1 65 ? 18.344 -22.031 0.647 1 90.56 65 SER B CA 1
ATOM 2277 C C . SER B 1 65 ? 19.141 -20.75 0.844 1 90.56 65 SER B C 1
ATOM 2279 O O . SER B 1 65 ? 18.688 -19.828 1.515 1 90.56 65 SER B O 1
ATOM 2281 N N . THR B 1 66 ? 20.328 -20.703 0.248 1 92.25 66 THR B N 1
ATOM 2282 C CA . THR B 1 66 ? 21.156 -19.516 0.311 1 92.25 66 THR B CA 1
ATOM 2283 C C . THR B 1 66 ? 20.5 -18.359 -0.442 1 92.25 66 THR B C 1
ATOM 2285 O O . THR B 1 66 ? 20.562 -17.203 0.007 1 92.25 66 THR B O 1
ATOM 2288 N N . LEU B 1 67 ? 19.891 -18.641 -1.557 1 93.5 67 LEU B N 1
ATOM 2289 C CA . LEU B 1 67 ? 19.188 -17.625 -2.334 1 93.5 67 LEU B CA 1
ATOM 2290 C C . LEU B 1 67 ? 18.047 -17.016 -1.527 1 93.5 67 LEU B C 1
ATOM 2292 O O . LEU B 1 67 ? 17.875 -15.797 -1.506 1 93.5 67 LEU B O 1
ATOM 2296 N N . ARG B 1 68 ? 17.328 -17.875 -0.855 1 96.19 68 ARG B N 1
ATOM 2297 C CA . ARG B 1 68 ? 16.219 -17.438 -0.017 1 96.19 68 ARG B CA 1
ATOM 2298 C C . ARG B 1 68 ? 16.703 -16.5 1.078 1 96.19 68 ARG B C 1
ATOM 2300 O O . ARG B 1 68 ? 16.125 -15.43 1.292 1 96.19 68 ARG B O 1
ATOM 2307 N N . GLN B 1 69 ? 17.766 -16.922 1.749 1 96.19 69 GLN B N 1
ATOM 2308 C CA . GLN B 1 69 ? 18.312 -16.094 2.814 1 96.19 69 GLN B CA 1
ATOM 2309 C C . GLN B 1 69 ? 18.812 -14.766 2.268 1 96.19 69 GLN B C 1
ATOM 2311 O O . GLN B 1 69 ? 18.609 -13.719 2.887 1 96.19 69 GLN B O 1
ATOM 2316 N N . HIS B 1 70 ? 19.484 -14.805 1.103 1 96.81 70 HIS B N 1
ATOM 2317 C CA . HIS B 1 70 ? 19.953 -13.594 0.438 1 96.81 70 HIS B CA 1
ATOM 2318 C C . HIS B 1 70 ? 18.797 -12.633 0.153 1 96.81 70 HIS B C 1
ATOM 2320 O O . HIS B 1 70 ? 18.906 -11.438 0.431 1 96.81 70 HIS B O 1
ATOM 2326 N N . ILE B 1 71 ? 17.703 -13.141 -0.301 1 97.88 71 ILE B N 1
ATOM 2327 C CA . ILE B 1 71 ? 16.562 -12.32 -0.665 1 97.88 71 ILE B CA 1
ATOM 2328 C C . ILE B 1 71 ? 15.961 -11.688 0.589 1 97.88 71 ILE B C 1
ATOM 2330 O O . ILE B 1 71 ? 15.742 -10.469 0.636 1 97.88 71 ILE B O 1
ATOM 2334 N N . TYR B 1 72 ? 15.766 -12.461 1.614 1 98.12 72 TYR B N 1
ATOM 2335 C CA . TYR B 1 72 ? 15.172 -11.953 2.844 1 98.12 72 TYR B CA 1
ATOM 2336 C C . TYR B 1 72 ? 16.047 -10.859 3.451 1 98.12 72 TYR B C 1
ATOM 2338 O O . TYR B 1 72 ? 15.539 -9.812 3.871 1 98.12 72 TYR B O 1
ATOM 2346 N N . LEU B 1 73 ? 17.281 -11.086 3.49 1 98.5 73 LEU B N 1
ATOM 2347 C CA . LEU B 1 73 ? 18.203 -10.156 4.148 1 98.5 73 LEU B CA 1
ATOM 2348 C C . LEU B 1 73 ? 18.359 -8.875 3.334 1 98.5 73 LEU B C 1
ATOM 2350 O O . LEU B 1 73 ? 18.234 -7.777 3.875 1 98.5 73 LEU B O 1
ATOM 2354 N N . CYS B 1 74 ? 18.594 -8.977 2.061 1 98.56 74 CYS B N 1
ATOM 2355 C CA . CYS B 1 74 ? 18.828 -7.805 1.229 1 98.56 74 CYS B CA 1
ATOM 2356 C C . CYS B 1 74 ? 17.562 -6.977 1.068 1 98.56 74 CYS B C 1
ATOM 2358 O O . CYS B 1 74 ? 17.609 -5.746 1.114 1 98.56 74 CYS B O 1
ATOM 2360 N N . VAL B 1 75 ? 16.406 -7.637 0.877 1 98.88 75 VAL B N 1
ATOM 2361 C CA . VAL B 1 75 ? 15.156 -6.914 0.719 1 98.88 75 VAL B CA 1
ATOM 2362 C C . VAL B 1 75 ? 14.781 -6.238 2.035 1 98.88 75 VAL B C 1
ATOM 2364 O O . VAL B 1 75 ? 14.352 -5.082 2.045 1 98.88 75 VAL B O 1
ATOM 2367 N N . THR B 1 76 ? 14.961 -6.914 3.143 1 98.75 76 THR B N 1
ATOM 2368 C CA . THR B 1 76 ? 14.695 -6.301 4.441 1 98.75 76 THR B CA 1
ATOM 2369 C C . THR B 1 76 ? 15.633 -5.121 4.684 1 98.75 76 THR B C 1
ATOM 2371 O O . THR B 1 76 ? 15.203 -4.07 5.168 1 98.75 76 THR B O 1
ATOM 2374 N N . GLY B 1 77 ? 16.828 -5.254 4.332 1 98.75 77 GLY B N 1
ATOM 2375 C CA . GLY B 1 77 ? 17.812 -4.195 4.547 1 98.75 77 GLY B CA 1
ATOM 2376 C C . GLY B 1 77 ? 17.625 -3.01 3.623 1 98.75 77 GLY B C 1
ATOM 2377 O O . GLY B 1 77 ? 17.359 -1.894 4.082 1 98.75 77 GLY B O 1
ATOM 2378 N N . TYR B 1 78 ? 17.641 -3.229 2.301 1 98.75 78 TYR B N 1
ATOM 2379 C CA . TYR B 1 78 ? 17.641 -2.156 1.312 1 98.75 78 TYR B CA 1
ATOM 2380 C C . TYR B 1 78 ? 16.25 -1.576 1.138 1 98.75 78 TYR B C 1
ATOM 2382 O O . TYR B 1 78 ? 16.078 -0.355 1.145 1 98.75 78 TYR B O 1
ATOM 2390 N N . ILE B 1 79 ? 15.273 -2.428 0.991 1 98.75 79 ILE B N 1
ATOM 2391 C CA . ILE B 1 79 ? 13.961 -1.961 0.55 1 98.75 79 ILE B CA 1
ATOM 2392 C C . ILE B 1 79 ? 13.125 -1.562 1.762 1 98.75 79 ILE B C 1
ATOM 2394 O O . ILE B 1 79 ? 12.508 -0.492 1.773 1 98.75 79 ILE B O 1
ATOM 2398 N N . ILE B 1 80 ? 13.141 -2.363 2.789 1 98.5 80 ILE B N 1
ATOM 2399 C CA . ILE B 1 80 ? 12.297 -2.041 3.932 1 98.5 80 ILE B CA 1
ATOM 2400 C C . ILE B 1 80 ? 12.984 -0.999 4.809 1 98.5 80 ILE B C 1
ATOM 2402 O O . ILE B 1 80 ? 12.57 0.161 4.852 1 98.5 80 ILE B O 1
ATOM 2406 N N . LEU B 1 81 ? 14.117 -1.356 5.375 1 98.44 81 LEU B N 1
ATOM 2407 C CA . LEU B 1 81 ? 14.711 -0.55 6.434 1 98.44 81 LEU B CA 1
ATOM 2408 C C . LEU B 1 81 ? 15.312 0.732 5.867 1 98.44 81 LEU B C 1
ATOM 2410 O O . LEU B 1 81 ? 15.109 1.815 6.418 1 98.44 81 LEU B O 1
ATOM 2414 N N . MET B 1 82 ? 16.047 0.676 4.781 1 98.19 82 MET B N 1
ATOM 2415 C CA . MET B 1 82 ? 16.703 1.87 4.266 1 98.19 82 MET B CA 1
ATOM 2416 C C . MET B 1 82 ? 15.695 2.83 3.648 1 98.19 82 MET B C 1
ATOM 2418 O O . MET B 1 82 ? 15.859 4.047 3.727 1 98.19 82 MET B O 1
ATOM 2422 N N . SER B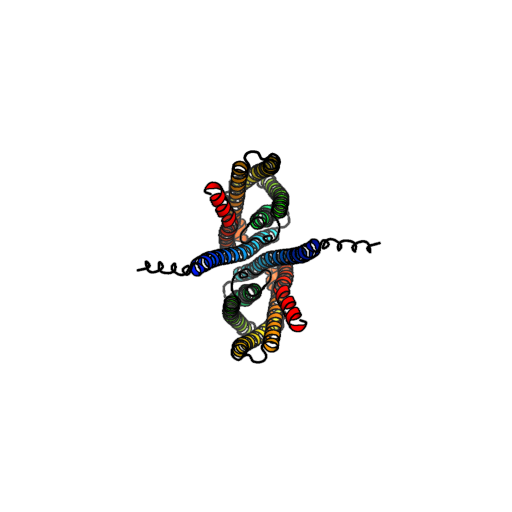 1 83 ? 14.656 2.285 2.994 1 97.5 83 SER B N 1
ATOM 2423 C CA . SER B 1 83 ? 13.609 3.166 2.492 1 97.5 83 SER B CA 1
ATOM 2424 C C . SER B 1 83 ? 12.875 3.861 3.635 1 97.5 83 SER B C 1
ATOM 2426 O O . SER B 1 83 ? 12.578 5.055 3.557 1 97.5 83 SER B O 1
ATOM 2428 N N . LEU B 1 84 ? 12.609 3.104 4.691 1 96.75 84 LEU B N 1
ATOM 2429 C CA . LEU B 1 84 ? 11.984 3.703 5.867 1 96.75 84 LEU B CA 1
ATOM 2430 C C . LEU B 1 84 ? 12.883 4.773 6.473 1 96.75 84 LEU B C 1
ATOM 2432 O O . LEU B 1 84 ? 12.406 5.824 6.906 1 96.75 84 LEU B O 1
ATOM 2436 N N . ALA B 1 85 ? 14.148 4.512 6.512 1 96.94 85 ALA B N 1
ATOM 2437 C CA . ALA B 1 85 ? 15.109 5.477 7.051 1 96.94 85 ALA B CA 1
ATOM 2438 C C . ALA B 1 85 ? 15.078 6.777 6.254 1 96.94 85 ALA B C 1
ATOM 2440 O O . ALA B 1 85 ? 15.055 7.867 6.832 1 96.94 85 ALA B O 1
ATOM 2441 N N . LEU B 1 86 ? 15.031 6.641 4.945 1 95.5 86 LEU B N 1
ATOM 2442 C CA . LEU B 1 86 ? 15.039 7.828 4.094 1 95.5 86 LEU B CA 1
ATOM 2443 C C . LEU B 1 86 ? 13.734 8.609 4.238 1 95.5 86 LEU B C 1
ATOM 2445 O O . LEU B 1 86 ? 13.75 9.836 4.301 1 95.5 86 LEU B O 1
ATOM 2449 N N . THR B 1 87 ? 12.641 7.895 4.348 1 92.19 87 THR B N 1
ATOM 2450 C CA . THR B 1 87 ? 11.352 8.57 4.453 1 92.19 87 THR B CA 1
ATOM 2451 C C . THR B 1 87 ? 11.148 9.133 5.859 1 92.19 87 THR B C 1
ATOM 2453 O O . THR B 1 87 ? 10.375 10.07 6.047 1 92.19 87 THR B O 1
ATOM 2456 N N . SER B 1 88 ? 11.852 8.641 6.844 1 91.19 88 SER B N 1
ATOM 2457 C CA . SER B 1 88 ? 11.727 9.102 8.227 1 91.19 88 SER B CA 1
ATOM 2458 C C . SER B 1 88 ? 12.281 10.516 8.383 1 91.19 88 SER B C 1
ATOM 2460 O O . SER B 1 88 ? 11.844 11.266 9.258 1 91.19 88 SER B O 1
ATOM 2462 N N . ILE B 1 89 ? 13.258 10.891 7.605 1 90.38 89 ILE B N 1
ATOM 2463 C CA . ILE B 1 89 ? 13.867 12.203 7.781 1 90.38 89 ILE B CA 1
ATOM 2464 C C . ILE B 1 89 ? 13.32 13.172 6.738 1 90.38 89 ILE B C 1
ATOM 2466 O O . ILE B 1 89 ? 13.844 14.273 6.57 1 90.38 89 ILE B O 1
ATOM 2470 N N . ASN B 1 90 ? 12.273 12.695 5.969 1 84.81 90 ASN B N 1
ATOM 2471 C CA . ASN B 1 90 ? 11.57 13.586 5.051 1 84.81 90 ASN B CA 1
ATOM 2472 C C . ASN B 1 90 ? 10.852 14.711 5.793 1 84.81 90 ASN B C 1
ATOM 2474 O O . ASN B 1 90 ? 9.961 14.453 6.605 1 84.81 90 ASN B O 1
ATOM 2478 N N . PRO B 1 91 ? 11.211 15.93 5.57 1 82.75 91 PRO B N 1
ATOM 2479 C CA . PRO B 1 91 ? 10.617 17.031 6.324 1 82.75 91 PRO B CA 1
ATOM 2480 C C . PRO B 1 91 ? 9.211 17.391 5.84 1 82.75 91 PRO B C 1
ATOM 2482 O O . PRO B 1 91 ? 8.477 18.109 6.527 1 82.75 91 PRO B O 1
ATOM 2485 N N . TYR B 1 92 ? 8.781 16.906 4.781 1 78.38 92 TYR B N 1
ATOM 2486 C CA . TYR B 1 92 ? 7.535 17.359 4.164 1 78.38 92 TYR B CA 1
ATOM 2487 C C . TYR B 1 92 ? 6.402 16.375 4.441 1 78.38 92 TYR B C 1
ATOM 2489 O O . TYR B 1 92 ? 5.254 16.781 4.617 1 78.38 92 TYR B O 1
ATOM 2497 N N . SER B 1 93 ? 6.68 15.18 4.398 1 72.81 93 SER B N 1
ATOM 2498 C CA . SER B 1 93 ? 5.578 14.227 4.406 1 72.81 93 SER B CA 1
ATOM 2499 C C . SER B 1 93 ? 5.977 12.922 5.09 1 72.81 93 SER B C 1
ATOM 2501 O O . SER B 1 93 ? 5.398 11.875 4.812 1 72.81 93 SER B O 1
ATOM 2503 N N . GLY B 1 94 ? 6.848 12.984 5.988 1 78.06 94 GLY B N 1
ATOM 2504 C CA . GLY B 1 94 ? 7.281 11.766 6.656 1 78.06 94 GLY B CA 1
ATOM 2505 C C . GLY B 1 94 ? 6.363 11.344 7.789 1 78.06 94 GLY B C 1
ATOM 2506 O O . GLY B 1 94 ? 5.621 12.172 8.328 1 78.06 94 GLY B O 1
ATOM 2507 N N . PHE B 1 95 ? 6.441 10.086 8.086 1 84.62 95 PHE B N 1
ATOM 2508 C CA . PHE B 1 95 ? 5.59 9.539 9.133 1 84.62 95 PHE B CA 1
ATOM 2509 C C . PHE B 1 95 ? 6.098 9.945 10.508 1 84.62 95 PHE B C 1
ATOM 2511 O O . PHE B 1 95 ? 5.41 9.742 11.516 1 84.62 95 PHE B O 1
ATOM 2518 N N . LEU B 1 96 ? 7.266 10.578 10.547 1 85.88 96 LEU B N 1
ATOM 2519 C CA . LEU B 1 96 ? 7.824 11.086 11.797 1 85.88 96 LEU B CA 1
ATOM 2520 C C . LEU B 1 96 ? 7.891 12.609 11.781 1 85.88 96 LEU B C 1
ATOM 2522 O O . LEU B 1 96 ? 8.695 13.211 12.5 1 85.88 96 LEU B O 1
ATOM 2526 N N . LYS B 1 97 ? 7.059 13.266 11.031 1 82.5 97 LYS B N 1
ATOM 2527 C CA . LYS B 1 97 ? 7.137 14.695 10.781 1 82.5 97 LYS B CA 1
ATOM 2528 C C . LYS B 1 97 ? 6.973 15.492 12.07 1 82.5 97 LYS B C 1
ATOM 2530 O O . LYS B 1 97 ? 7.508 16.594 12.195 1 82.5 97 LYS B O 1
ATOM 2535 N N . THR B 1 98 ? 6.387 14.891 13.102 1 84.31 98 THR B N 1
ATOM 2536 C CA . THR B 1 98 ? 6.09 15.617 14.336 1 84.31 98 THR B CA 1
ATOM 2537 C C . THR B 1 98 ? 7.246 15.5 15.32 1 84.31 98 THR B C 1
ATOM 2539 O O . THR B 1 98 ? 7.27 16.203 16.344 1 84.31 98 THR B O 1
ATOM 2542 N N . LEU B 1 99 ? 8.18 14.664 15.031 1 87.94 99 LEU B N 1
ATOM 2543 C CA . LEU B 1 99 ? 9.328 14.484 15.914 1 87.94 99 LEU B CA 1
ATOM 2544 C C . LEU B 1 99 ? 10.375 15.555 15.664 1 87.94 99 LEU B C 1
ATOM 2546 O O . LEU B 1 99 ? 10.445 16.125 14.57 1 87.94 99 LEU B O 1
ATOM 2550 N N . ASP B 1 100 ? 11.086 15.875 16.672 1 89.38 100 ASP B N 1
ATOM 2551 C CA . ASP B 1 100 ? 12.18 16.812 16.484 1 89.38 100 ASP B CA 1
ATOM 2552 C C . ASP B 1 100 ? 13.273 16.219 15.594 1 89.38 100 ASP B C 1
ATOM 2554 O O . ASP B 1 100 ? 13.375 15 15.469 1 89.38 100 ASP B O 1
ATOM 2558 N N . GLN B 1 101 ? 14.102 16.984 15.07 1 89.06 101 GLN B N 1
ATOM 2559 C CA . GLN B 1 101 ? 15.109 16.625 14.07 1 89.06 101 GLN B CA 1
ATOM 2560 C C . GLN B 1 101 ? 16.125 15.641 14.648 1 89.06 101 GLN B C 1
ATOM 2562 O O . GLN B 1 101 ? 16.578 14.734 13.945 1 89.06 101 GLN B O 1
ATOM 2567 N N . ASN B 1 102 ? 16.453 15.82 15.906 1 89.88 102 ASN B N 1
ATOM 2568 C CA . ASN B 1 102 ? 17.438 14.938 16.516 1 89.88 102 ASN B CA 1
ATOM 2569 C C . ASN B 1 102 ? 16.906 13.508 16.625 1 89.88 102 ASN B C 1
ATOM 2571 O O . ASN B 1 102 ? 17.656 12.555 16.375 1 89.88 102 ASN B O 1
ATOM 2575 N N . LYS B 1 103 ? 15.664 13.367 17 1 92.5 103 LYS B N 1
ATOM 2576 C CA . LYS B 1 103 ? 15.047 12.047 17.094 1 92.5 103 LYS B CA 1
ATOM 2577 C C . LYS B 1 103 ? 14.922 11.406 15.719 1 92.5 103 LYS B C 1
ATOM 2579 O O . LYS B 1 103 ? 15.18 10.211 15.562 1 92.5 103 LYS B O 1
ATOM 2584 N N . LYS B 1 104 ? 14.57 12.156 14.742 1 94.06 104 LYS B N 1
ATOM 2585 C CA . LYS B 1 104 ? 14.5 11.656 13.375 1 94.06 104 LYS B CA 1
ATOM 2586 C C . LYS B 1 104 ? 15.859 11.164 12.898 1 94.06 104 LYS B C 1
ATOM 2588 O O . LYS B 1 104 ? 15.961 10.102 12.281 1 94.06 104 LYS B O 1
ATOM 2593 N N . ARG B 1 105 ? 16.859 11.945 13.219 1 92.88 105 ARG B N 1
ATOM 2594 C CA . ARG B 1 105 ? 18.219 11.578 12.82 1 92.88 105 ARG B CA 1
ATOM 2595 C C . ARG B 1 105 ? 18.656 10.289 13.5 1 92.88 105 ARG B C 1
ATOM 2597 O O . ARG B 1 105 ? 19.344 9.469 12.898 1 92.88 105 ARG B O 1
ATOM 2604 N N . THR B 1 106 ? 18.281 10.156 14.734 1 94.81 106 THR B N 1
ATOM 2605 C CA . THR B 1 106 ? 18.609 8.945 15.469 1 94.81 106 THR B CA 1
ATOM 2606 C C . THR B 1 106 ? 17.922 7.73 14.852 1 94.81 106 THR B C 1
ATOM 2608 O O . THR B 1 106 ? 18.547 6.684 14.672 1 94.81 106 THR B O 1
ATOM 2611 N N . ILE B 1 107 ? 16.641 7.883 14.555 1 95.75 107 ILE B N 1
ATOM 2612 C CA . ILE B 1 107 ? 15.891 6.793 13.953 1 95.75 107 ILE B CA 1
ATOM 2613 C C . ILE B 1 107 ? 16.469 6.453 12.578 1 95.75 107 ILE B C 1
ATOM 2615 O O . ILE B 1 107 ? 16.672 5.281 12.25 1 95.75 107 ILE B O 1
ATOM 2619 N N . HIS B 1 108 ? 16.781 7.469 11.805 1 96.75 108 HIS B N 1
ATOM 2620 C CA . HIS B 1 108 ? 17.469 7.277 10.523 1 96.75 108 HIS B CA 1
ATOM 2621 C C . HIS B 1 108 ? 18.75 6.488 10.703 1 96.75 108 HIS B C 1
ATOM 2623 O O . HIS B 1 108 ? 19 5.523 9.969 1 96.75 108 HIS B O 1
ATOM 2629 N N . PHE B 1 109 ? 19.531 6.902 11.688 1 96.06 109 PHE B N 1
ATOM 2630 C CA . PHE B 1 109 ? 20.812 6.27 11.961 1 96.06 109 PHE B CA 1
ATOM 2631 C C . PHE B 1 109 ? 20.625 4.797 12.297 1 96.06 109 PHE B C 1
ATOM 2633 O O . PHE B 1 109 ? 21.312 3.934 11.742 1 96.06 109 PHE B O 1
ATOM 2640 N N . VAL B 1 110 ? 19.719 4.457 13.18 1 97.25 110 VAL B N 1
ATOM 2641 C CA . VAL B 1 110 ? 19.484 3.094 13.641 1 97.25 110 VAL B CA 1
ATOM 2642 C C . VAL B 1 110 ? 19 2.227 12.484 1 97.25 110 VAL B C 1
ATOM 2644 O O . VAL B 1 110 ? 19.516 1.132 12.258 1 97.25 110 VAL B O 1
ATOM 2647 N N . LEU B 1 111 ? 18.031 2.691 11.758 1 98.06 111 LEU B N 1
ATOM 2648 C CA . LEU B 1 111 ? 17.469 1.947 10.633 1 98.06 111 LEU B CA 1
ATOM 2649 C C . LEU B 1 111 ? 18.531 1.702 9.562 1 98.06 111 LEU B C 1
ATOM 2651 O O . LEU B 1 111 ? 18.609 0.612 8.992 1 98.06 111 LEU B O 1
ATOM 2655 N N . GLN B 1 112 ? 19.391 2.691 9.352 1 98.06 112 GLN B N 1
ATOM 2656 C CA . GLN B 1 112 ? 20.422 2.564 8.336 1 98.06 112 GLN B CA 1
ATOM 2657 C C . GLN B 1 112 ? 21.484 1.554 8.758 1 98.06 112 GLN B C 1
ATOM 2659 O O . GLN B 1 112 ? 21.969 0.77 7.934 1 98.06 112 GLN B O 1
ATOM 2664 N N . VAL B 1 113 ? 21.844 1.575 9.984 1 97.69 113 VAL B N 1
ATOM 2665 C CA . VAL B 1 113 ? 22.875 0.658 10.469 1 97.69 113 VAL B CA 1
ATOM 2666 C C . VAL B 1 113 ? 22.359 -0.778 10.398 1 97.69 113 VAL B C 1
ATOM 2668 O O . VAL B 1 113 ? 23.031 -1.654 9.836 1 97.69 113 VAL B O 1
ATOM 2671 N N . ILE B 1 114 ? 21.172 -1.037 10.938 1 98.44 114 ILE B N 1
ATOM 2672 C CA . ILE B 1 114 ? 20.609 -2.383 10.906 1 98.44 114 ILE B CA 1
ATOM 2673 C C . ILE B 1 114 ? 20.391 -2.82 9.461 1 98.44 114 ILE B C 1
ATOM 2675 O O . ILE B 1 114 ? 20.734 -3.947 9.086 1 98.44 114 ILE B O 1
ATOM 2679 N N . GLY B 1 115 ? 19.812 -1.895 8.641 1 98.62 115 GLY B N 1
ATOM 2680 C CA . GLY B 1 115 ? 19.609 -2.195 7.23 1 98.62 115 GLY B CA 1
ATOM 2681 C C . GLY B 1 115 ? 20.891 -2.527 6.496 1 98.62 115 GLY B C 1
ATOM 2682 O O . GLY B 1 115 ? 20.938 -3.461 5.691 1 98.62 115 GLY B O 1
ATOM 2683 N N . SER B 1 116 ? 21.953 -1.802 6.777 1 98.44 116 SER B N 1
ATOM 2684 C CA . SER B 1 116 ? 23.234 -2.029 6.133 1 98.44 116 SER B CA 1
ATOM 2685 C C . SER B 1 116 ? 23.812 -3.385 6.523 1 98.44 116 SER B C 1
ATOM 2687 O O . SER B 1 116 ? 24.359 -4.102 5.68 1 98.44 116 SER B O 1
ATOM 2689 N N . VAL B 1 117 ? 23.703 -3.738 7.77 1 98.25 117 VAL B N 1
ATOM 2690 C CA . VAL B 1 117 ? 24.234 -5.012 8.25 1 98.25 117 VAL B CA 1
ATOM 2691 C C . VAL B 1 117 ? 23.516 -6.164 7.551 1 98.25 117 VAL B C 1
ATOM 2693 O O . VAL B 1 117 ? 24.141 -7.109 7.078 1 98.25 117 VAL B O 1
ATOM 2696 N N . LEU B 1 118 ? 22.219 -6.078 7.461 1 98.69 118 LEU B N 1
ATOM 2697 C CA . LEU B 1 118 ? 21.438 -7.129 6.812 1 98.69 118 LEU B CA 1
ATOM 2698 C C . LEU B 1 118 ? 21.75 -7.199 5.32 1 98.69 118 LEU B C 1
ATOM 2700 O O . LEU B 1 118 ? 21.938 -8.289 4.773 1 98.69 118 LEU B O 1
ATOM 2704 N N . ALA B 1 119 ? 21.812 -6.023 4.703 1 98.44 119 ALA B N 1
ATOM 2705 C CA . ALA B 1 119 ? 22.094 -5.961 3.27 1 98.44 119 ALA B CA 1
ATOM 2706 C C . ALA B 1 119 ? 23.469 -6.527 2.945 1 98.44 119 ALA B C 1
ATOM 2708 O O . ALA B 1 119 ? 23.625 -7.293 1.991 1 98.44 119 ALA B O 1
ATOM 2709 N N . ILE B 1 120 ? 24.453 -6.172 3.688 1 97.81 120 ILE B N 1
ATOM 2710 C CA . ILE B 1 120 ? 25.828 -6.637 3.471 1 97.81 120 ILE B CA 1
ATOM 2711 C C . ILE B 1 120 ? 25.906 -8.141 3.74 1 97.81 120 ILE B C 1
ATOM 2713 O O . ILE B 1 120 ? 26.484 -8.891 2.947 1 97.81 120 ILE B O 1
ATOM 2717 N N . ALA B 1 121 ? 25.297 -8.625 4.891 1 97.69 121 ALA B N 1
ATOM 2718 C CA . ALA B 1 121 ? 25.281 -10.047 5.195 1 97.69 121 ALA B CA 1
ATOM 2719 C C . ALA B 1 121 ? 24.625 -10.844 4.074 1 97.69 121 ALA B C 1
ATOM 2721 O O . ALA B 1 121 ? 25.141 -11.883 3.648 1 97.69 121 ALA B O 1
ATOM 2722 N N . GLY B 1 122 ? 23.5 -10.383 3.57 1 97.44 122 GLY B N 1
ATOM 2723 C CA . GLY B 1 122 ? 22.828 -11.047 2.469 1 97.44 122 GLY B CA 1
ATOM 2724 C C . GLY B 1 122 ? 23.656 -11.086 1.196 1 97.44 122 GLY B C 1
ATOM 2725 O O . GLY B 1 122 ? 23.641 -12.078 0.469 1 97.44 122 GLY B O 1
ATOM 2726 N N . SER B 1 123 ? 24.344 -10 0.937 1 95.88 123 SER B N 1
ATOM 2727 C CA . SER B 1 123 ? 25.188 -9.93 -0.25 1 95.88 123 SER B CA 1
ATOM 2728 C C . SER B 1 123 ? 26.359 -10.898 -0.155 1 95.88 123 SER B C 1
ATOM 2730 O O . SER B 1 123 ? 26.703 -11.555 -1.138 1 95.88 123 SER B O 1
ATOM 2732 N N . ILE B 1 124 ? 26.938 -11 0.948 1 94.5 124 ILE B N 1
ATOM 2733 C CA . ILE B 1 124 ? 28.062 -11.898 1.154 1 94.5 124 ILE B CA 1
ATOM 2734 C C . ILE B 1 124 ? 27.625 -13.344 0.979 1 94.5 124 ILE B C 1
ATOM 2736 O O . ILE B 1 124 ? 28.344 -14.156 0.4 1 94.5 124 ILE B O 1
ATOM 2740 N N . LEU B 1 125 ? 26.453 -13.695 1.479 1 92.31 125 LEU B N 1
ATOM 2741 C CA . LEU B 1 125 ? 25.906 -15.047 1.306 1 92.31 125 LEU B CA 1
ATOM 2742 C C . LEU B 1 125 ? 25.797 -15.398 -0.173 1 92.31 125 LEU B C 1
ATOM 2744 O O . LEU B 1 125 ? 26.125 -16.516 -0.576 1 92.31 125 LEU B O 1
ATOM 2748 N N . SER B 1 126 ? 25.328 -14.477 -0.939 1 89.88 126 SER B N 1
ATOM 2749 C CA . SER B 1 126 ? 25.156 -14.711 -2.369 1 89.88 126 SER B CA 1
ATOM 2750 C C . SER B 1 126 ? 26.5 -14.852 -3.072 1 89.88 126 SER B C 1
ATOM 2752 O O . SER B 1 126 ? 26.656 -15.703 -3.953 1 89.88 126 SER B O 1
ATOM 2754 N N . ILE B 1 127 ? 27.484 -14.016 -2.773 1 86.19 127 ILE B N 1
ATOM 2755 C CA . ILE B 1 127 ? 28.812 -14.031 -3.381 1 86.19 127 ILE B CA 1
ATOM 2756 C C . ILE B 1 127 ? 29.5 -15.359 -3.076 1 86.19 127 ILE B C 1
ATOM 2758 O O . ILE B 1 127 ? 30.188 -15.93 -3.936 1 86.19 127 ILE B O 1
ATOM 2762 N N . SER B 1 128 ? 29.297 -15.867 -1.986 1 79.56 128 SER B N 1
ATOM 2763 C CA . SER B 1 128 ? 29.953 -17.094 -1.557 1 79.56 128 SER B CA 1
ATOM 2764 C C . SER B 1 128 ? 29.406 -18.297 -2.314 1 79.56 128 SER B C 1
ATOM 2766 O O . SER B 1 128 ? 30.141 -19.266 -2.58 1 79.56 128 SER B O 1
ATOM 2768 N N . LYS B 1 129 ? 28.203 -18.156 -2.748 1 75.06 129 LYS B N 1
ATOM 2769 C CA . LYS B 1 129 ? 27.562 -19.359 -3.299 1 75.06 129 LYS B CA 1
ATOM 2770 C C . LYS B 1 129 ? 27.422 -19.25 -4.816 1 75.06 129 LYS B C 1
ATOM 2772 O O . LYS B 1 129 ? 27.609 -20.234 -5.527 1 75.06 129 LYS B O 1
ATOM 2777 N N . PHE B 1 130 ? 27.078 -18.125 -5.332 1 70.12 130 PHE B N 1
ATOM 2778 C CA . PHE B 1 130 ? 26.703 -18.047 -6.738 1 70.12 130 PHE B CA 1
ATOM 2779 C C . PHE B 1 130 ? 27.844 -17.453 -7.566 1 70.12 130 PHE B C 1
ATOM 2781 O O . PHE B 1 130 ? 27.938 -17.719 -8.766 1 70.12 130 PHE B O 1
ATOM 2788 N N . LYS B 1 131 ? 28.828 -16.938 -6.98 1 64.19 131 LYS B N 1
ATOM 2789 C CA . LYS B 1 131 ? 29.953 -16.281 -7.648 1 64.19 131 LYS B CA 1
ATOM 2790 C C . LYS B 1 131 ? 29.516 -15.664 -8.977 1 64.19 131 LYS B C 1
ATOM 2792 O O . LYS B 1 131 ? 30.234 -15.773 -9.977 1 64.19 131 LYS B O 1
ATOM 2797 N N . ASN B 1 132 ? 28.141 -15.352 -9.078 1 63.31 132 ASN B N 1
ATOM 2798 C CA . ASN B 1 132 ? 27.594 -14.883 -10.352 1 63.31 132 ASN B CA 1
ATOM 2799 C C . ASN B 1 132 ? 27.672 -13.367 -10.477 1 63.31 132 ASN B C 1
ATOM 2801 O O . ASN B 1 132 ? 26.656 -12.68 -10.453 1 63.31 132 ASN B O 1
ATOM 2805 N N . PHE B 1 133 ? 28.891 -12.984 -10.727 1 75.44 133 PHE B N 1
ATOM 2806 C CA . PHE B 1 133 ? 29.141 -11.562 -10.914 1 75.44 133 PHE B CA 1
ATOM 2807 C C . PHE B 1 133 ? 29.062 -11.188 -12.391 1 75.44 133 PHE B C 1
ATOM 2809 O O . PHE B 1 133 ? 29.531 -10.133 -12.797 1 75.44 133 PHE B O 1
ATOM 2816 N N . ASN B 1 134 ? 28.406 -12.078 -13.016 1 83.62 134 ASN B N 1
ATOM 2817 C CA . ASN B 1 134 ? 28.359 -11.789 -14.445 1 83.62 134 ASN B CA 1
ATOM 2818 C C . ASN B 1 134 ? 26.984 -11.273 -14.867 1 83.62 134 ASN B C 1
ATOM 2820 O O . ASN B 1 134 ? 26.812 -10.828 -16 1 83.62 134 ASN B O 1
ATOM 2824 N N . SER B 1 135 ? 26.094 -11.352 -14.055 1 91.44 135 SER B N 1
ATOM 2825 C CA . SER B 1 135 ? 24.766 -10.828 -14.391 1 91.44 135 SER B CA 1
ATOM 2826 C C . SER B 1 135 ? 24.625 -9.375 -13.961 1 91.44 135 SER B C 1
ATOM 2828 O O . SER B 1 135 ? 25.375 -8.898 -13.102 1 91.44 135 SER B O 1
ATOM 2830 N N . ALA B 1 136 ? 23.703 -8.609 -14.68 1 94.5 136 ALA B N 1
ATOM 2831 C CA . ALA B 1 136 ? 23.438 -7.227 -14.297 1 94.5 136 ALA B CA 1
ATOM 2832 C C . ALA B 1 136 ? 23.031 -7.133 -12.828 1 94.5 136 ALA B C 1
ATOM 2834 O O . ALA B 1 136 ? 23.469 -6.23 -12.109 1 94.5 136 ALA B O 1
ATOM 2835 N N . HIS B 1 137 ? 22.234 -8.07 -12.328 1 96.62 137 HIS B N 1
ATOM 2836 C CA . HIS B 1 137 ? 21.828 -8.109 -10.93 1 96.62 137 HIS B CA 1
ATOM 2837 C C . HIS B 1 137 ? 23.031 -8.266 -10 1 96.62 137 HIS B C 1
ATOM 2839 O O . HIS B 1 137 ? 23.156 -7.523 -9.023 1 96.62 137 HIS B O 1
ATOM 2845 N N . GLY B 1 138 ? 23.875 -9.188 -10.383 1 94.94 138 GLY B N 1
ATOM 2846 C CA . GLY B 1 138 ? 25.031 -9.445 -9.555 1 94.94 138 GLY B CA 1
ATOM 2847 C C . GLY B 1 138 ? 26 -8.273 -9.508 1 94.94 138 GLY B C 1
ATOM 2848 O O . GLY B 1 138 ? 26.531 -7.941 -8.445 1 94.94 138 GLY B O 1
ATOM 2849 N N . ILE B 1 139 ? 26.203 -7.645 -10.602 1 95.62 139 ILE B N 1
ATOM 2850 C CA . ILE B 1 139 ? 27.125 -6.516 -10.695 1 95.62 139 ILE B CA 1
ATOM 2851 C C . ILE B 1 139 ? 26.578 -5.34 -9.883 1 95.62 139 ILE B C 1
ATOM 2853 O O . ILE B 1 139 ? 27.297 -4.773 -9.047 1 95.62 139 ILE B O 1
ATOM 2857 N N . LEU B 1 140 ? 25.406 -5.047 -10.141 1 97.38 140 LEU B N 1
ATOM 2858 C CA . LEU B 1 140 ? 24.797 -3.926 -9.43 1 97.38 140 LEU B CA 1
ATOM 2859 C C . LEU B 1 140 ? 24.688 -4.223 -7.941 1 97.38 140 LEU B C 1
ATOM 2861 O O . LEU B 1 140 ? 24.828 -3.322 -7.109 1 97.38 140 LEU B O 1
ATOM 2865 N N . GLY B 1 141 ? 24.438 -5.496 -7.645 1 96.94 141 GLY B N 1
ATOM 2866 C CA . GLY B 1 141 ? 24.422 -5.887 -6.242 1 96.94 141 GLY B CA 1
ATOM 2867 C C . GLY B 1 141 ? 25.75 -5.668 -5.547 1 96.94 141 GLY B C 1
ATOM 2868 O O . GLY B 1 141 ? 25.797 -5.188 -4.414 1 96.94 141 GLY B O 1
ATOM 2869 N N . LEU B 1 142 ? 26.75 -6.027 -6.199 1 95.75 142 LEU B N 1
ATOM 2870 C CA . LEU B 1 142 ? 28.078 -5.824 -5.648 1 95.75 142 LEU B CA 1
ATOM 2871 C C . LEU B 1 142 ? 28.375 -4.336 -5.465 1 95.75 142 LEU B C 1
ATOM 2873 O O . LEU B 1 142 ? 28.891 -3.926 -4.426 1 95.75 142 LEU B O 1
ATOM 2877 N N . ILE B 1 143 ? 28.062 -3.57 -6.449 1 97.5 143 ILE B N 1
ATOM 2878 C CA . ILE B 1 143 ? 28.266 -2.127 -6.367 1 97.5 143 ILE B CA 1
ATOM 2879 C C . ILE B 1 143 ? 27.453 -1.561 -5.199 1 97.5 143 ILE B C 1
ATOM 2881 O O . ILE B 1 143 ? 27.953 -0.747 -4.426 1 97.5 143 ILE B O 1
ATOM 2885 N N . ALA B 1 144 ? 26.219 -1.985 -5.082 1 98.25 144 ALA B N 1
ATOM 2886 C CA . ALA B 1 144 ? 25.375 -1.522 -3.988 1 98.25 144 ALA B CA 1
ATOM 2887 C C . ALA B 1 144 ? 25.984 -1.868 -2.635 1 98.25 144 ALA B C 1
ATOM 2889 O O . ALA B 1 144 ? 25.938 -1.061 -1.703 1 98.25 144 ALA B O 1
ATOM 2890 N N . MET B 1 145 ? 26.531 -3.021 -2.562 1 97.88 145 MET B N 1
ATOM 2891 C CA . MET B 1 145 ? 27.141 -3.438 -1.301 1 97.88 145 MET B CA 1
ATOM 2892 C C . MET B 1 145 ? 28.328 -2.551 -0.948 1 97.88 145 MET B C 1
ATOM 2894 O O . MET B 1 145 ? 28.469 -2.113 0.196 1 97.88 145 MET B O 1
ATOM 2898 N N . ILE B 1 146 ? 29.141 -2.303 -1.871 1 97.75 146 ILE B N 1
ATOM 2899 C CA . ILE B 1 146 ? 30.297 -1.454 -1.655 1 97.75 146 ILE B CA 1
ATOM 2900 C C . ILE B 1 146 ? 29.859 -0.047 -1.269 1 97.75 146 ILE B C 1
ATOM 2902 O O . ILE B 1 146 ? 30.359 0.532 -0.307 1 97.75 146 ILE B O 1
ATOM 2906 N N . LEU B 1 147 ? 28.953 0.429 -1.996 1 98.44 147 LEU B N 1
ATOM 2907 C CA . LEU B 1 147 ? 28.438 1.765 -1.713 1 98.44 147 LEU B CA 1
ATOM 2908 C C . LEU B 1 147 ? 27.781 1.815 -0.336 1 98.44 147 LEU B C 1
ATOM 2910 O O . LEU B 1 147 ? 27.844 2.84 0.347 1 98.44 147 LEU B O 1
ATOM 2914 N N . THR B 1 148 ? 27.141 0.769 0.015 1 98.5 148 THR B N 1
ATOM 2915 C CA . THR B 1 148 ? 26.531 0.696 1.342 1 98.5 148 THR B CA 1
ATOM 2916 C C . THR B 1 148 ? 27.594 0.842 2.428 1 98.5 148 THR B C 1
ATOM 2918 O O . THR B 1 148 ? 27.406 1.579 3.396 1 98.5 148 THR B O 1
ATOM 2921 N N . PHE B 1 149 ? 28.656 0.185 2.234 1 97.25 149 PHE B N 1
ATOM 2922 C CA . PHE B 1 149 ? 29.766 0.29 3.178 1 97.25 149 PHE B CA 1
ATOM 2923 C C . PHE B 1 149 ? 30.297 1.719 3.238 1 97.25 149 PHE B C 1
ATOM 2925 O O . PHE B 1 149 ? 30.531 2.252 4.324 1 97.25 149 PHE B O 1
ATOM 2932 N N . LEU B 1 150 ? 30.484 2.318 2.172 1 97.38 150 LEU B N 1
ATOM 2933 C CA . LEU B 1 150 ? 30.969 3.693 2.098 1 97.38 150 LEU B CA 1
ATOM 2934 C C . LEU B 1 150 ? 29.969 4.656 2.725 1 97.38 150 LEU B C 1
ATOM 2936 O O . LEU B 1 150 ? 30.359 5.598 3.42 1 97.38 150 LEU B O 1
ATOM 2940 N N . SER B 1 151 ? 28.719 4.387 2.439 1 97.31 151 SER B N 1
ATOM 2941 C CA . SER B 1 151 ? 27.688 5.246 3.004 1 97.31 151 SER B CA 1
ATOM 2942 C C . SER B 1 151 ? 27.641 5.133 4.523 1 97.31 151 SER B C 1
ATOM 2944 O O . SER B 1 151 ? 27.359 6.113 5.215 1 97.31 151 SER B O 1
ATOM 2946 N N . LEU B 1 152 ? 27.859 3.975 5.043 1 96.5 152 LEU B N 1
ATOM 2947 C CA . LEU B 1 152 ? 27.922 3.783 6.488 1 96.5 152 LEU B CA 1
ATOM 2948 C C . LEU B 1 152 ? 29.031 4.617 7.098 1 96.5 152 LEU B C 1
ATOM 2950 O O . LEU B 1 152 ? 28.844 5.27 8.125 1 96.5 152 LEU B O 1
ATOM 2954 N N . ILE B 1 153 ? 30.156 4.578 6.48 1 95.19 153 ILE B N 1
ATOM 2955 C CA . ILE B 1 153 ? 31.297 5.375 6.93 1 95.19 153 ILE B CA 1
ATOM 2956 C C . ILE B 1 153 ? 30.953 6.859 6.832 1 95.19 153 ILE B C 1
ATOM 2958 O O . ILE B 1 153 ? 31.219 7.629 7.762 1 95.19 153 ILE B O 1
ATOM 2962 N N . GLY B 1 154 ? 30.406 7.195 5.715 1 94.44 154 GLY B N 1
ATOM 2963 C CA . GLY B 1 154 ? 30 8.578 5.543 1 94.44 154 GLY B CA 1
ATOM 2964 C C . GLY B 1 154 ? 29.016 9.047 6.602 1 94.44 154 GLY B C 1
ATOM 2965 O O . GLY B 1 154 ? 29.094 10.188 7.066 1 94.44 154 GLY B O 1
ATOM 2966 N N . GLY B 1 155 ? 28.078 8.203 6.922 1 94.69 155 GLY B N 1
ATOM 2967 C CA . GLY B 1 155 ? 27.156 8.523 7.996 1 94.69 155 GLY B CA 1
ATOM 2968 C C . GLY B 1 155 ? 27.844 8.742 9.328 1 94.69 155 GLY B C 1
ATOM 2969 O O . GLY B 1 155 ? 27.5 9.672 10.062 1 94.69 155 GLY B O 1
ATOM 2970 N N . LEU B 1 156 ? 28.797 7.949 9.688 1 93.06 156 LEU B N 1
ATOM 2971 C CA . LEU B 1 156 ? 29.547 8.086 10.93 1 93.06 156 LEU B CA 1
ATOM 2972 C C . LEU B 1 156 ? 30.359 9.383 10.93 1 93.06 156 LEU B C 1
ATOM 2974 O O . LEU B 1 156 ? 30.406 10.086 11.945 1 93.06 156 LEU B O 1
ATOM 2978 N N . VAL B 1 157 ? 30.922 9.68 9.867 1 92.12 157 VAL B N 1
ATOM 2979 C CA . VAL B 1 157 ? 31.672 10.922 9.719 1 92.12 157 VAL B CA 1
ATOM 2980 C C . VAL B 1 157 ? 30.75 12.117 9.906 1 92.12 157 VAL B C 1
ATOM 2982 O O . VAL B 1 157 ? 31.109 13.102 10.555 1 92.12 157 VAL B O 1
ATOM 2985 N N . ASN B 1 158 ? 29.594 11.945 9.289 1 91.44 158 ASN B N 1
ATOM 2986 C CA . ASN B 1 158 ? 28.609 13.031 9.391 1 91.44 158 ASN B CA 1
ATOM 2987 C C . ASN B 1 158 ? 28.188 13.258 10.844 1 91.44 158 ASN B C 1
ATOM 2989 O O . ASN B 1 158 ? 28.031 14.406 11.273 1 91.44 158 ASN B O 1
ATOM 2993 N N . VAL B 1 159 ? 27.984 12.219 11.609 1 90.12 159 VAL B N 1
ATOM 2994 C CA . VAL B 1 159 ? 27.609 12.328 13.016 1 90.12 159 VAL B CA 1
ATOM 2995 C C . VAL B 1 159 ? 28.719 13.055 13.789 1 90.12 159 VAL B C 1
ATOM 2997 O O . VAL B 1 159 ? 28.438 13.969 14.57 1 90.12 159 VAL B O 1
ATOM 3000 N N . PHE B 1 160 ? 29.953 12.781 13.523 1 88.75 160 PHE B N 1
ATOM 3001 C CA . PHE B 1 160 ? 31.094 13.391 14.219 1 88.75 160 PHE B CA 1
ATOM 3002 C C . PHE B 1 160 ? 31.297 14.828 13.742 1 88.75 160 PHE B C 1
ATOM 3004 O O . PHE B 1 160 ? 31.625 15.703 14.547 1 88.75 160 PHE B O 1
ATOM 3011 N N . ALA B 1 161 ? 31.172 15.016 12.547 1 87.25 161 ALA B N 1
ATOM 3012 C CA . ALA B 1 161 ? 31.344 16.359 11.992 1 87.25 161 ALA B CA 1
ATOM 3013 C C . ALA B 1 161 ? 30.328 17.328 12.578 1 87.25 161 ALA B C 1
ATOM 3015 O O . ALA B 1 161 ? 30.641 18.5 12.828 1 87.25 161 ALA B O 1
ATOM 3016 N N . GLN B 1 162 ? 29.125 16.906 12.719 1 85.06 162 GLN B N 1
ATOM 3017 C CA . GLN B 1 162 ? 28.094 17.75 13.32 1 85.06 162 GLN B CA 1
ATOM 3018 C C . GLN B 1 162 ? 28.422 18.078 14.773 1 85.06 162 GLN B C 1
ATOM 3020 O O . GLN B 1 162 ? 28.188 19.203 15.227 1 85.06 162 GLN B O 1
ATOM 3025 N N . LYS B 1 163 ? 29.031 17.172 15.406 1 84.94 163 LYS B N 1
ATOM 3026 C CA . LYS B 1 163 ? 29.406 17.391 16.797 1 84.94 163 LYS B CA 1
ATOM 3027 C C . LYS B 1 163 ? 30.578 18.359 16.922 1 84.94 163 LYS B C 1
ATOM 3029 O O . LYS B 1 163 ? 30.625 19.172 17.844 1 84.94 163 LYS B O 1
ATOM 3034 N N . LEU B 1 164 ? 31.375 18.328 15.867 1 84.94 164 LEU B N 1
ATOM 3035 C CA . LEU B 1 164 ? 32.562 19.156 15.914 1 84.94 164 LEU B CA 1
ATOM 3036 C C . LEU B 1 164 ? 32.375 20.469 15.164 1 84.94 164 LEU B C 1
ATOM 3038 O O . LEU B 1 164 ? 33.25 21.328 15.148 1 84.94 164 LEU B O 1
ATOM 3042 N N . ASN B 1 165 ? 31.125 20.656 14.523 1 81.44 165 ASN B N 1
ATOM 3043 C CA . ASN B 1 165 ? 30.781 21.844 13.75 1 81.44 165 ASN B CA 1
ATOM 3044 C C . ASN B 1 165 ? 31.781 22.094 12.633 1 81.44 165 ASN B C 1
ATOM 3046 O O . ASN B 1 165 ? 32.219 23.234 12.414 1 81.44 165 ASN B O 1
ATOM 3050 N N . LYS B 1 166 ? 32.25 21.141 12.062 1 74 166 LYS B N 1
ATOM 3051 C CA . LYS B 1 166 ? 33.188 21.25 10.953 1 74 166 LYS B CA 1
ATOM 3052 C C . LYS B 1 166 ? 32.531 20.969 9.617 1 74 166 LYS B C 1
ATOM 3054 O O . LYS B 1 166 ? 32.156 19.812 9.336 1 74 166 LYS B O 1
ATOM 3059 N N . PHE B 1 167 ? 32.406 21.875 8.719 1 76.38 167 PHE B N 1
ATOM 3060 C CA . PHE B 1 167 ? 31.875 21.828 7.363 1 76.38 167 PHE B CA 1
ATOM 3061 C C . PHE B 1 167 ? 30.594 21 7.32 1 76.38 167 PHE B C 1
ATOM 3063 O O . PHE B 1 167 ? 30.453 20.109 6.488 1 76.38 167 PHE B O 1
ATOM 3070 N N . PRO B 1 168 ? 29.656 21.391 8.062 1 79.81 168 PRO B N 1
ATOM 3071 C CA . PRO B 1 168 ? 28.484 20.531 8.242 1 79.81 168 PRO B CA 1
ATOM 3072 C C . PRO B 1 168 ? 27.641 20.406 6.98 1 79.81 168 PRO B C 1
ATOM 3074 O O . PRO B 1 168 ? 27.156 19.312 6.652 1 79.81 168 PRO B O 1
ATOM 3077 N N . VAL B 1 169 ? 27.703 21.328 6.168 1 85.31 169 VAL B N 1
ATOM 3078 C CA . VAL B 1 169 ? 26.812 21.328 5.012 1 85.31 169 VAL B CA 1
ATOM 3079 C C . VAL B 1 169 ? 27.391 20.422 3.92 1 85.31 169 VAL B C 1
ATOM 3081 O O . VAL B 1 169 ? 26.656 19.625 3.316 1 85.31 169 VAL B O 1
ATOM 3084 N N . LEU B 1 170 ? 28.672 20.578 3.684 1 89.25 170 LEU B N 1
ATOM 3085 C CA . LEU B 1 170 ? 29.312 19.797 2.627 1 89.25 170 LEU B CA 1
ATOM 3086 C C . LEU B 1 170 ? 29.297 18.312 2.957 1 89.25 170 LEU B C 1
ATOM 3088 O O . LEU B 1 170 ? 28.984 17.484 2.1 1 89.25 170 LEU B O 1
ATOM 3092 N N . ILE B 1 171 ? 29.656 17.984 4.164 1 92 171 ILE B N 1
ATOM 3093 C CA . ILE B 1 171 ? 29.703 16.594 4.582 1 92 171 ILE B CA 1
ATOM 3094 C C . ILE B 1 171 ? 28.297 15.992 4.547 1 92 171 ILE B C 1
ATOM 3096 O O . ILE B 1 171 ? 28.109 14.867 4.07 1 92 171 ILE B O 1
ATOM 3100 N N . LYS B 1 172 ? 27.359 16.734 5.008 1 92 172 LYS B N 1
ATOM 3101 C CA . LYS B 1 172 ? 25.969 16.312 4.992 1 92 172 LYS B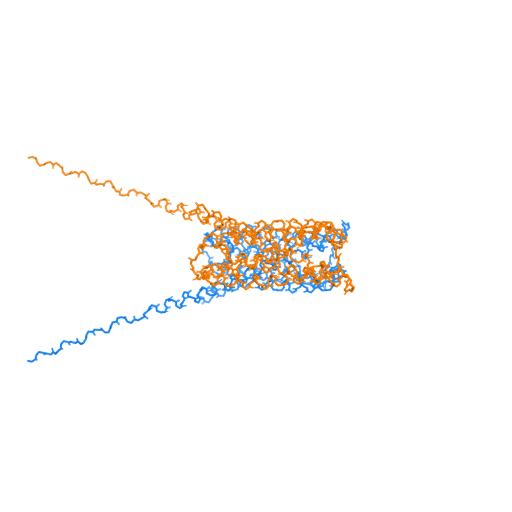 CA 1
ATOM 3102 C C . LYS B 1 172 ? 25.469 16.094 3.566 1 92 172 LYS B C 1
ATOM 3104 O O . LYS B 1 172 ? 24.766 15.117 3.287 1 92 172 LYS B O 1
ATOM 3109 N N . SER B 1 173 ? 25.797 17.016 2.719 1 93.19 173 SER B N 1
ATOM 3110 C CA . SER B 1 173 ? 25.375 16.922 1.324 1 93.19 173 SER B CA 1
ATOM 3111 C C . SER B 1 173 ? 26.031 15.734 0.627 1 93.19 173 SER B C 1
ATOM 3113 O O . SER B 1 173 ? 25.375 15.008 -0.121 1 93.19 173 SER B O 1
ATOM 3115 N N . CYS B 1 174 ? 27.297 15.531 0.848 1 93.5 174 CYS B N 1
ATOM 3116 C CA . CYS B 1 174 ? 28.016 14.406 0.258 1 93.5 174 CYS B CA 1
ATOM 3117 C C . CYS B 1 174 ? 27.438 13.078 0.749 1 93.5 174 CYS B C 1
ATOM 3119 O O . CYS B 1 174 ? 27.234 12.156 -0.04 1 93.5 174 CYS B O 1
ATOM 3121 N N . HIS B 1 175 ? 27.156 12.984 2.031 1 95.12 175 HIS B N 1
ATOM 3122 C CA . HIS B 1 175 ? 26.562 11.773 2.592 1 95.12 175 HIS B CA 1
ATOM 3123 C C . HIS B 1 175 ? 25.172 11.508 1.993 1 95.12 175 HIS B C 1
ATOM 3125 O O . HIS B 1 175 ? 24.859 10.375 1.649 1 95.12 175 HIS B O 1
ATOM 3131 N N . ALA B 1 176 ? 24.406 12.57 1.863 1 94.69 176 ALA B N 1
ATOM 3132 C CA . ALA B 1 176 ? 23.062 12.43 1.288 1 94.69 176 ALA B CA 1
ATOM 3133 C C . ALA B 1 176 ? 23.141 11.938 -0.154 1 94.69 176 ALA B C 1
ATOM 3135 O O . ALA B 1 176 ? 22.344 11.102 -0.57 1 94.69 176 ALA B O 1
ATOM 3136 N N . CYS B 1 177 ? 24.047 12.445 -0.875 1 95.31 177 CYS B N 1
ATOM 3137 C CA . CYS B 1 177 ? 24.234 12.031 -2.26 1 95.31 177 CYS B CA 1
ATOM 3138 C C . CYS B 1 177 ? 24.672 10.57 -2.336 1 95.31 177 CYS B C 1
ATOM 3140 O O . CYS B 1 177 ? 24.094 9.789 -3.086 1 95.31 177 CYS B O 1
ATOM 3142 N N . LEU B 1 178 ? 25.656 10.273 -1.571 1 96.75 178 LEU B N 1
ATOM 3143 C CA . LEU B 1 178 ? 26.156 8.906 -1.557 1 96.75 178 LEU B CA 1
ATOM 3144 C C . LEU B 1 178 ? 25.062 7.926 -1.14 1 96.75 178 LEU B C 1
ATOM 3146 O O . LEU B 1 178 ? 24.922 6.867 -1.75 1 96.75 178 LEU B O 1
ATOM 3150 N N . GLY B 1 179 ? 24.359 8.242 -0.097 1 97.06 179 GLY B N 1
ATOM 3151 C CA . GLY B 1 179 ? 23.266 7.406 0.349 1 97.06 179 GLY B CA 1
ATOM 3152 C C . GLY B 1 179 ? 22.188 7.227 -0.704 1 97.06 179 GLY B C 1
ATOM 3153 O O . GLY B 1 179 ? 21.688 6.113 -0.909 1 97.06 179 GLY B O 1
ATOM 3154 N N . SER B 1 180 ? 21.812 8.281 -1.366 1 97.44 180 SER B N 1
ATOM 3155 C CA . SER B 1 180 ? 20.797 8.219 -2.414 1 97.44 180 SER B CA 1
ATOM 3156 C C . SER B 1 180 ? 21.266 7.336 -3.572 1 97.44 180 SER B C 1
ATOM 3158 O O . SER B 1 180 ? 20.5 6.5 -4.062 1 97.44 180 SER B O 1
ATOM 3160 N N . VAL B 1 181 ? 22.453 7.551 -3.988 1 97.75 181 VAL B N 1
ATOM 3161 C CA . VAL B 1 181 ? 23 6.75 -5.082 1 97.75 181 VAL B CA 1
ATOM 3162 C C . VAL B 1 181 ? 23.016 5.277 -4.68 1 97.75 181 VAL B C 1
ATOM 3164 O O . VAL B 1 181 ? 22.719 4.40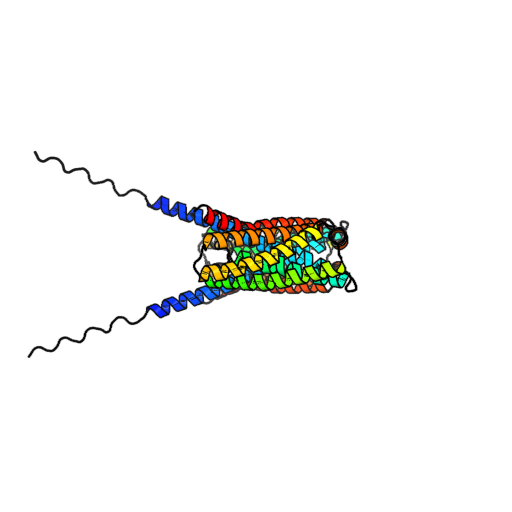2 -5.492 1 97.75 181 VAL B O 1
ATOM 3167 N N . THR B 1 182 ? 23.422 5 -3.461 1 98.38 182 THR B N 1
ATOM 3168 C CA . THR B 1 182 ? 23.453 3.633 -2.945 1 98.38 182 THR B CA 1
ATOM 3169 C C . THR B 1 182 ? 22.078 2.98 -3.09 1 98.38 182 THR B C 1
ATOM 3171 O O . THR B 1 182 ? 21.969 1.865 -3.602 1 98.38 182 THR B O 1
ATOM 3174 N N . LEU B 1 183 ? 21.078 3.668 -2.67 1 98.38 183 LEU B N 1
ATOM 3175 C CA . LEU B 1 183 ? 19.734 3.102 -2.715 1 98.38 183 LEU B CA 1
ATOM 3176 C C . LEU B 1 183 ? 19.25 2.953 -4.152 1 98.38 183 LEU B C 1
ATOM 3178 O O . LEU B 1 183 ? 18.594 1.972 -4.492 1 98.38 183 LEU B O 1
ATOM 3182 N N . ILE B 1 184 ? 19.594 3.902 -4.98 1 98.56 184 ILE B N 1
ATOM 3183 C CA . ILE B 1 184 ? 19.234 3.822 -6.395 1 98.56 184 ILE B CA 1
ATOM 3184 C C . ILE B 1 184 ? 19.828 2.555 -7.004 1 98.56 184 ILE B C 1
ATOM 3186 O O . ILE B 1 184 ? 19.125 1.791 -7.672 1 98.56 184 ILE B O 1
ATOM 3190 N N . VAL B 1 185 ? 21.047 2.334 -6.762 1 98.69 185 VAL B N 1
ATOM 3191 C CA . VAL B 1 185 ? 21.734 1.178 -7.332 1 98.69 185 VAL B CA 1
ATOM 3192 C C . VAL B 1 185 ? 21.125 -0.108 -6.766 1 98.69 185 VAL B C 1
ATOM 3194 O O . VAL B 1 185 ? 20.984 -1.098 -7.484 1 98.69 185 VAL B O 1
ATOM 3197 N N . ALA B 1 186 ? 20.844 -0.13 -5.48 1 98.75 186 ALA B N 1
ATOM 3198 C CA . ALA B 1 186 ? 20.234 -1.303 -4.867 1 98.75 186 ALA B CA 1
ATOM 3199 C C . ALA B 1 186 ? 18.875 -1.613 -5.512 1 98.75 186 ALA B C 1
ATOM 3201 O O . ALA B 1 186 ? 18.578 -2.771 -5.805 1 98.75 186 ALA B O 1
ATOM 3202 N N . PHE B 1 187 ? 18.031 -0.603 -5.738 1 98.81 187 PHE B N 1
ATOM 3203 C CA . PHE B 1 187 ? 16.734 -0.785 -6.387 1 98.81 187 PHE B CA 1
ATOM 3204 C C . PHE B 1 187 ? 16.906 -1.283 -7.816 1 98.81 187 PHE B C 1
ATOM 3206 O O . PHE B 1 187 ? 16.172 -2.146 -8.273 1 98.81 187 PHE B O 1
ATOM 3213 N N . LEU B 1 188 ? 17.922 -0.727 -8.523 1 98.56 188 LEU B N 1
ATOM 3214 C CA . LEU B 1 188 ? 18.203 -1.187 -9.883 1 98.56 188 LEU B CA 1
ATOM 3215 C C . LEU B 1 188 ? 18.594 -2.66 -9.883 1 98.56 188 LEU B C 1
ATOM 3217 O O . LEU B 1 188 ? 18.172 -3.418 -10.758 1 98.56 188 LEU B O 1
ATOM 3221 N N . SER B 1 189 ? 19.406 -3.006 -8.922 1 98.31 189 SER B N 1
ATOM 3222 C CA . SER B 1 189 ? 19.766 -4.414 -8.805 1 98.31 189 SER B CA 1
ATOM 3223 C C . SER B 1 189 ? 18.531 -5.289 -8.633 1 98.31 189 SER B C 1
ATOM 3225 O O . SER B 1 189 ? 18.422 -6.352 -9.25 1 98.31 189 SER B O 1
ATOM 3227 N N . LEU B 1 190 ? 17.609 -4.855 -7.816 1 98.69 190 LEU B N 1
ATOM 3228 C CA . LEU B 1 190 ? 16.391 -5.617 -7.574 1 98.69 190 LEU B CA 1
ATOM 3229 C C . LEU B 1 190 ? 15.547 -5.707 -8.844 1 98.69 190 LEU B C 1
ATOM 3231 O O . LEU B 1 190 ? 14.93 -6.742 -9.109 1 98.69 190 LEU B O 1
ATOM 3235 N N . ILE B 1 191 ? 15.508 -4.609 -9.609 1 98.75 191 ILE B N 1
ATOM 3236 C CA . ILE B 1 191 ? 14.781 -4.609 -10.883 1 98.75 191 ILE B CA 1
ATOM 3237 C C . ILE B 1 191 ? 15.32 -5.719 -11.781 1 98.75 191 ILE B C 1
ATOM 3239 O O . ILE B 1 191 ? 14.539 -6.48 -12.359 1 98.75 191 ILE B O 1
ATOM 3243 N N . PHE B 1 192 ? 16.578 -5.852 -11.852 1 97.94 192 PHE B N 1
ATOM 3244 C CA . PHE B 1 192 ? 17.172 -6.906 -12.672 1 97.94 192 PHE B CA 1
ATOM 3245 C C . PHE B 1 192 ? 16.953 -8.273 -12.031 1 97.94 192 PHE B C 1
ATOM 3247 O O . PHE B 1 192 ? 16.922 -9.289 -12.727 1 97.94 192 PHE B O 1
ATOM 3254 N N . GLY B 1 193 ? 16.859 -8.305 -10.664 1 97.38 193 GLY B N 1
ATOM 3255 C CA . GLY B 1 193 ? 16.422 -9.531 -10.016 1 97.38 193 GLY B CA 1
ATOM 3256 C C . GLY B 1 193 ? 15.047 -9.992 -10.453 1 97.38 193 GLY B C 1
ATOM 3257 O O . GLY B 1 193 ? 14.852 -11.172 -10.758 1 97.38 193 GLY B O 1
ATOM 3258 N N . PHE B 1 194 ? 14.102 -9.078 -10.57 1 98.25 194 PHE B N 1
ATOM 3259 C CA . PHE B 1 194 ? 12.734 -9.375 -10.984 1 98.25 194 PHE B CA 1
ATOM 3260 C C . PHE B 1 194 ? 12.688 -9.719 -12.469 1 98.25 194 PHE B C 1
ATOM 3262 O O . PHE B 1 194 ? 11.75 -10.375 -12.93 1 98.25 194 PHE B O 1
ATOM 3269 N N . SER B 1 195 ? 13.695 -9.258 -13.227 1 97.44 195 SER B N 1
ATOM 3270 C CA . SER B 1 195 ? 13.742 -9.516 -14.656 1 97.44 195 SER B CA 1
ATOM 3271 C C . SER B 1 195 ? 14.477 -10.812 -14.969 1 97.44 195 SER B C 1
ATOM 3273 O O . SER B 1 195 ? 14.516 -11.258 -16.125 1 97.44 195 SER B O 1
ATOM 3275 N N . SER B 1 196 ? 15.078 -11.422 -14.023 1 95.44 196 SER B N 1
ATOM 3276 C CA . SER B 1 196 ? 15.859 -12.633 -14.234 1 95.44 196 SER B CA 1
ATOM 3277 C C . SER B 1 196 ? 14.969 -13.789 -14.68 1 95.44 196 SER B C 1
ATOM 3279 O O . SER B 1 196 ? 13.766 -13.797 -14.406 1 95.44 196 SER B O 1
ATOM 3281 N N . ASP B 1 197 ? 15.523 -14.805 -15.32 1 94.94 197 ASP B N 1
ATOM 3282 C CA . ASP B 1 197 ? 14.805 -15.961 -15.836 1 94.94 197 ASP B CA 1
ATOM 3283 C C . ASP B 1 197 ? 14.219 -16.797 -14.688 1 94.94 197 ASP B C 1
ATOM 3285 O O . ASP B 1 197 ? 13.109 -17.312 -14.797 1 94.94 197 ASP B O 1
ATOM 3289 N N . ILE B 1 198 ? 14.961 -16.938 -13.672 1 93.25 198 ILE B N 1
ATOM 3290 C CA . ILE B 1 198 ? 14.508 -17.766 -12.57 1 93.25 198 ILE B CA 1
ATOM 3291 C C . ILE B 1 198 ? 13.25 -17.172 -11.945 1 93.25 198 ILE B C 1
ATOM 3293 O O . ILE B 1 198 ? 12.32 -17.891 -11.578 1 93.25 198 ILE B O 1
ATOM 3297 N N . PHE B 1 199 ? 13.211 -15.883 -11.758 1 95.75 199 PHE B N 1
ATOM 3298 C CA . PHE B 1 199 ? 12.031 -15.211 -11.211 1 95.75 199 PHE B CA 1
ATOM 3299 C C . PHE B 1 199 ? 10.859 -15.305 -12.18 1 95.75 199 PHE B C 1
ATOM 3301 O O . PHE B 1 199 ? 9.758 -15.703 -11.789 1 95.75 199 PHE B O 1
ATOM 3308 N N . ARG B 1 200 ? 11.102 -14.961 -13.477 1 96.19 200 ARG B N 1
ATOM 3309 C CA . ARG B 1 200 ? 10.055 -14.945 -14.492 1 96.19 200 ARG B CA 1
ATOM 3310 C C . ARG B 1 200 ? 9.445 -16.328 -14.672 1 96.19 200 ARG B C 1
ATOM 3312 O O . ARG B 1 200 ? 8.234 -16.469 -14.852 1 96.19 200 ARG B O 1
ATOM 3319 N N . ASN B 1 201 ? 10.266 -17.375 -14.594 1 95 201 ASN B N 1
ATOM 3320 C CA . ASN B 1 201 ? 9.773 -18.734 -14.758 1 95 201 ASN B CA 1
ATOM 3321 C C . ASN B 1 201 ? 8.984 -19.203 -13.539 1 95 201 ASN B C 1
ATOM 3323 O O . ASN B 1 201 ? 8.086 -20.047 -13.656 1 95 201 ASN B O 1
ATOM 3327 N N . SER B 1 202 ? 9.312 -18.625 -12.375 1 93.44 202 SER B N 1
ATOM 3328 C CA . SER B 1 202 ? 8.688 -19.047 -11.125 1 93.44 202 SER B CA 1
ATOM 3329 C C . SER B 1 202 ? 7.371 -18.312 -10.891 1 93.44 202 SER B C 1
ATOM 3331 O O . SER B 1 202 ? 6.383 -18.906 -10.461 1 93.44 202 SER B O 1
ATOM 3333 N N . ILE B 1 203 ? 7.383 -16.969 -11.156 1 94.06 203 ILE B N 1
ATOM 3334 C CA . ILE B 1 203 ? 6.266 -16.141 -10.727 1 94.06 203 ILE B CA 1
ATOM 3335 C C . ILE B 1 203 ? 5.438 -15.719 -11.938 1 94.06 203 ILE B C 1
ATOM 3337 O O . ILE B 1 203 ? 4.293 -15.281 -11.789 1 94.06 203 ILE B O 1
ATOM 3341 N N . GLY B 1 204 ? 5.949 -15.867 -13.172 1 95.06 204 GLY B N 1
ATOM 3342 C CA . GLY B 1 204 ? 5.234 -15.516 -14.391 1 95.06 204 GLY B CA 1
ATOM 3343 C C . GLY B 1 204 ? 5.648 -14.18 -14.961 1 95.06 204 GLY B C 1
ATOM 3344 O O . GLY B 1 204 ? 6.086 -13.289 -14.227 1 95.06 204 GLY B O 1
ATOM 3345 N N . GLU B 1 205 ? 5.453 -14.031 -16.234 1 96.56 205 GLU B N 1
ATOM 3346 C CA . GLU B 1 205 ? 5.895 -12.844 -16.953 1 96.56 205 GLU B CA 1
ATOM 3347 C C . GLU B 1 205 ? 5.133 -11.602 -16.5 1 96.56 205 GLU B C 1
ATOM 3349 O O . GLU B 1 205 ? 5.734 -10.555 -16.266 1 96.56 205 GLU B O 1
ATOM 3354 N N . THR B 1 206 ? 3.83 -11.656 -16.359 1 96.62 206 THR B N 1
ATOM 3355 C CA . THR B 1 206 ? 3.002 -10.523 -15.969 1 96.62 206 THR B CA 1
ATOM 3356 C C . THR B 1 206 ? 3.377 -10.031 -14.57 1 96.62 206 THR B C 1
ATOM 3358 O O . THR B 1 206 ? 3.516 -8.828 -14.352 1 96.62 206 THR B O 1
ATOM 3361 N N . ASN B 1 207 ? 3.529 -10.969 -13.656 1 97.44 207 ASN B N 1
ATOM 3362 C CA . ASN B 1 207 ? 3.893 -10.617 -12.289 1 97.44 207 ASN B CA 1
ATOM 3363 C C . ASN B 1 207 ? 5.293 -10.016 -12.219 1 97.44 207 ASN B C 1
ATOM 3365 O O . ASN B 1 207 ? 5.539 -9.094 -11.438 1 97.44 207 ASN B O 1
ATOM 3369 N N . SER B 1 208 ? 6.188 -10.492 -13.023 1 98.06 208 SER B N 1
ATOM 3370 C CA . SER B 1 208 ? 7.535 -9.93 -13.094 1 98.06 208 SER B CA 1
ATOM 3371 C C . SER B 1 208 ? 7.504 -8.484 -13.555 1 98.06 208 SER B C 1
ATOM 3373 O O . SER B 1 208 ? 8.141 -7.617 -12.953 1 98.06 208 SER B O 1
ATOM 3375 N N . ASN B 1 209 ? 6.789 -8.242 -14.602 1 98.12 209 ASN B N 1
ATOM 3376 C CA . ASN B 1 209 ? 6.676 -6.883 -15.125 1 98.12 209 ASN B CA 1
ATOM 3377 C C . ASN B 1 209 ? 6.02 -5.945 -14.117 1 98.12 209 ASN B C 1
ATOM 3379 O O . ASN B 1 209 ? 6.379 -4.77 -14.031 1 98.12 209 ASN B O 1
ATOM 3383 N N . MET B 1 210 ? 5.078 -6.445 -13.375 1 98.06 210 MET B N 1
ATOM 3384 C CA . MET B 1 210 ? 4.43 -5.656 -12.328 1 98.06 210 MET B CA 1
ATOM 3385 C C . MET B 1 210 ? 5.422 -5.293 -11.234 1 98.06 210 MET B C 1
ATOM 3387 O O . MET B 1 210 ? 5.477 -4.141 -10.797 1 98.06 210 MET B O 1
ATOM 3391 N N . CYS B 1 211 ? 6.199 -6.273 -10.812 1 98.44 211 CYS B N 1
ATOM 3392 C CA . CYS B 1 211 ? 7.195 -6.02 -9.773 1 98.44 211 CYS B CA 1
ATOM 3393 C C . CYS B 1 211 ? 8.219 -4.992 -10.25 1 98.44 211 CYS B C 1
ATOM 3395 O O . CYS B 1 211 ? 8.617 -4.109 -9.484 1 98.44 211 CYS B O 1
ATOM 3397 N N . ILE B 1 212 ? 8.617 -5.102 -11.5 1 98.69 212 ILE B N 1
ATOM 3398 C CA . ILE B 1 212 ? 9.586 -4.168 -12.07 1 98.69 212 ILE B CA 1
ATOM 3399 C C . ILE B 1 212 ? 8.992 -2.76 -12.078 1 98.69 212 ILE B C 1
ATOM 3401 O O . ILE B 1 212 ? 9.633 -1.81 -11.617 1 98.69 212 ILE B O 1
ATOM 3405 N N . ALA B 1 213 ? 7.805 -2.648 -12.578 1 98.56 213 ALA B N 1
ATOM 3406 C CA . ALA B 1 213 ? 7.148 -1.345 -12.648 1 98.56 213 ALA B CA 1
ATOM 3407 C C . ALA B 1 213 ? 6.984 -0.744 -11.258 1 98.56 213 ALA B C 1
ATOM 3409 O O . ALA B 1 213 ? 7.285 0.432 -11.039 1 98.56 213 ALA B O 1
ATOM 3410 N N . PHE B 1 214 ? 6.508 -1.54 -10.312 1 98.56 214 PHE B N 1
ATOM 3411 C CA . PHE B 1 214 ? 6.301 -1.058 -8.953 1 98.56 214 PHE B CA 1
ATOM 3412 C C . PHE B 1 214 ? 7.625 -0.641 -8.32 1 98.56 214 PHE B C 1
ATOM 3414 O O . PHE B 1 214 ? 7.676 0.331 -7.562 1 98.56 214 PHE B O 1
ATOM 3421 N N . THR B 1 215 ? 8.688 -1.357 -8.594 1 98.75 215 THR B N 1
ATOM 3422 C CA . THR B 1 215 ? 10 -1.025 -8.055 1 98.75 215 THR B CA 1
ATOM 3423 C C . THR B 1 215 ? 10.484 0.313 -8.602 1 98.75 215 THR B C 1
ATOM 3425 O O . THR B 1 215 ? 11.016 1.139 -7.852 1 98.75 215 THR B O 1
ATOM 3428 N N . VAL B 1 216 ? 10.289 0.545 -9.891 1 98.56 216 VAL B N 1
ATOM 3429 C CA . VAL B 1 216 ? 10.703 1.8 -10.516 1 98.56 216 VAL B CA 1
ATOM 3430 C C . VAL B 1 216 ? 9.945 2.965 -9.883 1 98.56 216 VAL B C 1
ATOM 3432 O O . VAL B 1 216 ? 10.547 3.953 -9.461 1 98.56 216 VAL B O 1
ATOM 3435 N N . PHE B 1 217 ? 8.648 2.83 -9.742 1 98.12 217 PHE B N 1
ATOM 3436 C CA . PHE B 1 217 ? 7.844 3.914 -9.195 1 98.12 217 PHE B CA 1
ATOM 3437 C C . PHE B 1 217 ? 8.141 4.117 -7.719 1 98.12 217 PHE B C 1
ATOM 3439 O O . PHE B 1 217 ? 8.141 5.246 -7.227 1 98.12 217 PHE B O 1
ATOM 3446 N N . ALA B 1 218 ? 8.352 3.016 -7 1 98.31 218 ALA B N 1
ATOM 3447 C CA . ALA B 1 218 ? 8.719 3.133 -5.59 1 98.31 218 ALA B CA 1
ATOM 3448 C C . ALA B 1 218 ? 10.031 3.881 -5.422 1 98.31 218 ALA B C 1
ATOM 3450 O O . ALA B 1 218 ? 10.172 4.711 -4.52 1 98.31 218 ALA B O 1
ATOM 3451 N N . LEU B 1 219 ? 10.977 3.586 -6.277 1 98 219 LEU B N 1
ATOM 3452 C CA . LEU B 1 219 ? 12.273 4.25 -6.238 1 98 219 LEU B CA 1
ATOM 3453 C C . LEU B 1 219 ? 12.117 5.754 -6.438 1 98 219 LEU B C 1
ATOM 3455 O O . LEU B 1 219 ? 12.703 6.547 -5.691 1 98 219 LEU B O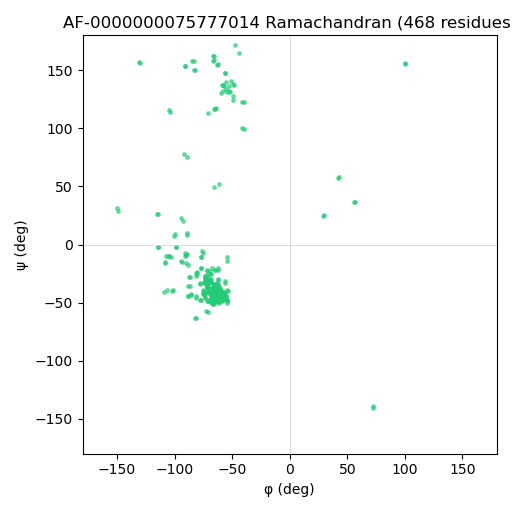 1
ATOM 3459 N N . VAL B 1 220 ? 11.367 6.102 -7.438 1 97.19 220 VAL B N 1
ATOM 3460 C CA . VAL B 1 220 ? 11.125 7.52 -7.691 1 97.19 220 VAL B CA 1
ATOM 3461 C C . VAL B 1 220 ? 10.516 8.172 -6.457 1 97.19 220 VAL B C 1
ATOM 3463 O O . VAL B 1 220 ? 10.938 9.258 -6.051 1 97.19 220 VAL B O 1
ATOM 3466 N N . GLY B 1 221 ? 9.57 7.516 -5.848 1 96 221 GLY B N 1
ATOM 3467 C CA . GLY B 1 221 ? 8.922 8.055 -4.664 1 96 221 GLY B CA 1
ATOM 3468 C C . GLY B 1 221 ? 9.867 8.234 -3.492 1 96 221 GLY B C 1
ATOM 3469 O O . GLY B 1 221 ? 9.773 9.211 -2.752 1 96 221 GLY B O 1
ATOM 3470 N N . VAL B 1 222 ? 10.766 7.32 -3.311 1 96.69 222 VAL B N 1
ATOM 3471 C CA . VAL B 1 222 ? 11.664 7.336 -2.162 1 96.69 222 VAL B CA 1
ATOM 3472 C C . VAL B 1 222 ? 12.727 8.414 -2.352 1 96.69 222 VAL B C 1
ATOM 3474 O O . VAL B 1 222 ? 13.133 9.07 -1.389 1 96.69 222 VAL B O 1
ATOM 3477 N N . ILE B 1 223 ? 13.133 8.672 -3.6 1 96.06 223 ILE B N 1
ATOM 3478 C CA . ILE B 1 223 ? 14.305 9.516 -3.83 1 96.06 223 ILE B CA 1
ATOM 3479 C C . ILE B 1 223 ? 13.859 10.961 -4.047 1 96.06 223 ILE B C 1
ATOM 3481 O O . ILE B 1 223 ? 14.688 11.875 -4.012 1 96.06 223 ILE B O 1
ATOM 3485 N N . ILE B 1 224 ? 12.633 11.188 -4.27 1 93.25 224 ILE B N 1
ATOM 3486 C CA . ILE B 1 224 ? 12.141 12.523 -4.57 1 93.25 224 ILE B CA 1
ATOM 3487 C C . ILE B 1 224 ? 12.477 13.469 -3.422 1 93.25 224 ILE B C 1
ATOM 3489 O O . ILE B 1 224 ? 13 14.562 -3.646 1 93.25 224 ILE B O 1
ATOM 3493 N N . SER B 1 225 ? 12.273 13.062 -2.225 1 89.25 225 SER B N 1
ATOM 3494 C CA . SER B 1 225 ? 12.453 13.945 -1.077 1 89.25 225 SER B CA 1
ATOM 3495 C C . SER B 1 225 ? 13.922 14.266 -0.849 1 89.25 225 SER B C 1
ATOM 3497 O O . SER B 1 225 ? 14.297 15.422 -0.681 1 89.25 225 SER B O 1
ATOM 3499 N N . PRO B 1 226 ? 14.812 13.305 -0.825 1 91.5 226 PRO B N 1
ATOM 3500 C CA . PRO B 1 226 ? 16.234 13.633 -0.661 1 91.5 226 PRO B CA 1
ATOM 3501 C C . PRO B 1 226 ? 16.781 14.492 -1.799 1 91.5 226 PRO B C 1
ATOM 3503 O O . PRO B 1 226 ? 17.672 15.312 -1.583 1 91.5 226 PRO B O 1
ATOM 3506 N N . CYS B 1 227 ? 16.25 14.344 -2.938 1 91.12 227 CYS B N 1
ATOM 3507 C CA . CYS B 1 227 ? 16.672 15.172 -4.059 1 91.12 227 CYS B CA 1
ATOM 3508 C C . CYS B 1 227 ? 16.266 16.625 -3.854 1 91.12 227 CYS B C 1
ATOM 3510 O O . CYS B 1 227 ? 17.062 17.547 -4.082 1 91.12 227 CYS B O 1
ATOM 3512 N N . ILE B 1 228 ? 15.07 16.828 -3.414 1 89.5 228 ILE B N 1
ATOM 3513 C CA . ILE B 1 228 ? 14.586 18.188 -3.156 1 89.5 228 ILE B CA 1
ATOM 3514 C C . ILE B 1 228 ? 15.406 18.812 -2.035 1 89.5 228 ILE B C 1
ATOM 3516 O O . ILE B 1 228 ? 15.82 19.969 -2.143 1 89.5 228 ILE B O 1
ATOM 3520 N N . THR B 1 229 ? 15.656 18.062 -0.986 1 89.12 229 THR B N 1
ATOM 3521 C CA . THR B 1 229 ? 16.406 18.562 0.16 1 89.12 229 THR B CA 1
ATOM 3522 C C . THR B 1 229 ? 17.844 18.891 -0.231 1 89.12 229 THR B C 1
ATOM 3524 O O . THR B 1 229 ? 18.391 19.922 0.18 1 89.12 229 THR B O 1
ATOM 3527 N N . LEU B 1 230 ? 18.453 18.062 -0.983 1 90.31 230 LEU B N 1
ATOM 3528 C CA . LEU B 1 230 ? 19.812 18.297 -1.449 1 90.31 230 LEU B CA 1
ATOM 3529 C C . LEU B 1 230 ? 19.891 19.531 -2.334 1 90.31 230 LEU B C 1
ATOM 3531 O O . LEU B 1 230 ? 20.797 20.344 -2.189 1 90.31 230 LEU B O 1
ATOM 3535 N N . PHE B 1 231 ? 18.969 19.641 -3.217 1 88.75 231 PHE B N 1
ATOM 3536 C CA . PHE B 1 231 ? 18.922 20.797 -4.109 1 88.75 231 PHE B CA 1
ATOM 3537 C C . PHE B 1 231 ? 18.75 22.094 -3.322 1 88.75 231 PHE B C 1
ATOM 3539 O O . PHE B 1 231 ? 19.422 23.078 -3.594 1 88.75 231 PHE B O 1
ATOM 3546 N N . SER B 1 232 ? 17.844 22.078 -2.344 1 87.94 232 SER B N 1
ATOM 3547 C CA . SER B 1 232 ? 17.594 23.25 -1.509 1 87.94 232 SER B CA 1
ATOM 3548 C C . SER B 1 232 ? 18.828 23.594 -0.682 1 87.94 232 SER B C 1
ATOM 3550 O O . SER B 1 232 ? 19.109 24.781 -0.451 1 87.94 232 SER B O 1
ATOM 3552 N N . ARG B 1 233 ? 19.578 22.625 -0.234 1 85.75 233 ARG B N 1
ATOM 3553 C CA . ARG B 1 233 ? 20.766 22.844 0.571 1 85.75 233 ARG B CA 1
ATOM 3554 C C . ARG B 1 233 ? 21.891 23.438 -0.265 1 85.75 233 ARG B C 1
ATOM 3556 O O . ARG B 1 233 ? 22.641 24.297 0.214 1 85.75 233 ARG B O 1
ATOM 3563 N N . LEU B 1 234 ? 21.969 23.094 -1.443 1 84.56 234 LEU B N 1
ATOM 3564 C CA . LEU B 1 234 ? 23.062 23.5 -2.301 1 84.56 234 LEU B CA 1
ATOM 3565 C C . LEU B 1 234 ? 22.781 24.844 -2.951 1 84.56 234 LEU B C 1
ATOM 3567 O O . LEU B 1 234 ? 23.703 25.609 -3.258 1 84.56 234 LEU B O 1
ATOM 3571 N N . PHE B 1 235 ? 21.547 25.188 -3.148 1 82.44 235 PHE B N 1
ATOM 3572 C CA . PHE B 1 235 ? 21.234 26.391 -3.908 1 82.44 235 PHE B CA 1
ATOM 3573 C C . PHE B 1 235 ? 20.562 27.438 -3.021 1 82.44 235 PHE B C 1
ATOM 3575 O O . PHE B 1 235 ? 20.219 28.531 -3.484 1 82.44 235 PHE B O 1
ATOM 3582 N N . LYS B 1 236 ? 20.266 27.281 -1.754 1 66.56 236 LYS B N 1
ATOM 3583 C CA . LYS B 1 236 ? 19.859 28.344 -0.841 1 66.56 236 LYS B CA 1
ATOM 3584 C C . LYS B 1 236 ? 21.047 28.891 -0.061 1 66.56 236 LYS B C 1
ATOM 3586 O O . LYS B 1 236 ? 21.969 28.141 0.272 1 66.56 236 LYS B O 1
#

Foldseek 3Di:
DDDDPPDPPDDDDDPVVVVVVVVVVLVVVLVVLQVLLVLLVVLLVLLLVLLQVLLVQPDCDDLSVLVSLLSVLQSCQQRPLQLLLLLLQQCRHHPVVVDDNVVSLVSSLVSLVSSLVSNLVSLVSCCVRVVPCPALLNVLSVVLNVLSVVLNVLSVVLVVCVVVVHPNLVSVLVSLVSSLVSSVSSLVSVLVVLVDPSNCVRPHDVSSVSSNVSSVSSSCSSNVRSVVVSVVSVPD/DDPDDPDDPDPDDDPVVVVVVVVVVLVVVLVVLQVLLVLLVVLLVLLLVLLQVLLVQPDCDDLSVLVSLLSVLQSCQQRPLQLLLLLLQQCRHHPVVVDDNVVSLVSSLVSLVSSLVSNLVSLVSCCVRVVPCPALLNVLSVVLNVLSVVLNVLSVVLVVCVVVVHPNLVSVLVSLVSSLVSSVSSLVSVLVVLVDPSNCVRPHDVSSVSSNVSSVSSSCSSCVRSVVVSVVSVPD